Protein AF-0000000074131820 (afdb_homodimer)

Structure (mmCIF, N/CA/C/O backbone):
data_AF-0000000074131820-model_v1
#
loop_
_entity.id
_entity.type
_entity.pdbx_description
1 polymer 'Phosphoribosylaminoimidazole carboxylase NCAIR mutase subunit'
#
loop_
_atom_site.group_PDB
_atom_site.id
_atom_site.type_symbol
_atom_site.label_atom_id
_atom_site.label_alt_id
_atom_site.label_comp_id
_atom_site.label_asym_id
_atom_site.label_entity_id
_atom_site.label_seq_id
_atom_site.pdbx_PDB_ins_code
_atom_site.Cartn_x
_atom_site.Cartn_y
_atom_site.Cartn_z
_atom_site.occupancy
_atom_site.B_iso_or_equiv
_atom_site.auth_seq_id
_atom_site.auth_comp_id
_atom_site.auth_asym_id
_atom_site.auth_atom_id
_atom_site.pdbx_PDB_model_num
ATOM 1 N N . MET A 1 1 ? 28.219 -9.859 -15.359 1 34.34 1 MET A N 1
ATOM 2 C CA . MET A 1 1 ? 27.688 -8.531 -15.109 1 34.34 1 MET A CA 1
ATOM 3 C C . MET A 1 1 ? 27.047 -8.453 -13.727 1 34.34 1 MET A C 1
ATOM 5 O O . MET A 1 1 ? 26.141 -9.219 -13.414 1 34.34 1 MET A O 1
ATOM 9 N N . GLY A 1 2 ? 27.703 -8.016 -12.68 1 45.56 2 GLY A N 1
ATOM 10 C CA . GLY A 1 2 ? 27.844 -8.297 -11.258 1 45.56 2 GLY A CA 1
ATOM 11 C C . GLY A 1 2 ? 26.594 -7.961 -10.461 1 45.56 2 GLY A C 1
ATOM 12 O O . GLY A 1 2 ? 25.734 -7.207 -10.93 1 45.56 2 GLY A O 1
ATOM 13 N N . ASN A 1 3 ? 26.156 -8.992 -9.609 1 61.69 3 ASN A N 1
ATOM 14 C CA . ASN A 1 3 ? 25.266 -9.164 -8.469 1 61.69 3 ASN A CA 1
ATOM 15 C C . ASN A 1 3 ? 25.25 -7.922 -7.582 1 61.69 3 ASN A C 1
ATOM 17 O O . ASN A 1 3 ? 25.656 -7.977 -6.422 1 61.69 3 ASN A O 1
ATOM 21 N N . GLU A 1 4 ? 25.094 -6.762 -8.227 1 88.25 4 GLU A N 1
ATOM 22 C CA . GLU A 1 4 ? 25.188 -5.547 -7.426 1 88.25 4 GLU A CA 1
ATOM 23 C C . GLU A 1 4 ? 23.828 -5.145 -6.867 1 88.25 4 GLU A C 1
ATOM 25 O O . GLU A 1 4 ? 22.797 -5.5 -7.434 1 88.25 4 GLU A O 1
ATOM 30 N N . VAL A 1 5 ? 23.938 -4.531 -5.773 1 96.88 5 VAL A N 1
ATOM 31 C CA . VAL A 1 5 ? 22.766 -3.975 -5.109 1 96.88 5 VAL A CA 1
ATOM 32 C C . VAL A 1 5 ? 22.172 -2.842 -5.953 1 96.88 5 VAL A C 1
ATOM 34 O O . VAL A 1 5 ? 22.922 -2.018 -6.492 1 96.88 5 VAL A O 1
ATOM 37 N N . LEU A 1 6 ? 20.922 -2.842 -6.273 1 98.25 6 LEU A N 1
ATOM 38 C CA . LEU A 1 6 ? 20.266 -1.711 -6.906 1 98.25 6 LEU A CA 1
ATOM 39 C C . LEU A 1 6 ? 19.719 -0.743 -5.855 1 98.25 6 LEU A C 1
ATOM 41 O O . LEU A 1 6 ? 19.328 -1.158 -4.762 1 98.25 6 LEU A O 1
ATOM 45 N N . PHE A 1 7 ? 19.719 0.5 -6.191 1 97.88 7 PHE A N 1
ATOM 46 C CA . PHE A 1 7 ? 19.328 1.572 -5.289 1 97.88 7 PHE A CA 1
ATOM 47 C C . PHE A 1 7 ? 18.188 2.395 -5.891 1 97.88 7 PHE A C 1
ATOM 49 O O . PHE A 1 7 ? 17.938 2.318 -7.094 1 97.88 7 PHE A O 1
ATOM 56 N N . PRO A 1 8 ? 17.422 3.174 -5.043 1 97.12 8 PRO A N 1
ATOM 57 C CA . PRO A 1 8 ? 16.453 4.113 -5.598 1 97.12 8 PRO A CA 1
ATOM 58 C C . PRO A 1 8 ? 17.031 4.961 -6.73 1 97.12 8 PRO A C 1
ATOM 60 O O . PRO A 1 8 ? 18.156 5.461 -6.621 1 97.12 8 PRO A O 1
ATOM 63 N N . GLY A 1 9 ? 16.281 5.086 -7.82 1 96.62 9 GLY A N 1
ATOM 64 C CA . GLY A 1 9 ? 16.75 5.785 -9.008 1 96.62 9 GLY A CA 1
ATOM 65 C C . GLY A 1 9 ? 17.109 4.852 -10.148 1 96.62 9 GLY A C 1
ATOM 66 O O . GLY A 1 9 ? 17.047 5.238 -11.32 1 96.62 9 GLY A O 1
ATOM 67 N N . ASP A 1 10 ? 17.547 3.621 -9.789 1 98.12 10 ASP A N 1
ATOM 68 C CA . ASP A 1 10 ? 17.797 2.619 -10.828 1 98.12 10 ASP A CA 1
ATOM 69 C C . ASP A 1 10 ? 16.484 2.211 -11.508 1 98.12 10 ASP A C 1
ATOM 71 O O . ASP A 1 10 ? 15.398 2.523 -11.016 1 98.12 10 ASP A O 1
ATOM 75 N N . THR A 1 11 ? 16.578 1.521 -12.672 1 98.75 11 THR A N 1
ATOM 76 C CA . THR A 1 11 ? 15.406 1.229 -13.492 1 98.75 11 THR A CA 1
ATOM 77 C C . THR A 1 11 ? 15.055 -0.254 -13.43 1 98.75 11 THR A C 1
ATOM 79 O O . THR A 1 11 ? 15.883 -1.107 -13.766 1 98.75 11 THR A O 1
ATOM 82 N N . LEU A 1 12 ? 13.883 -0.58 -13.016 1 98.81 12 LEU A N 1
ATOM 83 C CA . LEU A 1 12 ? 13.359 -1.941 -12.992 1 98.81 12 LEU A CA 1
ATOM 84 C C . LEU A 1 12 ? 12.344 -2.15 -14.109 1 98.81 12 LEU A C 1
ATOM 86 O O . LEU A 1 12 ? 11.445 -1.326 -14.305 1 98.81 12 LEU A O 1
ATOM 90 N N . GLY A 1 13 ? 12.523 -3.211 -14.836 1 98.88 13 GLY A N 1
ATOM 91 C CA . GLY A 1 13 ? 11.555 -3.613 -15.836 1 98.88 13 GLY A CA 1
ATOM 92 C C . GLY A 1 13 ? 10.602 -4.695 -15.352 1 98.88 13 GLY A C 1
ATOM 93 O O . GLY A 1 13 ? 11.016 -5.617 -14.648 1 98.88 13 GLY A O 1
ATOM 94 N N . ILE A 1 14 ? 9.336 -4.586 -15.672 1 98.88 14 ILE A N 1
ATOM 95 C CA . ILE A 1 14 ? 8.328 -5.609 -15.445 1 98.88 14 ILE A CA 1
ATOM 96 C C . ILE A 1 14 ? 7.738 -6.066 -16.781 1 98.88 14 ILE A C 1
ATOM 98 O O . ILE A 1 14 ? 7.32 -5.242 -17.594 1 98.88 14 ILE A O 1
ATOM 102 N N . ILE A 1 15 ? 7.77 -7.336 -17.016 1 98.81 15 ILE A N 1
ATOM 103 C CA . ILE A 1 15 ? 7.168 -7.855 -18.234 1 98.81 15 ILE A CA 1
ATOM 104 C C . ILE A 1 15 ? 5.926 -8.672 -17.891 1 98.81 15 ILE A C 1
ATOM 106 O O . ILE A 1 15 ? 5.965 -9.531 -17 1 98.81 15 ILE A O 1
ATOM 110 N N . GLY A 1 16 ? 4.848 -8.375 -18.5 1 97.25 16 GLY A N 1
ATOM 111 C CA . GLY A 1 16 ? 3.562 -9.008 -18.266 1 97.25 16 GLY A CA 1
ATOM 112 C C . GLY A 1 16 ? 2.482 -8.039 -17.828 1 97.25 16 GLY A C 1
ATOM 113 O O . GLY A 1 16 ? 2.77 -6.879 -17.531 1 97.25 16 GLY A O 1
ATOM 114 N N . ASP A 1 17 ? 1.232 -8.469 -17.797 1 94.31 17 ASP A N 1
ATOM 115 C CA . ASP A 1 17 ? 0.134 -7.559 -17.484 1 94.31 17 ASP A CA 1
ATOM 116 C C . ASP A 1 17 ? -0.933 -8.258 -16.641 1 94.31 17 ASP A C 1
ATOM 118 O O . ASP A 1 17 ? -2.117 -7.93 -16.734 1 94.31 17 ASP A O 1
ATOM 122 N N . SER A 1 18 ? -0.577 -9.273 -15.906 1 94.56 18 SER A N 1
ATOM 123 C CA . SER A 1 18 ? -1.51 -9.898 -14.977 1 94.56 18 SER A CA 1
ATOM 124 C C . SER A 1 18 ? -1.764 -9 -13.766 1 94.56 18 SER A C 1
ATOM 126 O O . SER A 1 18 ? -1.179 -7.922 -13.648 1 94.56 18 SER A O 1
ATOM 128 N N . SER A 1 19 ? -2.656 -9.422 -12.875 1 96.75 19 SER A N 1
ATOM 129 C CA . SER A 1 19 ? -3.006 -8.656 -11.688 1 96.75 19 SER A CA 1
ATOM 130 C C . SER A 1 19 ? -1.796 -8.469 -10.773 1 96.75 19 SER A C 1
ATOM 132 O O . SER A 1 19 ? -1.729 -7.496 -10.023 1 96.75 19 SER A O 1
ATOM 134 N N . ASN A 1 20 ? -0.809 -9.359 -10.875 1 98.06 20 ASN A N 1
ATOM 135 C CA . ASN A 1 20 ? 0.4 -9.242 -10.07 1 98.06 20 ASN A CA 1
ATOM 136 C C . ASN A 1 20 ? 1.158 -7.949 -10.375 1 98.06 20 ASN A C 1
ATOM 138 O O . ASN A 1 20 ? 1.687 -7.305 -9.469 1 98.06 20 ASN A O 1
ATOM 142 N N . GLY A 1 21 ? 1.178 -7.613 -11.672 1 98.12 21 GLY A N 1
ATOM 143 C CA . GLY A 1 21 ? 1.872 -6.398 -12.07 1 98.12 21 GLY A CA 1
ATOM 144 C C . GLY A 1 21 ? 1.243 -5.141 -11.508 1 98.12 21 GLY A C 1
ATOM 145 O O . GLY A 1 21 ? 1.935 -4.148 -11.273 1 98.12 21 GLY A O 1
ATOM 146 N N . ILE A 1 22 ? -0.059 -5.188 -11.281 1 97.94 22 ILE A N 1
ATOM 147 C CA . ILE A 1 22 ? -0.825 -4.047 -10.789 1 97.94 22 ILE A CA 1
ATOM 148 C C . ILE A 1 22 ? -0.365 -3.689 -9.375 1 97.94 22 ILE A C 1
ATOM 150 O O . ILE A 1 22 ? -0.346 -2.514 -9 1 97.94 22 ILE A O 1
ATOM 154 N N . ARG A 1 23 ? 0.074 -4.672 -8.617 1 98 23 ARG A N 1
ATOM 155 C CA . ARG A 1 23 ? 0.565 -4.449 -7.262 1 98 23 ARG A CA 1
ATOM 156 C C . ARG A 1 23 ? 2.08 -4.281 -7.25 1 98 23 ARG A C 1
ATOM 158 O O . ARG A 1 23 ? 2.621 -3.527 -6.438 1 98 23 ARG A O 1
ATOM 165 N N . LEU A 1 24 ? 2.717 -4.926 -8.172 1 98.31 24 LEU A N 1
ATOM 166 C CA . LEU A 1 24 ? 4.176 -4.957 -8.211 1 98.31 24 LEU A CA 1
ATOM 167 C C . LEU A 1 24 ? 4.734 -3.609 -8.648 1 98.31 24 LEU A C 1
ATOM 169 O O . LEU A 1 24 ? 5.664 -3.09 -8.023 1 98.31 24 LEU A O 1
ATOM 173 N N . ALA A 1 25 ? 4.211 -2.979 -9.648 1 98.19 25 ALA A N 1
ATOM 174 C CA . ALA A 1 25 ? 4.727 -1.735 -10.219 1 98.19 25 ALA A CA 1
ATOM 175 C C . ALA A 1 25 ? 4.691 -0.609 -9.188 1 98.19 25 ALA A C 1
ATOM 177 O O . ALA A 1 25 ? 5.715 0.026 -8.914 1 98.19 25 ALA A O 1
ATOM 178 N N . PRO A 1 26 ? 3.551 -0.403 -8.531 1 97.5 26 PRO A N 1
ATOM 179 C CA . PRO A 1 26 ? 3.545 0.659 -7.523 1 97.5 26 PRO A CA 1
ATOM 180 C C . PRO A 1 26 ? 4.484 0.369 -6.355 1 97.5 26 PRO A C 1
ATOM 182 O O . PRO A 1 26 ? 5.039 1.296 -5.758 1 97.5 26 PRO A O 1
ATOM 185 N N . THR A 1 27 ? 4.633 -0.893 -5.977 1 98.5 27 THR A N 1
ATOM 186 C CA . THR A 1 27 ? 5.562 -1.232 -4.906 1 98.5 27 THR A CA 1
ATOM 187 C C . THR A 1 27 ? 6.992 -0.864 -5.289 1 98.5 27 THR A C 1
ATOM 189 O O . THR A 1 27 ? 7.73 -0.296 -4.484 1 98.5 27 THR A O 1
ATOM 192 N N . ALA A 1 28 ? 7.363 -1.117 -6.504 1 98.69 28 ALA A N 1
ATOM 193 C CA . ALA A 1 28 ? 8.688 -0.761 -6.996 1 98.69 28 ALA A CA 1
ATOM 194 C C . ALA A 1 28 ? 8.891 0.751 -6.992 1 98.69 28 ALA A C 1
ATOM 196 O O . ALA A 1 28 ? 9.945 1.243 -6.582 1 98.69 28 ALA A O 1
ATOM 197 N N . LYS A 1 29 ? 7.898 1.447 -7.422 1 98.25 29 LYS A N 1
ATOM 198 C CA . LYS A 1 29 ? 7.973 2.906 -7.438 1 98.25 29 LYS A CA 1
ATOM 199 C C . LYS A 1 29 ? 8.086 3.467 -6.023 1 98.25 29 LYS A C 1
ATOM 201 O O . LYS A 1 29 ? 8.836 4.418 -5.785 1 98.25 29 LYS A O 1
ATOM 206 N N . ARG A 1 30 ? 7.309 2.906 -5.121 1 98.19 30 ARG A N 1
ATOM 207 C CA . ARG A 1 30 ? 7.375 3.336 -3.73 1 98.19 30 ARG A CA 1
ATOM 208 C C . ARG A 1 30 ? 8.789 3.184 -3.178 1 98.19 30 ARG A C 1
ATOM 210 O O . ARG A 1 30 ? 9.258 4.031 -2.412 1 98.19 30 ARG A O 1
ATOM 217 N N . LEU A 1 31 ? 9.484 2.18 -3.617 1 98.56 31 LEU A N 1
ATOM 218 C CA . LEU A 1 31 ? 10.852 1.931 -3.182 1 98.56 31 LEU A CA 1
ATOM 219 C C . LEU A 1 31 ? 11.828 2.873 -3.881 1 98.56 31 LEU A C 1
ATOM 221 O O . LEU A 1 31 ? 13.031 2.842 -3.609 1 98.56 31 LEU A O 1
ATOM 225 N N . GLY A 1 32 ? 11.359 3.658 -4.816 1 98 32 GLY A N 1
ATOM 226 C CA . GLY A 1 32 ? 12.148 4.738 -5.383 1 98 32 GLY A CA 1
ATOM 227 C C . GLY A 1 32 ? 12.703 4.414 -6.758 1 98 32 GLY A C 1
ATOM 228 O O . GLY A 1 32 ? 13.484 5.184 -7.316 1 98 32 GLY A O 1
ATOM 229 N N . PHE A 1 33 ? 12.25 3.33 -7.336 1 98.62 33 PHE A N 1
ATOM 230 C CA . PHE A 1 33 ? 12.789 2.912 -8.625 1 98.62 33 PHE A CA 1
ATOM 231 C C . PHE A 1 33 ? 12.016 3.547 -9.773 1 98.62 33 PHE A C 1
ATOM 233 O O . PHE A 1 33 ? 10.852 3.908 -9.617 1 98.62 33 PHE A O 1
ATOM 240 N N . LYS A 1 34 ? 12.695 3.691 -10.867 1 98.31 34 LYS A N 1
ATOM 241 C CA . LYS A 1 34 ? 12.023 3.902 -12.148 1 98.31 34 LYS A CA 1
ATOM 242 C C . LYS A 1 34 ? 11.492 2.59 -12.711 1 98.31 34 LYS A C 1
ATOM 244 O O . LYS A 1 34 ? 12.188 1.574 -12.703 1 98.31 34 LYS A O 1
ATOM 249 N N . VAL A 1 35 ? 10.281 2.598 -13.227 1 98.69 35 VAL A N 1
ATOM 250 C CA . VAL A 1 35 ? 9.656 1.339 -13.625 1 98.69 35 VAL A CA 1
ATOM 251 C C . VAL A 1 35 ? 9.25 1.402 -15.094 1 98.69 35 VAL A C 1
ATOM 253 O O . VAL A 1 35 ? 8.508 2.295 -15.508 1 98.69 35 VAL A O 1
ATOM 256 N N . ILE A 1 36 ? 9.734 0.526 -15.883 1 98.88 36 ILE A N 1
ATOM 257 C CA . ILE A 1 36 ? 9.312 0.32 -17.266 1 98.88 36 ILE A CA 1
ATOM 258 C C . ILE A 1 36 ? 8.523 -0.98 -17.375 1 98.88 36 ILE A C 1
ATOM 260 O O . ILE A 1 36 ? 8.953 -2.023 -16.875 1 98.88 36 ILE A O 1
ATOM 264 N N . VAL A 1 37 ? 7.371 -0.932 -17.984 1 98.81 37 VAL A N 1
ATOM 265 C CA . VAL A 1 37 ? 6.539 -2.123 -18.141 1 98.81 37 VAL A CA 1
ATOM 266 C C . VAL A 1 37 ? 6.414 -2.49 -19.609 1 98.81 37 VAL A C 1
ATOM 268 O O . VAL A 1 37 ? 6.223 -1.618 -20.453 1 98.81 37 VAL A O 1
ATOM 271 N N . TYR A 1 38 ? 6.605 -3.734 -19.906 1 98.81 38 TYR A N 1
ATOM 272 C CA . TYR A 1 38 ? 6.344 -4.32 -21.219 1 98.81 38 TYR A CA 1
ATOM 273 C C . TYR A 1 38 ? 5.105 -5.207 -21.188 1 98.81 38 TYR A C 1
ATOM 275 O O . TYR A 1 38 ? 5.066 -6.203 -20.453 1 98.81 38 TYR A O 1
ATOM 283 N N . ALA A 1 39 ? 4.121 -4.844 -21.938 1 97.62 39 ALA A N 1
ATOM 284 C CA . ALA A 1 39 ? 2.881 -5.613 -21.984 1 97.62 39 ALA A CA 1
ATOM 285 C C . ALA A 1 39 ? 2.322 -5.664 -23.406 1 97.62 39 ALA A C 1
ATOM 287 O O . ALA A 1 39 ? 2.734 -4.887 -24.266 1 97.62 39 ALA A O 1
ATOM 288 N N . THR A 1 40 ? 1.413 -6.59 -23.656 1 96.19 40 THR A N 1
ATOM 289 C CA . THR A 1 40 ? 0.874 -6.789 -25 1 96.19 40 THR A CA 1
ATOM 290 C C . THR A 1 40 ? -0.38 -5.941 -25.219 1 96.19 40 THR A C 1
ATOM 292 O O . THR A 1 40 ? -0.764 -5.664 -26.344 1 96.19 40 THR A O 1
ATOM 295 N N . ASN A 1 41 ? -1.039 -5.562 -24.125 1 95.38 41 ASN A N 1
ATOM 296 C CA . ASN A 1 41 ? -2.277 -4.793 -24.203 1 95.38 41 ASN A CA 1
ATOM 297 C C . ASN A 1 41 ? -2.07 -3.354 -23.734 1 95.38 41 ASN A C 1
ATOM 299 O O . ASN A 1 41 ? -1.627 -3.113 -22.609 1 95.38 41 ASN A O 1
ATOM 303 N N . GLU A 1 42 ? -2.443 -2.467 -24.516 1 95 42 GLU A N 1
ATOM 304 C CA . GLU A 1 42 ? -2.246 -1.05 -24.234 1 95 42 GLU A CA 1
ATOM 305 C C . GLU A 1 42 ? -3.09 -0.606 -23.031 1 95 42 GLU A C 1
ATOM 307 O O . GLU A 1 42 ? -2.732 0.341 -22.328 1 95 42 GLU A O 1
ATOM 312 N N . GLY A 1 43 ? -4.145 -1.257 -22.812 1 94.81 43 GLY A N 1
ATOM 313 C CA . GLY A 1 43 ? -5.051 -0.89 -21.734 1 94.81 43 GLY A CA 1
ATOM 314 C C . GLY A 1 43 ? -4.691 -1.53 -20.406 1 94.81 43 GLY A C 1
ATOM 315 O O . GLY A 1 43 ? -5.426 -1.389 -19.422 1 94.81 43 GLY A O 1
ATOM 316 N N . SER A 1 44 ? -3.557 -2.195 -20.328 1 95.75 44 SER A N 1
ATOM 317 C CA . SER A 1 44 ? -3.141 -2.906 -19.125 1 95.75 44 SER A CA 1
ATOM 318 C C . SER A 1 44 ? -3.01 -1.957 -17.938 1 95.75 44 SER A C 1
ATOM 320 O O . SER A 1 44 ? -2.297 -0.953 -18.016 1 95.75 44 SER A O 1
ATOM 322 N N . PRO A 1 45 ? -3.682 -2.291 -16.828 1 96.31 45 PRO A N 1
ATOM 323 C CA . PRO A 1 45 ? -3.523 -1.46 -15.625 1 96.31 45 PRO A CA 1
ATOM 324 C C . PRO A 1 45 ? -2.082 -1.421 -15.117 1 96.31 45 PRO A C 1
ATOM 326 O O . PRO A 1 45 ? -1.674 -0.444 -14.484 1 96.31 45 PRO A O 1
ATOM 329 N N . THR A 1 46 ? -1.312 -2.482 -15.359 1 96.75 46 THR A N 1
ATOM 330 C CA . THR A 1 46 ? 0.103 -2.469 -15.008 1 96.75 46 THR A CA 1
ATOM 331 C C . THR A 1 46 ? 0.84 -1.371 -15.773 1 96.75 46 THR A C 1
ATOM 333 O O . THR A 1 46 ? 1.646 -0.639 -15.195 1 96.75 46 THR A O 1
ATOM 336 N N . LEU A 1 47 ? 0.528 -1.218 -17.047 1 96.06 47 LEU A N 1
ATOM 337 C CA . LEU A 1 47 ? 1.123 -0.182 -17.891 1 96.06 47 LEU A CA 1
ATOM 338 C C . LEU A 1 47 ? 0.738 1.207 -17.391 1 96.06 47 LEU A C 1
ATOM 340 O O . LEU A 1 47 ? 1.558 2.127 -17.406 1 96.06 47 LEU A O 1
ATOM 344 N N . ALA A 1 48 ? -0.46 1.269 -16.906 1 93.25 48 ALA A N 1
ATOM 345 C CA . ALA A 1 48 ? -0.982 2.566 -16.484 1 93.25 48 ALA A CA 1
ATOM 346 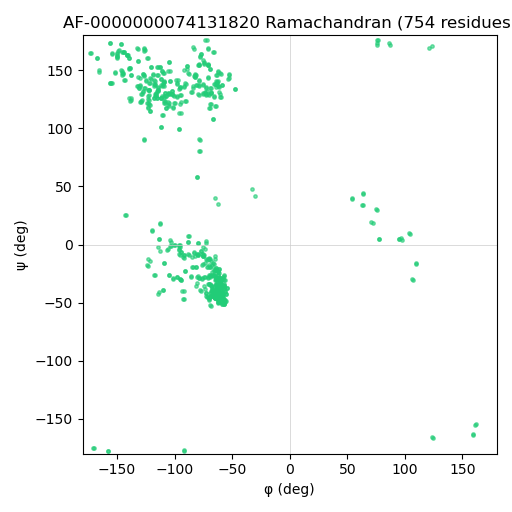C C . ALA A 1 48 ? -0.151 3.15 -15.344 1 93.25 48 ALA A C 1
ATOM 348 O O . ALA A 1 48 ? -0.032 4.371 -15.219 1 93.25 48 ALA A O 1
ATOM 349 N N . ASP A 1 49 ? 0.475 2.338 -14.594 1 91.81 49 ASP A N 1
ATOM 350 C CA . ASP A 1 49 ? 1.211 2.793 -13.414 1 91.81 49 ASP A CA 1
ATOM 351 C C . ASP A 1 49 ? 2.707 2.877 -13.703 1 91.81 49 ASP A C 1
ATOM 353 O O . ASP A 1 49 ? 3.492 3.254 -12.828 1 91.81 49 ASP A O 1
ATOM 357 N N . ALA A 1 50 ? 3.139 2.553 -14.859 1 96.62 50 ALA A N 1
ATOM 358 C CA . ALA A 1 50 ? 4.559 2.545 -15.203 1 96.62 50 ALA A CA 1
ATOM 359 C C . ALA A 1 50 ? 5.062 3.957 -15.484 1 96.62 50 ALA A C 1
ATOM 361 O O . ALA A 1 50 ? 4.277 4.848 -15.812 1 96.62 50 ALA A O 1
ATOM 362 N N . ASP A 1 51 ? 6.324 4.18 -15.297 1 96.94 51 ASP A N 1
ATOM 363 C CA . ASP A 1 51 ? 6.953 5.426 -15.734 1 96.94 51 ASP A CA 1
ATOM 364 C C . ASP A 1 51 ? 7.105 5.465 -17.25 1 96.94 51 ASP A C 1
ATOM 366 O O . ASP A 1 51 ? 6.914 6.508 -17.875 1 96.94 51 ASP A O 1
ATOM 370 N N . VAL A 1 52 ? 7.484 4.375 -17.812 1 97.94 52 VAL A N 1
ATOM 371 C CA . VAL A 1 52 ? 7.598 4.195 -19.25 1 97.94 52 VAL A CA 1
ATOM 372 C C . VAL A 1 52 ? 6.824 2.951 -19.688 1 97.94 52 VAL A C 1
ATOM 374 O O . VAL A 1 52 ? 6.953 1.892 -19.062 1 97.94 52 VAL A O 1
ATOM 377 N N . LYS A 1 53 ? 6.031 3.111 -20.703 1 97.94 53 LYS A N 1
ATOM 378 C CA . LYS A 1 53 ? 5.176 2.049 -21.219 1 97.94 53 LYS A CA 1
ATOM 379 C C . LYS A 1 53 ? 5.703 1.523 -22.562 1 97.94 53 LYS A C 1
ATOM 381 O O . LYS A 1 53 ? 5.992 2.303 -23.469 1 97.94 53 LYS A O 1
ATOM 386 N N . ILE A 1 54 ? 5.852 0.316 -22.641 1 98.5 54 ILE A N 1
ATOM 387 C CA . ILE A 1 54 ? 6.184 -0.322 -23.906 1 98.5 54 ILE A CA 1
ATOM 388 C C . ILE A 1 54 ? 5.129 -1.375 -24.25 1 98.5 54 ILE A C 1
ATOM 390 O O . ILE A 1 54 ? 4.938 -2.334 -23.5 1 98.5 54 ILE A O 1
ATOM 394 N N . VAL A 1 55 ? 4.418 -1.201 -25.344 1 98.12 55 VAL A N 1
ATOM 395 C CA . VAL A 1 55 ? 3.412 -2.148 -25.812 1 98.12 55 VAL A CA 1
ATOM 396 C C . VAL A 1 55 ? 3.961 -2.939 -27 1 98.12 55 VAL A C 1
ATOM 398 O O . VAL A 1 55 ? 4.395 -2.355 -28 1 98.12 55 VAL A O 1
ATOM 401 N N . GLY A 1 56 ? 3.994 -4.254 -26.875 1 97.5 56 GLY A N 1
ATOM 402 C CA . GLY A 1 56 ? 4.5 -5.078 -27.953 1 97.5 56 GLY A CA 1
ATOM 403 C C . GLY A 1 56 ? 4.188 -6.555 -27.781 1 97.5 56 GLY A C 1
ATOM 404 O O . GLY A 1 56 ? 3.924 -7.008 -26.656 1 97.5 56 GLY A O 1
ATOM 405 N N . ASP A 1 57 ? 4.273 -7.191 -28.891 1 97 57 ASP A N 1
ATOM 406 C CA . ASP A 1 57 ? 4.129 -8.641 -28.875 1 97 57 ASP A CA 1
ATOM 407 C C . ASP A 1 57 ? 5.379 -9.312 -28.312 1 97 57 ASP A C 1
ATOM 409 O O . ASP A 1 57 ? 6.488 -8.797 -28.453 1 97 57 ASP A O 1
ATOM 413 N N . PHE A 1 58 ? 5.176 -10.5 -27.797 1 97.12 58 PHE A N 1
ATOM 414 C CA . PHE A 1 58 ? 6.297 -11.211 -27.188 1 97.12 58 PHE A CA 1
ATOM 415 C C . PHE A 1 58 ? 7.215 -11.773 -28.266 1 97.12 58 PHE A C 1
ATOM 417 O O . PHE A 1 58 ? 8.328 -12.211 -27.984 1 97.12 58 PHE A O 1
ATOM 424 N N . SER A 1 59 ? 6.777 -11.711 -29.5 1 97.25 59 SER A N 1
ATOM 425 C CA . SER A 1 59 ? 7.609 -12.164 -30.609 1 97.25 59 SER A CA 1
ATOM 426 C C . SER A 1 59 ? 8.422 -11.016 -31.188 1 97.25 59 SER A C 1
ATOM 428 O O . SER A 1 59 ? 9.289 -11.234 -32.031 1 97.25 59 SER A O 1
ATOM 430 N N . ASP A 1 60 ? 8.133 -9.812 -30.766 1 97.94 60 ASP A N 1
ATOM 431 C CA . ASP A 1 60 ? 8.828 -8.641 -31.281 1 97.94 60 ASP A CA 1
ATOM 432 C C . ASP A 1 60 ? 10.211 -8.492 -30.656 1 97.94 60 ASP A C 1
ATOM 434 O O . ASP A 1 60 ? 10.383 -7.742 -29.688 1 97.94 60 ASP A O 1
ATOM 438 N N . LYS A 1 61 ? 11.156 -9.078 -31.281 1 98.12 61 LYS A N 1
ATOM 439 C CA . LYS A 1 61 ? 12.508 -9.156 -30.734 1 98.12 61 LYS A CA 1
ATOM 440 C C . LYS A 1 61 ? 13.125 -7.773 -30.594 1 98.12 61 LYS A C 1
ATOM 442 O O . LYS A 1 61 ? 13.836 -7.5 -29.625 1 98.12 61 LYS A O 1
ATOM 447 N N . ALA A 1 62 ? 12.844 -6.957 -31.484 1 98.31 62 ALA A N 1
ATOM 448 C CA . ALA A 1 62 ? 13.414 -5.613 -31.453 1 98.31 62 ALA A CA 1
ATOM 449 C C . ALA A 1 62 ? 12.906 -4.828 -30.25 1 98.31 62 ALA A C 1
ATOM 451 O O . ALA A 1 62 ? 13.68 -4.191 -29.547 1 98.31 62 ALA A O 1
ATOM 452 N N . LYS A 1 63 ? 11.672 -4.887 -30 1 98.38 63 LYS A N 1
ATOM 453 C CA . LYS A 1 63 ? 11.086 -4.184 -28.859 1 98.38 63 LYS A CA 1
ATOM 454 C C . LYS A 1 63 ? 11.539 -4.805 -27.547 1 98.38 63 LYS A C 1
ATOM 456 O O . LYS A 1 63 ? 11.789 -4.086 -26.578 1 98.38 63 LYS A O 1
ATOM 461 N N . LEU A 1 64 ? 11.578 -6.07 -27.578 1 98.81 64 LEU A N 1
ATOM 462 C CA . LEU A 1 64 ? 12.047 -6.762 -26.391 1 98.81 64 LEU A CA 1
ATOM 463 C C . LEU A 1 64 ? 13.484 -6.359 -26.047 1 98.81 64 LEU A C 1
ATOM 465 O O . LEU A 1 64 ? 13.812 -6.137 -24.891 1 98.81 64 LEU A O 1
ATOM 469 N N . GLN A 1 65 ? 14.312 -6.309 -27.047 1 98.75 65 GLN A N 1
ATOM 470 C CA . GLN A 1 65 ? 15.695 -5.891 -26.844 1 98.75 65 GLN A CA 1
ATOM 471 C C . GLN A 1 65 ? 15.766 -4.457 -26.328 1 98.75 65 GLN A C 1
ATOM 473 O O . GLN A 1 65 ? 16.5 -4.164 -25.375 1 98.75 65 GLN A O 1
ATOM 478 N N . ASP A 1 66 ? 15.031 -3.574 -26.906 1 98.75 66 ASP A N 1
ATOM 479 C CA . ASP A 1 66 ? 14.961 -2.184 -26.469 1 98.75 66 ASP A CA 1
ATOM 480 C C . ASP A 1 66 ? 14.539 -2.09 -25 1 98.75 66 ASP A C 1
ATOM 482 O O . ASP A 1 66 ? 15.164 -1.383 -24.219 1 98.75 66 ASP A O 1
ATOM 486 N N . PHE A 1 67 ? 13.516 -2.801 -24.672 1 98.81 67 PHE A N 1
ATOM 487 C CA . PHE A 1 67 ? 13.008 -2.869 -23.312 1 98.81 67 PHE A CA 1
ATOM 488 C C . PHE A 1 67 ? 14.094 -3.332 -22.344 1 98.81 67 PHE A C 1
ATOM 490 O O . PHE A 1 67 ? 14.375 -2.668 -21.344 1 98.81 67 PHE A O 1
ATOM 497 N N . ALA A 1 68 ? 14.727 -4.387 -22.641 1 98.81 68 ALA A N 1
ATOM 498 C CA . ALA A 1 68 ? 15.75 -4.984 -21.781 1 98.81 68 ALA A CA 1
ATOM 499 C C . ALA A 1 68 ? 16.922 -4.027 -21.578 1 98.81 68 ALA A C 1
ATOM 501 O O . ALA A 1 68 ? 17.375 -3.836 -20.438 1 98.81 68 ALA A O 1
ATOM 502 N N . GLU A 1 69 ? 17.344 -3.391 -22.594 1 98.75 69 GLU A N 1
ATOM 503 C CA . GLU A 1 69 ? 18.531 -2.547 -22.562 1 98.75 69 GLU A CA 1
ATOM 504 C C . GLU A 1 69 ? 18.281 -1.272 -21.766 1 98.75 69 GLU A C 1
ATOM 506 O O . GLU A 1 69 ? 19.219 -0.611 -21.328 1 98.75 69 GLU A O 1
ATOM 511 N N . ARG A 1 70 ? 17.078 -0.93 -21.578 1 98.75 70 ARG A N 1
ATOM 512 C CA . ARG A 1 70 ? 16.734 0.276 -20.844 1 98.75 70 ARG A CA 1
ATOM 513 C C . ARG A 1 70 ? 16.625 -0.011 -19.344 1 98.75 70 ARG A C 1
ATOM 515 O O . ARG A 1 70 ? 16.453 0.909 -18.531 1 98.75 70 ARG A O 1
ATOM 522 N N . CYS A 1 71 ? 16.688 -1.239 -18.969 1 98.81 71 CYS A N 1
ATOM 523 C CA . CYS A 1 71 ? 16.453 -1.638 -17.578 1 98.81 71 CYS A CA 1
ATOM 524 C C . CYS A 1 71 ? 17.734 -2.154 -16.938 1 98.81 71 CYS A C 1
ATOM 526 O O . CYS A 1 71 ? 18.516 -2.859 -17.594 1 98.81 71 CYS A O 1
ATOM 528 N N . ASP A 1 72 ? 17.906 -1.815 -15.656 1 98.69 72 ASP A N 1
ATOM 529 C CA . ASP A 1 72 ? 18.984 -2.418 -14.891 1 98.69 72 ASP A CA 1
ATOM 530 C C . ASP A 1 72 ? 18.672 -3.867 -14.531 1 98.69 72 ASP A C 1
ATOM 532 O O . ASP A 1 72 ? 19.578 -4.688 -14.375 1 98.69 72 ASP A O 1
ATOM 536 N N . LEU A 1 73 ? 17.438 -4.16 -14.422 1 98.5 73 LEU A N 1
ATOM 537 C CA . LEU A 1 73 ? 16.906 -5.477 -14.078 1 98.5 73 LEU A CA 1
ATOM 538 C C . LEU A 1 73 ? 15.477 -5.641 -14.586 1 98.5 73 LEU A C 1
ATOM 540 O O . LEU A 1 73 ? 14.672 -4.707 -14.5 1 98.5 73 LEU A O 1
ATOM 544 N N . VAL A 1 74 ? 15.195 -6.816 -15.102 1 98.81 74 VAL A N 1
ATOM 545 C CA . VAL A 1 74 ? 13.836 -7.125 -15.523 1 98.81 74 VAL A CA 1
ATOM 546 C C . VAL A 1 74 ? 13.289 -8.289 -14.695 1 98.81 74 VAL A C 1
ATOM 548 O O . VAL A 1 74 ? 14.023 -9.234 -14.391 1 98.81 74 VAL A O 1
ATOM 551 N N . MET A 1 75 ? 12.062 -8.227 -14.336 1 98.81 75 MET A N 1
ATOM 552 C CA . MET A 1 75 ? 11.367 -9.336 -13.688 1 98.81 75 MET A CA 1
ATOM 553 C C . MET A 1 75 ? 10.07 -9.672 -14.422 1 98.81 75 MET A C 1
ATOM 555 O O . MET A 1 75 ? 9.453 -8.789 -15.023 1 98.81 75 MET A O 1
ATOM 559 N N . TYR A 1 76 ? 9.68 -10.906 -14.445 1 98.75 76 TYR A N 1
ATOM 560 C CA . TYR A 1 76 ? 8.375 -11.281 -14.969 1 98.75 76 TYR A CA 1
ATOM 561 C C . TYR A 1 76 ? 7.359 -11.445 -13.836 1 98.75 76 TYR A C 1
ATOM 563 O O . TYR A 1 76 ? 7.707 -11.906 -12.75 1 98.75 76 TYR A O 1
ATOM 571 N N . GLU A 1 77 ? 6.141 -11.016 -14.078 1 97.5 77 GLU A N 1
ATOM 572 C CA . GLU A 1 77 ? 5.156 -10.891 -13.008 1 97.5 77 GLU A CA 1
ATOM 573 C C . GLU A 1 77 ? 4.305 -12.148 -12.883 1 97.5 77 GLU A C 1
ATOM 575 O O . GLU A 1 77 ? 3.57 -12.32 -11.906 1 97.5 77 GLU A O 1
ATOM 580 N N . SER A 1 78 ? 4.379 -13.109 -13.859 1 96.75 78 SER A N 1
ATOM 581 C CA . SER A 1 78 ? 3.58 -14.328 -13.812 1 96.75 78 SER A CA 1
ATOM 582 C C . SER A 1 78 ? 4.309 -15.492 -14.469 1 96.75 78 SER A C 1
ATOM 584 O O . SER A 1 78 ? 5.262 -15.289 -15.227 1 96.75 78 SER A O 1
ATOM 586 N N . GLU A 1 79 ? 3.803 -16.641 -14.234 1 96.06 79 GLU A N 1
ATOM 587 C CA . GLU A 1 79 ? 4.383 -17.859 -14.797 1 96.06 79 GLU A CA 1
ATOM 588 C C . GLU A 1 79 ? 3.971 -18.047 -16.25 1 96.06 79 GLU A C 1
ATOM 590 O O . GLU A 1 79 ? 4.449 -18.953 -16.938 1 96.06 79 GLU A O 1
ATOM 595 N N . HIS A 1 80 ? 3.213 -17.125 -16.766 1 94.12 80 HIS A N 1
ATOM 596 C CA . HIS A 1 80 ? 2.637 -17.328 -18.094 1 94.12 80 HIS A CA 1
ATOM 597 C C . HIS A 1 80 ? 3.51 -16.688 -19.172 1 94.12 80 HIS A C 1
ATOM 599 O O . HIS A 1 80 ? 3.248 -16.859 -20.359 1 94.12 80 HIS A O 1
ATOM 605 N N . ILE A 1 81 ? 4.512 -15.984 -18.781 1 96.25 81 ILE A N 1
ATOM 606 C CA . ILE A 1 81 ? 5.469 -15.477 -19.766 1 96.25 81 ILE A CA 1
ATOM 607 C C . ILE A 1 81 ? 6.332 -16.625 -20.281 1 96.25 81 ILE A C 1
ATOM 609 O O . ILE A 1 81 ? 6.828 -17.438 -19.5 1 96.25 81 ILE A O 1
ATOM 613 N N . SER A 1 82 ? 6.531 -16.672 -21.578 1 96 82 SER A N 1
ATOM 614 C CA . SER A 1 82 ? 7.293 -17.75 -22.188 1 96 82 SER A CA 1
ATOM 615 C C . SER A 1 82 ? 8.734 -17.766 -21.688 1 96 82 SER A C 1
ATOM 617 O O . SER A 1 82 ? 9.391 -16.719 -21.656 1 96 82 SER A O 1
ATOM 619 N N . SER A 1 83 ? 9.164 -18.969 -21.406 1 97.44 83 SER A N 1
ATOM 620 C CA . SER A 1 83 ? 10.562 -19.109 -20.984 1 97.44 83 SER A CA 1
ATOM 621 C C . SER A 1 83 ? 11.508 -18.625 -22.078 1 97.44 83 SER A C 1
ATOM 623 O O . SER A 1 83 ? 12.586 -18.094 -21.797 1 97.44 83 SER A O 1
ATOM 625 N N . GLU A 1 84 ? 11.109 -18.766 -23.328 1 97.69 84 GLU A N 1
ATOM 626 C CA . GLU A 1 84 ? 11.93 -18.328 -24.453 1 97.69 84 GLU A CA 1
ATOM 627 C C . GLU A 1 84 ? 12.086 -16.812 -24.469 1 97.69 84 GLU A C 1
ATOM 629 O O . GLU A 1 84 ? 13.164 -16.297 -24.766 1 97.69 84 GLU A O 1
ATOM 634 N N . VAL A 1 85 ? 11.008 -16.125 -24.172 1 98.44 85 VAL A N 1
ATOM 635 C CA . VAL A 1 85 ? 11.039 -14.664 -24.094 1 98.44 85 VAL A CA 1
ATOM 636 C C . VAL A 1 85 ? 12 -14.219 -23 1 98.44 85 VAL A C 1
ATOM 638 O O . VAL A 1 85 ? 12.82 -13.32 -23.203 1 98.44 85 VAL A O 1
ATOM 641 N N . ILE A 1 86 ? 11.93 -14.859 -21.875 1 98.69 86 ILE A N 1
ATOM 642 C CA . ILE A 1 86 ? 12.781 -14.523 -20.734 1 98.69 86 ILE A CA 1
ATOM 643 C C . ILE A 1 86 ? 14.242 -14.805 -21.094 1 98.69 86 ILE A C 1
ATOM 645 O O . ILE A 1 86 ? 15.125 -13.992 -20.812 1 98.69 86 ILE A O 1
ATOM 649 N N . ALA A 1 87 ? 14.484 -15.984 -21.688 1 98.56 87 ALA A N 1
ATOM 650 C CA . ALA A 1 87 ? 15.836 -16.328 -22.125 1 98.56 87 ALA A CA 1
ATOM 651 C C . ALA A 1 87 ? 16.406 -15.281 -23.078 1 98.56 87 ALA A C 1
ATOM 653 O O . ALA A 1 87 ? 17.578 -14.945 -23 1 98.56 87 ALA A O 1
ATOM 654 N N . TYR A 1 88 ? 15.57 -14.82 -23.938 1 98.75 88 TYR A N 1
ATOM 655 C CA . TYR A 1 88 ? 15.984 -13.781 -24.875 1 98.75 88 TYR A CA 1
ATOM 656 C C . TYR A 1 88 ? 16.359 -12.5 -24.125 1 98.75 88 TYR A C 1
ATOM 658 O O . TYR A 1 88 ? 17.406 -11.906 -24.406 1 98.75 88 TYR A O 1
ATOM 666 N N . LEU A 1 89 ? 15.531 -12.078 -23.172 1 98.81 89 LEU A N 1
ATOM 667 C CA . LEU A 1 89 ? 15.797 -10.859 -22.406 1 98.81 89 LEU A CA 1
ATOM 668 C C . LEU A 1 89 ? 17.109 -10.977 -21.641 1 98.81 89 LEU A C 1
ATOM 670 O O . LEU A 1 89 ? 17.828 -9.984 -21.5 1 98.81 89 LEU A O 1
ATOM 674 N N . GLN A 1 90 ? 17.438 -12.156 -21.203 1 98.5 90 GLN A N 1
ATOM 675 C CA . GLN A 1 90 ? 18.625 -12.398 -20.406 1 98.5 90 GLN A CA 1
ATOM 676 C C . GLN A 1 90 ? 19.891 -12.094 -21.188 1 98.5 90 GLN A C 1
ATOM 678 O O . GLN A 1 90 ? 20.969 -11.93 -20.609 1 98.5 90 GLN A O 1
ATOM 683 N N . LYS A 1 91 ? 19.812 -12.062 -22.469 1 98.38 91 LYS A N 1
ATOM 684 C CA . LYS A 1 91 ? 20.969 -11.734 -23.312 1 98.38 91 LYS A CA 1
ATOM 685 C C . LYS A 1 91 ? 21.344 -10.258 -23.156 1 98.38 91 LYS A C 1
ATOM 687 O O . LYS A 1 91 ? 22.469 -9.867 -23.484 1 98.38 91 LYS A O 1
ATOM 692 N N . PHE A 1 92 ? 20.422 -9.438 -22.672 1 98.56 92 PHE A N 1
ATOM 693 C CA . PHE A 1 92 ? 20.609 -7.992 -22.766 1 98.56 92 PHE A CA 1
ATOM 694 C C . PHE A 1 92 ? 20.547 -7.344 -21.391 1 98.56 92 PHE A C 1
ATOM 696 O O . PHE A 1 92 ? 20.953 -6.191 -21.219 1 98.56 92 PHE A O 1
ATOM 703 N N . THR A 1 93 ? 20 -8.008 -20.406 1 98.38 93 THR A N 1
ATOM 704 C CA . THR A 1 93 ? 19.875 -7.48 -19.047 1 98.38 93 THR A CA 1
ATOM 705 C C . THR A 1 93 ? 19.766 -8.609 -18.031 1 98.38 93 THR A C 1
ATOM 707 O O . THR A 1 93 ? 19.75 -9.789 -18.406 1 98.38 93 THR A O 1
ATOM 710 N N . LYS A 1 94 ? 19.781 -8.258 -16.766 1 98.06 94 LYS A N 1
ATOM 711 C CA . LYS A 1 94 ? 19.609 -9.234 -15.688 1 98.06 94 LYS A CA 1
ATOM 712 C C . LYS A 1 94 ? 18.141 -9.594 -15.508 1 98.06 94 LYS A C 1
ATOM 714 O O . LYS A 1 94 ? 17.281 -8.711 -15.445 1 98.06 94 LYS A O 1
ATOM 719 N N . VAL A 1 95 ? 17.859 -10.836 -15.492 1 98.69 95 VAL A N 1
ATOM 720 C CA . VAL A 1 95 ? 16.578 -11.391 -15.086 1 98.69 95 VAL A CA 1
ATOM 721 C C . VAL A 1 95 ? 16.797 -12.445 -14 1 98.69 95 VAL A C 1
ATOM 723 O O . VAL A 1 95 ? 16.875 -13.633 -14.289 1 98.69 95 VAL A O 1
ATOM 726 N N . PRO A 1 96 ? 16.781 -12.008 -12.797 1 98.19 96 PRO A N 1
ATOM 727 C CA . PRO A 1 96 ? 17.219 -12.883 -11.711 1 98.19 96 PRO A CA 1
ATOM 728 C C . PRO A 1 96 ? 16.359 -14.148 -11.594 1 98.19 96 PRO A C 1
ATOM 730 O O . PRO A 1 96 ? 16.859 -15.203 -11.203 1 98.19 96 PRO A O 1
ATOM 733 N N . GLN A 1 97 ? 15.133 -14.102 -11.883 1 98.5 97 GLN A N 1
ATOM 734 C CA . GLN A 1 97 ? 14.242 -15.258 -11.812 1 98.5 97 GLN A CA 1
ATOM 735 C C . GLN A 1 97 ? 14.703 -16.359 -12.758 1 98.5 97 GLN A C 1
ATOM 737 O O . GLN A 1 97 ? 14.492 -17.547 -12.492 1 98.5 97 GLN A O 1
ATOM 742 N N . GLY A 1 98 ? 15.281 -15.898 -13.875 1 98.06 98 GLY A N 1
ATOM 743 C CA . GLY A 1 98 ? 15.789 -16.844 -14.867 1 98.06 98 GLY A CA 1
ATOM 744 C C . GLY A 1 98 ? 14.695 -17.484 -15.703 1 98.06 98 GLY A C 1
ATOM 745 O O . GLY A 1 98 ? 13.508 -17.281 -15.438 1 98.06 98 GLY A O 1
ATOM 746 N N . SER A 1 99 ? 15.117 -18.281 -16.672 1 98.31 99 SER A N 1
ATOM 747 C CA . SER A 1 99 ? 14.172 -18.922 -17.594 1 98.31 99 SER A CA 1
ATOM 748 C C . SER A 1 99 ? 14.078 -20.422 -17.328 1 98.31 99 SER A C 1
ATOM 750 O O . SER A 1 99 ? 13.109 -21.062 -17.734 1 98.31 99 SER A O 1
ATOM 752 N N . GLU A 1 100 ? 14.969 -20.984 -16.625 1 97.81 100 GLU A N 1
ATOM 753 C CA . GLU A 1 100 ? 15.086 -22.438 -16.484 1 97.81 100 GLU A CA 1
ATOM 754 C C . GLU A 1 100 ? 13.922 -23.016 -15.695 1 97.81 100 GLU A C 1
ATOM 756 O O . GLU A 1 100 ? 13.305 -24 -16.109 1 97.81 100 GLU A O 1
ATOM 761 N N . THR A 1 101 ? 13.719 -22.422 -14.508 1 98.12 101 THR A N 1
ATOM 762 C CA . THR A 1 101 ? 12.609 -22.906 -13.695 1 98.12 101 THR A CA 1
ATOM 763 C C . THR A 1 101 ? 11.289 -22.75 -14.445 1 98.12 101 THR A C 1
ATOM 765 O O . THR A 1 101 ? 10.414 -23.609 -14.359 1 98.12 101 THR A O 1
ATOM 768 N N . LEU A 1 102 ? 11.195 -21.656 -15.125 1 97.38 102 LEU A N 1
ATOM 769 C CA . LEU A 1 102 ? 10 -21.406 -15.922 1 97.38 102 LEU A CA 1
ATOM 770 C C . LEU A 1 102 ? 9.82 -22.484 -16.984 1 97.38 102 LEU A C 1
ATOM 772 O O . LEU A 1 102 ? 8.711 -22.953 -17.219 1 97.38 102 LEU A O 1
ATOM 776 N N . GLU A 1 103 ? 10.859 -22.859 -17.609 1 96.94 103 GLU A N 1
ATOM 777 C CA . GLU A 1 103 ? 10.836 -23.922 -18.609 1 96.94 103 GLU A CA 1
ATOM 778 C C . GLU A 1 103 ? 10.344 -25.234 -18.016 1 96.94 103 GLU A C 1
ATOM 780 O O . GLU A 1 103 ? 9.508 -25.922 -18.625 1 96.94 103 GLU A O 1
ATOM 785 N N . ILE A 1 104 ? 10.781 -25.516 -16.906 1 97.12 104 ILE A N 1
ATOM 786 C CA . ILE A 1 104 ? 10.406 -26.75 -16.219 1 97.12 104 ILE A CA 1
ATOM 787 C C . ILE A 1 104 ? 8.906 -26.75 -15.93 1 97.12 104 ILE A C 1
ATOM 789 O O . ILE A 1 104 ? 8.203 -27.703 -16.266 1 97.12 104 ILE A O 1
ATOM 793 N N . VAL A 1 105 ? 8.414 -25.656 -15.406 1 96.44 105 VAL A N 1
ATOM 794 C CA . VAL A 1 105 ? 7.059 -25.641 -14.859 1 96.44 105 VAL A CA 1
ATOM 795 C C . VAL A 1 105 ? 6.047 -25.469 -15.984 1 96.44 105 VAL A C 1
ATOM 797 O O . VAL A 1 105 ? 4.863 -25.781 -15.82 1 96.44 105 VAL A O 1
ATOM 800 N N . GLN A 1 106 ? 6.52 -24.984 -17.125 1 96.25 106 GLN A N 1
ATOM 801 C CA . GLN A 1 106 ? 5.602 -24.734 -18.234 1 96.25 106 GLN A CA 1
ATOM 802 C C . GLN A 1 106 ? 5.352 -26.016 -19.031 1 96.25 106 GLN A C 1
ATOM 804 O O . GLN A 1 106 ? 4.461 -26.062 -19.875 1 96.25 106 GLN A O 1
ATOM 809 N N . ASP A 1 107 ? 6.074 -27.078 -18.719 1 95.31 107 ASP A N 1
ATOM 810 C CA . ASP A 1 107 ? 5.945 -28.406 -19.297 1 95.31 107 ASP A CA 1
ATOM 811 C C . ASP A 1 107 ? 5.648 -29.453 -18.219 1 95.31 107 ASP A C 1
ATOM 813 O O . ASP A 1 107 ? 6.516 -29.766 -17.406 1 95.31 107 ASP A O 1
ATOM 817 N N . ARG A 1 108 ? 4.438 -30.047 -18.312 1 95.56 108 ARG A N 1
ATOM 818 C CA . ARG A 1 108 ? 4.004 -30.953 -17.25 1 95.56 108 ARG A CA 1
ATOM 819 C C . ARG A 1 108 ? 4.918 -32.156 -17.156 1 95.56 108 ARG A C 1
ATOM 821 O O . ARG A 1 108 ? 5.141 -32.688 -16.062 1 95.56 108 ARG A O 1
ATOM 828 N N . LEU A 1 109 ? 5.418 -32.594 -18.297 1 95.31 109 LEU A N 1
ATOM 829 C CA . LEU A 1 109 ? 6.309 -33.75 -18.266 1 95.31 109 LEU A CA 1
ATOM 830 C C . LEU A 1 109 ? 7.629 -33.406 -17.594 1 95.31 109 LEU A C 1
ATOM 832 O O . LEU A 1 109 ? 8.148 -34.188 -16.797 1 95.31 109 LEU A O 1
ATOM 836 N N . LEU A 1 110 ? 8.156 -32.281 -17.938 1 96.38 110 LEU A N 1
ATOM 837 C CA . LEU A 1 110 ? 9.391 -31.828 -17.297 1 96.38 110 LEU A CA 1
ATOM 838 C C . LEU A 1 110 ? 9.188 -31.609 -15.805 1 96.38 110 LEU A C 1
ATOM 840 O O . LEU A 1 110 ? 10.055 -31.953 -15 1 96.38 110 LEU A O 1
ATOM 844 N N . GLU A 1 111 ? 8.109 -31.062 -15.422 1 97.19 111 GLU A N 1
ATOM 845 C CA . GLU A 1 111 ? 7.805 -30.812 -14.016 1 97.19 111 GLU A CA 1
ATOM 846 C C . GLU A 1 111 ? 7.691 -32.125 -13.234 1 97.19 111 GLU A C 1
ATOM 848 O O . GLU A 1 111 ? 8.25 -32.25 -12.141 1 97.19 111 GLU A O 1
ATOM 853 N N . HIS A 1 112 ? 6.988 -33.094 -13.82 1 96.44 112 HIS A N 1
ATOM 854 C CA . HIS A 1 112 ? 6.84 -34.375 -13.172 1 96.44 112 HIS A CA 1
ATOM 855 C C . HIS A 1 112 ? 8.188 -35.094 -13.055 1 96.44 112 HIS A C 1
ATOM 857 O O . HIS A 1 112 ? 8.484 -35.688 -12.016 1 96.44 112 HIS A O 1
ATOM 863 N N . ALA A 1 113 ? 8.914 -35.031 -14.156 1 96.38 113 ALA A N 1
ATOM 864 C CA . ALA A 1 113 ? 10.242 -35.625 -14.125 1 96.38 113 ALA A CA 1
ATOM 865 C C . ALA A 1 113 ? 11.102 -35 -13.031 1 96.38 113 ALA A C 1
ATOM 867 O O . ALA A 1 113 ? 11.844 -35.719 -12.336 1 96.38 113 ALA A O 1
ATOM 868 N N . PHE A 1 114 ? 11.062 -33.781 -12.875 1 97.5 114 PHE A N 1
ATOM 869 C CA . PHE A 1 114 ? 11.789 -33.031 -11.836 1 97.5 114 PHE A CA 1
ATOM 870 C C . PHE A 1 114 ? 11.414 -33.562 -10.453 1 97.5 114 PHE A C 1
ATOM 872 O O . PHE A 1 114 ? 12.281 -33.844 -9.633 1 97.5 114 PHE A O 1
ATOM 879 N N . PHE A 1 115 ? 10.078 -33.656 -10.172 1 97.75 115 PHE A N 1
ATOM 880 C CA . PHE A 1 115 ? 9.594 -34.156 -8.891 1 97.75 115 PHE A CA 1
ATOM 881 C C . PHE A 1 115 ? 10.055 -35.594 -8.648 1 97.75 115 PHE A C 1
ATOM 883 O O . PHE A 1 115 ? 10.445 -35.938 -7.535 1 97.75 115 PHE A O 1
ATOM 890 N N . GLU A 1 116 ? 9.977 -36.375 -9.672 1 96.69 116 GLU A N 1
ATOM 891 C CA . GLU A 1 116 ? 10.367 -37.781 -9.555 1 96.69 116 GLU A CA 1
ATOM 892 C C . GLU A 1 116 ? 11.844 -37.906 -9.211 1 96.69 116 GLU A C 1
ATOM 894 O O . GLU A 1 116 ? 12.227 -38.75 -8.375 1 96.69 116 GLU A O 1
ATOM 899 N N . GLN A 1 117 ? 12.57 -37.156 -9.891 1 96.62 117 GLN A N 1
ATOM 900 C CA . GLN A 1 117 ? 14 -37.188 -9.625 1 96.62 117 GLN A CA 1
ATOM 901 C C . GLN A 1 117 ? 14.297 -36.844 -8.164 1 96.62 117 GLN A C 1
ATOM 903 O O . GLN A 1 117 ? 15.273 -37.375 -7.598 1 96.62 117 GLN A O 1
ATOM 908 N N . MET A 1 118 ? 13.484 -36.094 -7.559 1 96.31 118 MET A N 1
ATOM 909 C CA . MET A 1 118 ? 13.68 -35.688 -6.176 1 96.31 118 MET A CA 1
ATOM 910 C C . MET A 1 118 ? 12.914 -36.594 -5.215 1 96.31 118 MET A C 1
ATOM 912 O O . MET A 1 118 ? 12.906 -36.344 -4.004 1 96.31 118 MET A O 1
ATOM 916 N N . ASN A 1 119 ? 12.227 -37.531 -5.723 1 96.25 119 ASN A N 1
ATOM 917 C CA . ASN A 1 119 ? 11.43 -38.5 -4.945 1 96.25 119 ASN A CA 1
ATOM 918 C C . ASN A 1 119 ? 10.312 -37.781 -4.184 1 96.25 119 ASN A C 1
ATOM 920 O O . ASN A 1 119 ? 10.078 -38.062 -3.01 1 96.25 119 ASN A O 1
ATOM 924 N N . ILE A 1 120 ? 9.805 -36.781 -4.766 1 96.38 120 ILE A N 1
ATOM 925 C CA . ILE A 1 120 ? 8.672 -36.062 -4.219 1 96.38 120 ILE A CA 1
ATOM 926 C C . ILE A 1 120 ? 7.371 -36.75 -4.609 1 96.38 120 ILE A C 1
ATOM 928 O O . ILE A 1 120 ? 7.203 -37.188 -5.754 1 96.38 120 ILE A O 1
ATOM 932 N N . ASN A 1 121 ? 6.469 -36.875 -3.643 1 96.38 121 ASN A N 1
ATOM 933 C CA . ASN A 1 121 ? 5.168 -37.5 -3.891 1 96.38 121 ASN A CA 1
ATOM 934 C C . ASN A 1 121 ? 4.297 -36.625 -4.789 1 96.38 121 ASN A C 1
ATOM 936 O O . ASN A 1 121 ? 4 -35.469 -4.449 1 96.38 121 ASN A O 1
ATOM 940 N N . ILE A 1 122 ? 3.861 -37.125 -5.961 1 97.25 122 ILE A N 1
ATOM 941 C CA . ILE A 1 122 ? 2.953 -36.469 -6.887 1 97.25 122 ILE A CA 1
ATOM 942 C C . ILE A 1 122 ? 1.847 -37.438 -7.309 1 97.25 122 ILE A C 1
ATOM 944 O O . ILE A 1 122 ? 1.909 -38.625 -7.008 1 97.25 122 ILE A O 1
ATOM 948 N N . ALA A 1 123 ? 0.824 -36.906 -7.953 1 95.81 123 ALA A N 1
ATOM 949 C CA . ALA A 1 123 ? -0.224 -37.781 -8.484 1 95.81 123 ALA A CA 1
ATOM 950 C C . ALA A 1 123 ? 0.335 -38.75 -9.531 1 95.81 123 ALA A C 1
ATOM 952 O O . ALA A 1 123 ? 1.129 -38.344 -10.391 1 95.81 123 ALA A O 1
ATOM 953 N N . PRO A 1 124 ? -0.056 -39.938 -9.422 1 95.88 124 PRO A N 1
ATOM 954 C CA . PRO A 1 124 ? 0.302 -40.844 -10.523 1 95.88 124 PRO A CA 1
ATOM 955 C C . PRO A 1 124 ? -0.117 -40.312 -11.891 1 95.88 124 PRO A C 1
ATOM 957 O O . PRO A 1 124 ? -1.184 -39.688 -12.016 1 95.88 124 PRO A O 1
ATOM 960 N N . TYR A 1 125 ? 0.74 -40.562 -12.852 1 96.88 125 TYR A N 1
ATOM 961 C CA . TYR A 1 125 ? 0.439 -40 -14.164 1 96.88 125 TYR A CA 1
ATOM 962 C C . TYR A 1 125 ? 0.986 -40.875 -15.273 1 96.88 125 TYR A C 1
ATOM 964 O O . TYR A 1 125 ? 1.761 -41.812 -15.016 1 96.88 125 TYR A O 1
ATOM 972 N N . ALA A 1 126 ? 0.479 -40.625 -16.516 1 96.38 126 ALA A N 1
ATOM 973 C CA . ALA A 1 126 ? 0.958 -41.281 -17.734 1 96.38 126 ALA A CA 1
ATOM 974 C C . ALA A 1 126 ? 0.921 -40.344 -18.922 1 96.38 126 ALA A C 1
ATOM 976 O O . ALA A 1 126 ? 0.031 -39.5 -19.031 1 96.38 126 ALA A O 1
ATOM 977 N N . THR A 1 127 ? 1.884 -40.562 -19.812 1 95.75 127 THR A N 1
ATOM 978 C CA . THR A 1 127 ? 1.893 -39.781 -21.047 1 95.75 127 THR A CA 1
ATOM 979 C C . THR A 1 127 ? 0.911 -40.375 -22.062 1 95.75 127 THR A C 1
ATOM 981 O O . THR A 1 127 ? 0.83 -41.594 -22.219 1 95.75 127 THR A O 1
ATOM 984 N N . ILE A 1 128 ? 0.209 -39.5 -22.688 1 95.25 128 ILE A N 1
ATOM 985 C CA . ILE A 1 128 ? -0.827 -39.938 -23.625 1 95.25 128 ILE A CA 1
ATOM 986 C C . ILE A 1 128 ? -0.56 -39.344 -25 1 95.25 128 ILE A C 1
ATOM 988 O O . ILE A 1 128 ? -0.458 -38.125 -25.156 1 95.25 128 ILE A O 1
ATOM 992 N N . VAL A 1 129 ? -0.485 -40.188 -26 1 92.81 129 VAL A N 1
ATOM 993 C CA . VAL A 1 129 ? -0.292 -39.688 -27.359 1 92.81 129 VAL A CA 1
ATOM 994 C C . VAL A 1 129 ? -1.432 -40.188 -28.25 1 92.81 129 VAL A C 1
ATOM 996 O O . VAL A 1 129 ? -1.583 -39.719 -29.391 1 92.81 129 VAL A O 1
ATOM 999 N N . SER A 1 130 ? -2.221 -41.156 -27.75 1 92.12 130 SER A N 1
ATOM 1000 C CA . SER A 1 130 ? -3.367 -41.656 -28.484 1 92.12 130 SER A CA 1
ATOM 1001 C C . SER A 1 130 ? -4.504 -42.031 -27.547 1 92.12 130 SER A C 1
ATOM 1003 O O . SER A 1 130 ? -4.305 -42.125 -26.328 1 92.12 130 SER A O 1
ATOM 1005 N N . LEU A 1 131 ? -5.613 -42.188 -28.188 1 92.56 131 LEU A N 1
ATOM 1006 C CA . LEU A 1 131 ? -6.77 -42.594 -27.391 1 92.56 131 LEU A CA 1
ATOM 1007 C C . LEU A 1 131 ? -6.535 -43.969 -26.734 1 92.56 131 LEU A C 1
ATOM 1009 O O . LEU A 1 131 ? -7.008 -44.219 -25.625 1 92.56 131 LEU A O 1
ATOM 1013 N N . GLU A 1 132 ? -5.867 -44.812 -27.406 1 92.88 132 GLU A N 1
ATOM 1014 C CA . GLU A 1 132 ? -5.551 -46.125 -26.875 1 92.88 132 GLU A CA 1
ATOM 1015 C C . GLU A 1 132 ? -4.719 -46.031 -25.594 1 92.88 132 GLU A C 1
ATOM 1017 O O . GLU A 1 132 ? -4.887 -46.844 -24.688 1 92.88 132 GLU A O 1
ATOM 1022 N N . ASP A 1 133 ? -3.869 -45.062 -25.609 1 94.88 133 ASP A N 1
ATOM 1023 C CA . ASP A 1 133 ? -3.045 -44.844 -24.422 1 94.88 133 ASP A CA 1
ATOM 1024 C C . ASP A 1 133 ? -3.91 -44.562 -23.188 1 94.88 133 ASP A C 1
ATOM 1026 O O . ASP A 1 133 ? -3.557 -44.938 -22.078 1 94.88 133 ASP A O 1
ATOM 1030 N N . VAL A 1 134 ? -5.004 -43.875 -23.375 1 95.19 134 VAL A N 1
ATOM 1031 C CA . VAL A 1 134 ? -5.887 -43.531 -22.266 1 95.19 134 VAL A CA 1
ATOM 1032 C C . VAL A 1 134 ? -6.48 -44.812 -21.656 1 95.19 134 VAL A C 1
ATOM 1034 O O . VAL A 1 134 ? -6.461 -45 -20.438 1 95.19 134 VAL A O 1
ATOM 1037 N N . TYR A 1 135 ? -6.895 -45.656 -22.562 1 93.38 135 TYR A N 1
ATOM 1038 C CA . TYR A 1 135 ? -7.484 -46.906 -22.109 1 93.38 135 TYR A CA 1
ATOM 1039 C C . TYR A 1 135 ? -6.48 -47.719 -21.297 1 93.38 135 TYR A C 1
ATOM 1041 O O . TYR A 1 135 ? -6.828 -48.312 -20.281 1 93.38 135 TYR A O 1
ATOM 1049 N N . GLN A 1 136 ? -5.355 -47.75 -21.781 1 94.38 136 GLN A N 1
ATOM 1050 C CA . GLN A 1 136 ? -4.312 -48.531 -21.109 1 94.38 136 GLN A CA 1
ATOM 1051 C C . GLN A 1 136 ? -3.914 -47.875 -19.781 1 94.38 136 GLN A C 1
ATOM 1053 O O . GLN A 1 136 ? -3.77 -48.562 -18.781 1 94.38 136 GLN A O 1
ATOM 1058 N N . ALA A 1 137 ? -3.746 -46.594 -19.812 1 95.44 137 ALA A N 1
ATOM 1059 C CA . ALA A 1 137 ? -3.23 -45.875 -18.672 1 95.44 137 ALA A CA 1
ATOM 1060 C C . ALA A 1 137 ? -4.254 -45.844 -17.531 1 95.44 137 ALA A C 1
ATOM 1062 O O . ALA A 1 137 ? -3.887 -45.844 -16.359 1 95.44 137 ALA A O 1
ATOM 1063 N N . VAL A 1 138 ? -5.516 -45.781 -17.812 1 94.56 138 VAL A N 1
ATOM 1064 C CA . VAL A 1 138 ? -6.562 -45.656 -16.812 1 94.56 138 VAL A CA 1
ATOM 1065 C C . VAL A 1 138 ? -6.57 -46.906 -15.914 1 94.56 138 VAL A C 1
ATOM 1067 O O . VAL A 1 138 ? -6.941 -46.812 -14.742 1 94.56 138 VAL A O 1
ATOM 1070 N N . SER A 1 139 ? -6.148 -48 -16.469 1 91.56 139 SER A N 1
ATOM 1071 C CA . SER A 1 139 ? -6.102 -49.219 -15.688 1 91.56 139 SER A CA 1
ATOM 1072 C C . SER A 1 139 ? -5.172 -49.062 -14.484 1 91.56 139 SER A C 1
ATOM 1074 O O . SER A 1 139 ? -5.453 -49.594 -13.406 1 91.56 139 SER A O 1
ATOM 1076 N N . SER A 1 140 ? -4.199 -48.406 -14.664 1 93 140 SER A N 1
ATOM 1077 C CA . SER A 1 140 ? -3.213 -48.188 -13.602 1 93 140 SER A CA 1
ATOM 1078 C C . SER A 1 140 ? -3.496 -46.938 -12.812 1 93 140 SER A C 1
ATOM 1080 O O . SER A 1 140 ? -3.336 -46.906 -11.586 1 93 140 SER A O 1
ATOM 1082 N N . ILE A 1 141 ? -3.891 -45.875 -13.367 1 94.81 141 ILE A N 1
ATOM 1083 C CA . ILE A 1 141 ? -4.098 -44.562 -12.766 1 94.81 141 ILE A CA 1
ATOM 1084 C C . ILE A 1 141 ? -5.414 -44.531 -11.992 1 94.81 141 ILE A C 1
ATOM 1086 O O . ILE A 1 141 ? -5.512 -43.938 -10.93 1 94.81 141 ILE A O 1
ATOM 1090 N N . GLY A 1 142 ? -6.402 -45.188 -12.586 1 93.94 142 GLY A N 1
ATOM 1091 C CA . GLY A 1 142 ? -7.711 -45.281 -11.953 1 93.94 142 GLY A CA 1
ATOM 1092 C C . GLY A 1 142 ? -8.602 -44.094 -12.281 1 93.94 142 GLY A C 1
ATOM 1093 O O . GLY A 1 142 ? -8.172 -43.156 -12.961 1 93.94 142 GLY A O 1
ATOM 1094 N N . TYR A 1 143 ? -9.938 -44.219 -11.805 1 94.62 143 TYR A N 1
ATOM 1095 C CA . TYR A 1 143 ? -10.93 -43.156 -11.914 1 94.62 143 TYR A CA 1
ATOM 1096 C C . TYR A 1 143 ? -11.172 -42.5 -10.562 1 94.62 143 TYR A C 1
ATOM 1098 O O . TYR A 1 143 ? -11.109 -43.156 -9.523 1 94.62 143 TYR A O 1
ATOM 1106 N N . PRO A 1 144 ? -11.477 -41.344 -10.461 1 95.69 144 PRO A N 1
ATOM 1107 C CA . PRO A 1 144 ? -11.43 -40.406 -11.57 1 95.69 144 PRO A CA 1
ATOM 1108 C C . PRO A 1 144 ? -10 -39.969 -11.922 1 95.69 144 PRO A C 1
ATOM 1110 O O . PRO A 1 144 ? -9.086 -40.125 -11.117 1 95.69 144 PRO A O 1
ATOM 1113 N N . CYS A 1 145 ? -9.812 -39.5 -13.125 1 96.5 145 CYS A N 1
ATOM 1114 C CA . CYS A 1 145 ? -8.539 -38.969 -13.586 1 96.5 145 CYS A CA 1
ATOM 1115 C C . CYS A 1 145 ? -8.766 -37.781 -14.531 1 96.5 145 CYS A C 1
ATOM 1117 O O . CYS A 1 145 ? -9.898 -37.5 -14.906 1 96.5 145 CYS A O 1
ATOM 1119 N N . VAL A 1 146 ? -7.727 -37.094 -14.75 1 93.75 146 VAL A N 1
ATOM 1120 C CA . VAL A 1 146 ? -7.855 -35.875 -15.547 1 93.75 146 VAL A CA 1
ATOM 1121 C C . VAL A 1 146 ? -6.824 -35.875 -16.672 1 93.75 146 VAL A C 1
ATOM 1123 O O . VAL A 1 146 ? -5.652 -36.188 -16.453 1 93.75 146 VAL A O 1
ATOM 1126 N N . LEU A 1 147 ? -7.301 -35.625 -17.891 1 94.56 147 LEU A N 1
ATOM 1127 C CA . LEU A 1 147 ? -6.461 -35.469 -19.062 1 94.56 147 LEU A CA 1
ATOM 1128 C C . LEU A 1 147 ? -6.137 -34 -19.312 1 94.56 147 LEU A C 1
ATOM 1130 O O . LEU A 1 147 ? -7.043 -33.188 -19.438 1 94.56 147 LEU A O 1
ATOM 1134 N N . LYS A 1 148 ? -4.797 -33.719 -19.344 1 93.38 148 LYS A N 1
ATOM 1135 C CA . LYS A 1 148 ? -4.344 -32.344 -19.516 1 93.38 148 LYS A CA 1
ATOM 1136 C C . LYS A 1 148 ? -3.262 -32.25 -20.594 1 93.38 148 LYS A C 1
ATOM 1138 O O . LYS A 1 148 ? -2.449 -33.156 -20.734 1 93.38 148 LYS A O 1
ATOM 1143 N N . PRO A 1 149 ? -3.301 -31.141 -21.359 1 92.81 149 PRO A N 1
ATOM 1144 C CA . PRO A 1 149 ? -2.166 -30.969 -22.266 1 92.81 149 PRO A CA 1
ATOM 1145 C C . PRO A 1 149 ? -0.832 -30.859 -21.531 1 92.81 149 PRO A C 1
ATOM 1147 O O . PRO A 1 149 ? -0.766 -30.266 -20.453 1 92.81 149 PRO A O 1
ATOM 1150 N N . ILE A 1 150 ? 0.183 -31.344 -22.141 1 93.12 150 ILE A N 1
ATOM 1151 C CA . ILE A 1 150 ? 1.507 -31.312 -21.531 1 93.12 150 ILE A CA 1
ATOM 1152 C C . ILE A 1 150 ? 1.96 -29.859 -21.375 1 93.12 150 ILE A C 1
ATOM 1154 O O . ILE A 1 150 ? 2.484 -29.469 -20.328 1 93.12 150 ILE A O 1
ATOM 1158 N N . GLN A 1 151 ? 1.771 -29.094 -22.469 1 89.88 151 GLN A N 1
ATOM 1159 C CA . GLN A 1 151 ? 2.082 -27.672 -22.375 1 89.88 151 GLN A CA 1
ATOM 1160 C C . GLN A 1 151 ? 1.009 -26.922 -21.594 1 89.88 151 GLN A C 1
ATOM 1162 O O . GLN A 1 151 ? -0.179 -27.016 -21.906 1 89.88 151 GLN A O 1
ATOM 1167 N N . LYS A 1 152 ? 1.504 -26.172 -20.641 1 86.88 152 LYS A N 1
ATOM 1168 C CA . LYS A 1 152 ? 0.552 -25.391 -19.844 1 86.88 152 LYS A CA 1
ATOM 1169 C C . LYS A 1 152 ? 0.106 -24.141 -20.609 1 86.88 152 LYS A C 1
ATOM 1171 O O . LYS A 1 152 ? 0.781 -23.688 -21.531 1 86.88 152 LYS A O 1
ATOM 1176 N N . GLY A 1 153 ? -1.033 -23.609 -20.344 1 73.81 153 GLY A N 1
ATOM 1177 C CA . GLY A 1 153 ? -1.473 -22.359 -20.922 1 73.81 153 GLY A CA 1
ATOM 1178 C C . GLY A 1 153 ? -2.598 -22.531 -21.922 1 73.81 153 GLY A C 1
ATOM 1179 O O . GLY A 1 153 ? -3.205 -21.547 -22.359 1 73.81 153 GLY A O 1
ATOM 1180 N N . PHE A 1 154 ? -2.834 -23.781 -22.406 1 66.44 154 PHE A N 1
ATOM 1181 C CA . PHE A 1 154 ? -3.873 -24 -23.406 1 66.44 154 PHE A CA 1
ATOM 1182 C C . PHE A 1 154 ? -5.258 -23.891 -22.781 1 66.44 154 PHE A C 1
ATOM 1184 O O . PHE A 1 154 ? -6.266 -23.828 -23.484 1 66.44 154 PHE A O 1
ATOM 1191 N N . GLY A 1 155 ? -5.32 -23.594 -21.578 1 63.84 155 GLY A N 1
ATOM 1192 C CA . GLY A 1 155 ? -6.57 -23.297 -20.906 1 63.84 155 GLY A CA 1
ATOM 1193 C C . GLY A 1 155 ? -7.406 -24.531 -20.609 1 63.84 155 GLY A C 1
ATOM 1194 O O . GLY A 1 155 ? -7.035 -25.641 -20.984 1 63.84 155 GLY A O 1
ATOM 1195 N N . PRO A 1 156 ? -8.43 -24.422 -19.891 1 61.44 156 PRO A N 1
ATOM 1196 C CA . PRO A 1 156 ? -9.273 -25.516 -19.422 1 61.44 156 PRO A CA 1
ATOM 1197 C C . PRO A 1 156 ? -10 -26.234 -20.562 1 61.44 156 PRO A C 1
ATOM 1199 O O . PRO A 1 156 ? -10.414 -27.391 -20.406 1 61.44 156 PRO A O 1
ATOM 1202 N N . LYS A 1 157 ? -10.016 -25.594 -21.609 1 69.31 157 LYS A N 1
ATOM 1203 C CA . LYS A 1 157 ? -10.766 -26.172 -22.719 1 69.31 157 LYS A CA 1
ATOM 1204 C C . LYS A 1 157 ? -10.07 -27.422 -23.266 1 69.31 157 LYS A C 1
ATOM 1206 O O . LYS A 1 157 ? -10.688 -28.234 -23.953 1 69.31 157 LYS A O 1
ATOM 1211 N N . ARG A 1 158 ? -8.961 -27.562 -22.859 1 78.75 158 ARG A N 1
ATOM 1212 C CA . ARG A 1 158 ? -8.227 -28.719 -23.359 1 78.75 158 ARG A CA 1
ATOM 1213 C C . ARG A 1 158 ? -7.973 -29.734 -22.25 1 78.75 158 ARG A C 1
ATOM 1215 O O . ARG A 1 158 ? -7.031 -30.516 -22.328 1 78.75 158 ARG A O 1
ATOM 1222 N N . GLN A 1 159 ? -8.734 -29.594 -21.219 1 86.56 159 GLN A N 1
ATOM 1223 C CA . GLN A 1 159 ? -8.648 -30.578 -20.141 1 86.56 159 GLN A CA 1
ATOM 1224 C C . GLN A 1 159 ? -9.953 -31.359 -20 1 86.56 159 GLN A C 1
ATOM 1226 O O . GLN A 1 159 ? -11.023 -30.859 -20.328 1 86.56 159 GLN A O 1
ATOM 1231 N N . GLN A 1 160 ? -9.883 -32.594 -19.641 1 90.19 160 GLN A N 1
ATOM 1232 C CA . GLN A 1 160 ? -11.07 -33.438 -19.516 1 90.19 160 GLN A CA 1
ATOM 1233 C C . GLN A 1 160 ? -10.969 -34.344 -18.281 1 90.19 160 GLN A C 1
ATOM 1235 O O . GLN A 1 160 ? -9.977 -35.031 -18.109 1 90.19 160 GLN A O 1
ATOM 1240 N N . ILE A 1 161 ? -11.969 -34.219 -17.531 1 91.81 161 ILE A N 1
ATOM 1241 C CA . ILE A 1 161 ? -12.062 -35.156 -16.406 1 91.81 161 ILE A CA 1
ATOM 1242 C C . ILE A 1 161 ? -12.711 -36.469 -16.859 1 91.81 161 ILE A C 1
ATOM 1244 O O . ILE A 1 161 ? -13.75 -36.438 -17.531 1 91.81 161 ILE A O 1
ATOM 1248 N N . ILE A 1 162 ? -12.117 -37.5 -16.531 1 94.69 162 ILE A N 1
ATOM 1249 C CA . ILE A 1 162 ? -12.609 -38.844 -16.844 1 94.69 162 ILE A CA 1
ATOM 1250 C C . ILE A 1 162 ? -13.078 -39.531 -15.57 1 94.69 162 ILE A C 1
ATOM 1252 O O . ILE A 1 162 ? -12.258 -39.906 -14.719 1 94.69 162 ILE A O 1
ATOM 1256 N N . ARG A 1 163 ? -14.273 -39.719 -15.469 1 95.5 163 ARG A N 1
ATOM 1257 C CA . ARG A 1 163 ? -14.828 -40.281 -14.242 1 95.5 163 ARG A CA 1
ATOM 1258 C C . ARG A 1 163 ? -15.133 -41.75 -14.414 1 95.5 163 ARG A C 1
ATOM 1260 O O . ARG A 1 163 ? -15.18 -42.5 -13.438 1 95.5 163 ARG A O 1
ATOM 1267 N N . LYS A 1 164 ? -15.461 -42.156 -15.672 1 94.56 164 LYS A N 1
ATOM 1268 C CA . LYS A 1 164 ? -15.773 -43.531 -16.031 1 94.56 164 LYS A CA 1
ATOM 1269 C C . LYS A 1 164 ? -15.312 -43.844 -17.453 1 94.56 164 LYS A C 1
ATOM 1271 O O . LYS A 1 164 ? -14.906 -42.938 -18.203 1 94.56 164 LYS A O 1
ATOM 1276 N N . GLN A 1 165 ? -15.43 -45.062 -17.766 1 93.12 165 GLN A N 1
ATOM 1277 C CA . GLN A 1 165 ? -14.906 -45.562 -19.047 1 93.12 165 GLN A CA 1
ATOM 1278 C C . GLN A 1 165 ? -15.586 -44.875 -20.219 1 93.12 165 GLN A C 1
ATOM 1280 O O . GLN A 1 165 ? -14.945 -44.594 -21.234 1 93.12 165 GLN A O 1
ATOM 1285 N N . THR A 1 166 ? -16.812 -44.562 -20.062 1 93.38 166 THR A N 1
ATOM 1286 C CA . THR A 1 166 ? -17.562 -43.969 -21.172 1 93.38 166 THR A CA 1
ATOM 1287 C C . THR A 1 166 ? -17.094 -42.562 -21.469 1 93.38 166 THR A C 1
ATOM 1289 O O . THR A 1 166 ? -17.359 -42.031 -22.531 1 93.38 166 THR A O 1
ATOM 1292 N N . ASP A 1 167 ? -16.391 -41.969 -20.5 1 94.06 167 ASP A N 1
ATOM 1293 C CA . ASP A 1 167 ? -15.898 -40.594 -20.672 1 94.06 167 ASP A CA 1
ATOM 1294 C C . ASP A 1 167 ? -14.688 -40.562 -21.609 1 94.06 167 ASP A C 1
ATOM 1296 O O . ASP A 1 167 ? -14.32 -39.531 -22.125 1 94.06 167 ASP A O 1
ATOM 1300 N N . ILE A 1 168 ? -14.07 -41.688 -21.844 1 93.62 168 ILE A N 1
ATOM 1301 C CA . ILE A 1 168 ? -12.82 -41.75 -22.578 1 93.62 168 ILE A CA 1
ATOM 1302 C C . ILE A 1 168 ? -13.062 -41.375 -24.047 1 93.62 168 ILE A C 1
ATOM 1304 O O . ILE A 1 168 ? -12.227 -40.688 -24.656 1 93.62 168 ILE A O 1
ATOM 1308 N N . ALA A 1 169 ? -14.164 -41.75 -24.547 1 90.44 169 ALA A N 1
ATOM 1309 C CA . ALA A 1 169 ? -14.492 -41.469 -25.938 1 90.44 169 ALA A CA 1
ATOM 1310 C C . ALA A 1 169 ? -14.516 -39.969 -26.188 1 90.44 169 ALA A C 1
ATOM 1312 O O . ALA A 1 169 ? -14.188 -39.5 -27.281 1 90.44 169 ALA A O 1
ATOM 1313 N N . LYS A 1 170 ? -14.883 -39.25 -25.203 1 88.88 170 LYS A N 1
ATOM 1314 C CA . LYS A 1 170 ? -14.977 -37.812 -25.312 1 88.88 170 LYS A CA 1
ATOM 1315 C C . LYS A 1 170 ? -13.594 -37.188 -25.484 1 88.88 170 LYS A C 1
ATOM 1317 O O . LYS A 1 170 ? -13.469 -36.031 -25.875 1 88.88 170 LYS A O 1
ATOM 1322 N N . CYS A 1 171 ? -12.594 -37.875 -25.188 1 90.69 171 CYS A N 1
ATOM 1323 C CA . CYS A 1 171 ? -11.227 -37.375 -25.234 1 90.69 171 CYS A CA 1
ATOM 1324 C C . CYS A 1 171 ? -10.664 -37.438 -26.656 1 90.69 171 CYS A C 1
ATOM 1326 O O . CYS A 1 171 ? -9.625 -36.844 -26.938 1 90.69 171 CYS A O 1
ATOM 1328 N N . ALA A 1 172 ? -11.328 -38.062 -27.531 1 86.69 172 ALA A N 1
ATOM 1329 C CA . ALA A 1 172 ? -10.82 -38.281 -28.875 1 86.69 172 ALA A CA 1
ATOM 1330 C C . ALA A 1 172 ? -10.547 -36.969 -29.578 1 86.69 172 ALA A C 1
ATOM 1332 O O . ALA A 1 172 ? -9.516 -36.812 -30.25 1 86.69 172 ALA A O 1
ATOM 1333 N N . ASP A 1 173 ? -11.398 -36.031 -29.422 1 84.31 173 ASP A N 1
ATOM 1334 C CA . ASP A 1 173 ? -11.297 -34.781 -30.125 1 84.31 173 ASP A CA 1
ATOM 1335 C C . ASP A 1 173 ? -10.102 -33.969 -29.625 1 84.31 173 ASP A C 1
ATOM 1337 O O . ASP A 1 173 ? -9.461 -33.25 -30.406 1 84.31 173 ASP A O 1
ATOM 1341 N N . ILE A 1 174 ? -9.711 -34.156 -28.391 1 86.25 174 ILE A N 1
ATOM 1342 C CA . ILE A 1 174 ? -8.703 -33.25 -27.812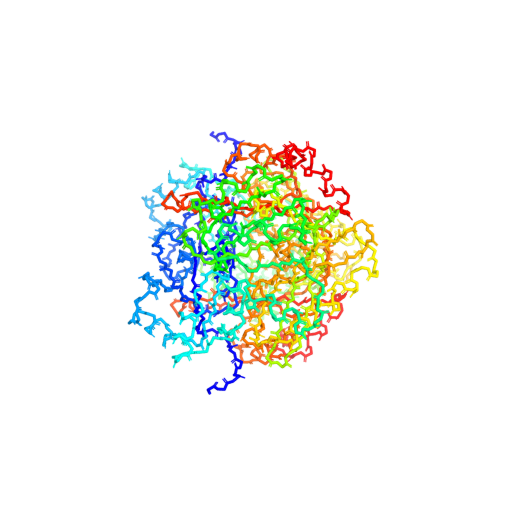 1 86.25 174 ILE A CA 1
ATOM 1343 C C . ILE A 1 174 ? -7.32 -33.875 -27.953 1 86.25 174 ILE A C 1
ATOM 1345 O O . ILE A 1 174 ? -6.32 -33.156 -28.094 1 86.25 174 ILE A O 1
ATOM 1349 N N . ILE A 1 175 ? -7.23 -35.125 -27.953 1 86.25 175 ILE A N 1
ATOM 1350 C CA . ILE A 1 175 ? -5.953 -35.844 -27.984 1 86.25 175 ILE A CA 1
ATOM 1351 C C . ILE A 1 175 ? -5.25 -35.594 -29.312 1 86.25 175 ILE A C 1
ATOM 1353 O O . ILE A 1 175 ? -4.02 -35.562 -29.391 1 86.25 175 ILE A O 1
ATOM 1357 N N . ASP A 1 176 ? -6.055 -35.281 -30.375 1 82.94 176 ASP A N 1
ATOM 1358 C CA . ASP A 1 176 ? -5.484 -35.031 -31.703 1 82.94 176 ASP A CA 1
ATOM 1359 C C . ASP A 1 176 ? -4.785 -33.688 -31.766 1 82.94 176 ASP A C 1
ATOM 1361 O O . ASP A 1 176 ? -4.043 -33.406 -32.719 1 82.94 176 ASP A O 1
ATOM 1365 N N . MET A 1 177 ? -4.871 -33 -30.719 1 83 177 MET A N 1
ATOM 1366 C CA . MET A 1 177 ? -4.355 -31.641 -30.734 1 83 177 MET A CA 1
ATOM 1367 C C . MET A 1 177 ? -2.932 -31.594 -30.203 1 83 177 MET A C 1
ATOM 1369 O O . MET A 1 177 ? -2.268 -30.562 -30.281 1 83 177 MET A O 1
ATOM 1373 N N . GLY A 1 178 ? -2.447 -32.719 -29.641 1 84.19 178 GLY A N 1
ATOM 1374 C CA . GLY A 1 178 ? -1.091 -32.75 -29.109 1 84.19 178 GLY A CA 1
ATOM 1375 C C . GLY A 1 178 ? -0.855 -33.844 -28.109 1 84.19 178 GLY A C 1
ATOM 1376 O O . GLY A 1 178 ? -1.554 -34.875 -28.125 1 84.19 178 GLY A O 1
ATOM 1377 N N . THR A 1 179 ? 0.235 -33.688 -27.375 1 90.44 179 THR A N 1
ATOM 1378 C CA . THR A 1 179 ? 0.573 -34.688 -26.344 1 90.44 179 THR A CA 1
ATOM 1379 C C . THR A 1 179 ? -0.049 -34.281 -25 1 90.44 179 THR A C 1
ATOM 1381 O O . THR A 1 179 ? -0.081 -33.125 -24.641 1 90.44 179 THR A O 1
ATOM 1384 N N . TYR A 1 180 ? -0.557 -35.25 -24.344 1 94.75 180 TYR A N 1
ATOM 1385 C CA . TYR A 1 180 ? -1.29 -35.031 -23.094 1 94.75 180 TYR A CA 1
ATOM 1386 C C . TYR A 1 180 ? -0.709 -35.875 -21.969 1 94.75 180 TYR A C 1
ATOM 1388 O O . TYR A 1 180 ? 0.137 -36.75 -22.219 1 94.75 180 TYR A O 1
ATOM 1396 N N . ILE A 1 181 ? -1.141 -35.531 -20.844 1 95.44 181 ILE A N 1
ATOM 1397 C CA . ILE A 1 181 ? -0.863 -36.344 -19.656 1 95.44 181 ILE A CA 1
ATOM 1398 C C . ILE A 1 181 ? -2.172 -36.719 -18.969 1 95.44 181 ILE A C 1
ATOM 1400 O O . ILE A 1 181 ? -3.115 -35.906 -18.938 1 95.44 181 ILE A O 1
ATOM 1404 N N . LEU A 1 182 ? -2.205 -37.875 -18.516 1 96.12 182 LEU A N 1
ATOM 1405 C CA . LEU A 1 182 ? -3.303 -38.375 -17.688 1 96.12 182 LEU A CA 1
ATOM 1406 C C . LEU A 1 182 ? -2.871 -38.469 -16.219 1 96.12 182 LEU A C 1
ATOM 1408 O O . LEU A 1 182 ? -1.907 -39.156 -15.906 1 96.12 182 LEU A O 1
ATOM 1412 N N . GLU A 1 183 ? -3.541 -37.75 -15.359 1 96.06 183 GLU A N 1
ATOM 1413 C CA . GLU A 1 183 ? -3.191 -37.719 -13.945 1 96.06 183 GLU A CA 1
ATOM 1414 C C . GLU A 1 183 ? -4.336 -38.281 -13.086 1 96.06 183 GLU A C 1
ATOM 1416 O O . GLU A 1 183 ? -5.504 -37.969 -13.352 1 96.06 183 GLU A O 1
ATOM 1421 N N . SER A 1 184 ? -3.961 -39.094 -12.102 1 96.12 184 SER A N 1
ATOM 1422 C CA . SER A 1 184 ? -4.957 -39.531 -11.133 1 96.12 184 SER A CA 1
ATOM 1423 C C . SER A 1 184 ? -5.5 -38.344 -10.328 1 96.12 184 SER A C 1
ATOM 1425 O O . SER A 1 184 ? -4.758 -37.438 -9.992 1 96.12 184 SER A O 1
ATOM 1427 N N . TRP A 1 185 ? -6.723 -38.438 -10.117 1 93.75 185 TRP A N 1
ATOM 1428 C CA . TRP A 1 185 ? -7.297 -37.5 -9.164 1 93.75 185 TRP A CA 1
ATOM 1429 C C . TRP A 1 185 ? -6.895 -37.844 -7.738 1 93.75 185 TRP A C 1
ATOM 1431 O O . TRP A 1 185 ? -7.023 -39 -7.316 1 93.75 185 TRP A O 1
ATOM 1441 N N . ILE A 1 186 ? -6.398 -36.906 -6.992 1 93.5 186 ILE A N 1
ATOM 1442 C CA . ILE A 1 186 ? -6.031 -37.125 -5.602 1 93.5 186 ILE A CA 1
ATOM 1443 C C . ILE A 1 186 ? -7.18 -36.688 -4.688 1 93.5 186 ILE A C 1
ATOM 1445 O O . ILE A 1 186 ? -7.527 -35.5 -4.629 1 93.5 186 ILE A O 1
ATOM 1449 N N . PRO A 1 187 ? -7.773 -37.656 -4.035 1 93.19 187 PRO A N 1
ATOM 1450 C CA . PRO A 1 187 ? -8.719 -37.219 -2.998 1 93.19 187 PRO A CA 1
ATOM 1451 C C . PRO A 1 187 ? -8.039 -36.469 -1.86 1 93.19 187 PRO A C 1
ATOM 1453 O O . PRO A 1 187 ? -7.125 -37 -1.22 1 93.19 187 PRO A O 1
ATOM 1456 N N . TYR A 1 188 ? -8.406 -35.219 -1.641 1 95.69 188 TYR A N 1
ATOM 1457 C CA . TYR A 1 188 ? -7.777 -34.375 -0.608 1 95.69 188 TYR A CA 1
ATOM 1458 C C . TYR A 1 188 ? -8.828 -33.688 0.248 1 95.69 188 TYR A C 1
ATOM 1460 O O . TYR A 1 188 ? -9.992 -33.562 -0.156 1 95.69 188 TYR A O 1
ATOM 1468 N N . ASN A 1 189 ? -8.461 -33.281 1.464 1 95.38 189 ASN A N 1
ATOM 1469 C CA . ASN A 1 189 ? -9.367 -32.531 2.316 1 95.38 189 ASN A CA 1
ATOM 1470 C C . ASN A 1 189 ? -8.984 -31.047 2.357 1 95.38 189 ASN A C 1
ATOM 1472 O O . ASN A 1 189 ? -9.828 -30.188 2.623 1 95.38 189 ASN A O 1
ATOM 1476 N N . LYS A 1 190 ? -7.66 -30.766 2.125 1 97.38 190 LYS A N 1
ATOM 1477 C CA . LYS A 1 190 ? -7.215 -29.375 2.08 1 97.38 190 LYS A CA 1
ATOM 1478 C C . LYS A 1 190 ? -6.227 -29.156 0.942 1 97.38 190 LYS A C 1
ATOM 1480 O O . LYS A 1 190 ? -5.465 -30.047 0.586 1 97.38 190 LYS A O 1
ATOM 1485 N N . GLU A 1 191 ? -6.281 -28.016 0.372 1 98 191 GLU A N 1
ATOM 1486 C CA . GLU A 1 191 ? -5.203 -27.5 -0.468 1 98 191 GLU A CA 1
ATOM 1487 C C . GLU A 1 191 ? -4.348 -26.5 0.287 1 98 191 GLU A C 1
ATOM 1489 O O . GLU A 1 191 ? -4.875 -25.578 0.916 1 98 191 GLU A O 1
ATOM 1494 N N . LEU A 1 192 ? -3.078 -26.719 0.265 1 98.62 192 LEU A N 1
ATOM 1495 C CA . LEU A 1 192 ? -2.133 -25.875 0.984 1 98.62 192 LEU A CA 1
ATOM 1496 C C . LEU A 1 192 ? -1.122 -25.25 0.026 1 98.62 192 LEU A C 1
ATOM 1498 O O . LEU A 1 192 ? -0.879 -25.781 -1.059 1 98.62 192 LEU A O 1
ATOM 1502 N N . SER A 1 193 ? -0.648 -24.172 0.397 1 97.75 193 SER A N 1
ATOM 1503 C CA . SER A 1 193 ? 0.456 -23.562 -0.339 1 97.75 193 SER A CA 1
ATOM 1504 C C . SER A 1 193 ? 1.4 -22.812 0.597 1 97.75 193 SER A C 1
ATOM 1506 O O . SER A 1 193 ? 0.997 -22.391 1.679 1 97.75 193 SER A O 1
ATOM 1508 N N . VAL A 1 194 ? 2.598 -22.797 0.205 1 98.81 194 VAL A N 1
ATOM 1509 C CA . VAL A 1 194 ? 3.592 -21.969 0.886 1 98.81 194 VAL A CA 1
ATOM 1510 C C . VAL A 1 194 ? 4.34 -21.109 -0.134 1 98.81 194 VAL A C 1
ATOM 1512 O O . VAL A 1 194 ? 4.84 -21.625 -1.138 1 98.81 194 VAL A O 1
ATOM 1515 N N . ILE A 1 195 ? 4.301 -19.844 0.105 1 98.81 195 ILE A N 1
ATOM 1516 C CA . ILE A 1 195 ? 5.082 -18.891 -0.672 1 98.81 195 ILE A CA 1
ATOM 1517 C C . ILE A 1 195 ? 6.395 -18.594 0.048 1 98.81 195 ILE A C 1
ATOM 1519 O O . ILE A 1 195 ? 6.414 -18.422 1.269 1 98.81 195 ILE A O 1
ATOM 1523 N N . MET A 1 196 ? 7.461 -18.578 -0.679 1 98.56 196 MET A N 1
ATOM 1524 C CA . MET A 1 196 ? 8.773 -18.25 -0.135 1 98.56 196 MET A CA 1
ATOM 1525 C C . MET A 1 196 ? 9.562 -17.375 -1.108 1 98.56 196 MET A C 1
ATOM 1527 O O . MET A 1 196 ? 9.195 -17.25 -2.277 1 98.56 196 MET A O 1
ATOM 1531 N N . THR A 1 197 ? 10.539 -16.719 -0.619 1 98.5 197 THR A N 1
ATOM 1532 C CA . THR A 1 197 ? 11.516 -16.047 -1.467 1 98.5 197 THR A CA 1
ATOM 1533 C C . THR A 1 197 ? 12.883 -16.719 -1.36 1 98.5 197 THR A C 1
ATOM 1535 O O . THR A 1 197 ? 13.289 -17.141 -0.276 1 98.5 197 THR A O 1
ATOM 1538 N N . ARG A 1 198 ? 13.492 -16.875 -2.457 1 98.19 198 ARG A N 1
ATOM 1539 C CA . ARG A 1 198 ? 14.844 -17.406 -2.555 1 98.19 198 ARG A CA 1
ATOM 1540 C C . ARG A 1 198 ? 15.828 -16.344 -3.029 1 98.19 198 ARG A C 1
ATOM 1542 O O . ARG A 1 198 ? 15.609 -15.711 -4.066 1 98.19 198 ARG A O 1
ATOM 1549 N N . ASP A 1 199 ? 16.875 -16.156 -2.256 1 97.38 199 ASP A N 1
ATOM 1550 C CA . ASP A 1 199 ? 17.828 -15.125 -2.656 1 97.38 199 ASP A CA 1
ATOM 1551 C C . ASP A 1 199 ? 18.938 -15.711 -3.525 1 97.38 199 ASP A C 1
ATOM 1553 O O . ASP A 1 199 ? 18.875 -16.875 -3.914 1 97.38 199 ASP A O 1
ATOM 1557 N N . TYR A 1 200 ? 19.891 -14.906 -3.916 1 96.62 200 TYR A N 1
ATOM 1558 C CA . TYR A 1 200 ? 20.953 -15.258 -4.863 1 96.62 200 TYR A CA 1
ATOM 1559 C C . TYR A 1 200 ? 21.859 -16.344 -4.293 1 96.62 200 TYR A C 1
ATOM 1561 O O . TYR A 1 200 ? 22.516 -17.078 -5.043 1 96.62 200 TYR A O 1
ATOM 1569 N N . ASP A 1 201 ? 21.859 -16.453 -2.975 1 95.25 201 ASP A N 1
ATOM 1570 C CA . ASP A 1 201 ? 22.719 -17.438 -2.316 1 95.25 201 ASP A CA 1
ATOM 1571 C C . ASP A 1 201 ? 21.938 -18.719 -2.004 1 95.25 201 ASP A C 1
ATOM 1573 O O . ASP A 1 201 ? 22.484 -19.656 -1.427 1 95.25 201 ASP A O 1
ATOM 1577 N N . GLY A 1 202 ? 20.672 -18.703 -2.283 1 96.06 202 GLY A N 1
ATOM 1578 C CA . GLY A 1 202 ? 19.844 -19.891 -2.092 1 96.06 202 GLY A CA 1
ATOM 1579 C C . GLY A 1 202 ? 19.125 -19.906 -0.75 1 96.06 202 GLY A C 1
ATOM 1580 O O . GLY A 1 202 ? 18.453 -20.891 -0.412 1 96.06 202 GLY A O 1
ATOM 1581 N N . ASN A 1 203 ? 19.266 -18.828 -0.012 1 96.31 203 ASN A N 1
ATOM 1582 C CA . ASN A 1 203 ? 18.547 -18.734 1.251 1 96.31 203 ASN A CA 1
ATOM 1583 C C . ASN A 1 203 ? 17.047 -18.547 1.024 1 96.31 203 ASN A C 1
ATOM 1585 O O . ASN A 1 203 ? 16.641 -17.844 0.094 1 96.31 203 ASN A O 1
ATOM 1589 N N . LEU A 1 204 ? 16.312 -19.188 1.91 1 97.69 204 LEU A N 1
ATOM 1590 C CA . LEU A 1 204 ? 14.852 -19.141 1.766 1 97.69 204 LEU A CA 1
ATOM 1591 C C . LEU A 1 204 ? 14.211 -18.391 2.93 1 97.69 204 LEU A C 1
ATOM 1593 O O . LEU A 1 204 ? 14.641 -18.547 4.078 1 97.69 204 LEU A O 1
ATOM 1597 N N . ALA A 1 205 ? 13.297 -17.547 2.664 1 98.25 205 ALA A N 1
ATOM 1598 C CA . ALA A 1 205 ? 12.398 -16.938 3.643 1 98.25 205 ALA A CA 1
ATOM 1599 C C . ALA A 1 205 ? 10.945 -17.359 3.381 1 98.25 205 ALA A C 1
ATOM 1601 O O . ALA A 1 205 ? 10.422 -17.141 2.287 1 98.25 205 ALA A O 1
ATOM 1602 N N . TYR A 1 206 ? 10.281 -17.906 4.414 1 98.69 206 TYR A N 1
ATOM 1603 C CA . TYR A 1 206 ? 8.961 -18.5 4.234 1 98.69 206 TYR A CA 1
ATOM 1604 C C . TYR A 1 206 ? 7.867 -17.562 4.742 1 98.69 206 TYR A C 1
ATOM 1606 O O . TYR A 1 206 ? 7.949 -17.047 5.859 1 98.69 206 TYR A O 1
ATOM 1614 N N . PHE A 1 207 ? 6.871 -17.375 3.963 1 98.88 207 PHE A N 1
ATOM 1615 C CA . PHE A 1 207 ? 5.605 -16.875 4.488 1 98.88 207 PHE A CA 1
ATOM 1616 C C . PHE A 1 207 ? 4.84 -17.984 5.203 1 98.88 207 PHE A C 1
ATOM 1618 O O . PHE A 1 207 ? 5.141 -19.172 5.027 1 98.88 207 PHE A O 1
ATOM 1625 N N . PRO A 1 208 ? 3.867 -17.625 5.996 1 98.56 208 PRO A N 1
ATOM 1626 C CA . PRO A 1 208 ? 3.031 -18.656 6.633 1 98.56 208 PRO A CA 1
ATOM 1627 C C . PRO A 1 208 ? 2.262 -19.5 5.617 1 98.56 208 PRO A C 1
ATOM 1629 O O . PRO A 1 208 ? 1.887 -19 4.555 1 98.56 208 PRO A O 1
ATOM 1632 N N . VAL A 1 209 ? 2.037 -20.75 5.992 1 98.81 209 VAL A N 1
ATOM 1633 C CA . VAL A 1 209 ? 1.318 -21.672 5.109 1 98.81 209 VAL A CA 1
ATOM 1634 C C . VAL A 1 209 ? -0.122 -21.188 4.934 1 98.81 209 VAL A C 1
ATOM 1636 O O . VAL A 1 209 ? -0.771 -20.781 5.898 1 98.81 209 VAL A O 1
ATOM 1639 N N . ILE A 1 210 ? -0.621 -21.266 3.725 1 98.75 210 ILE A N 1
ATOM 1640 C CA . ILE A 1 210 ? -1.953 -20.797 3.344 1 98.75 210 ILE A CA 1
ATOM 1641 C C . ILE A 1 210 ? -2.842 -22 3.035 1 98.75 210 ILE A C 1
ATOM 1643 O O . ILE A 1 210 ? -2.393 -22.984 2.422 1 98.75 210 ILE A O 1
ATOM 1647 N N . GLU A 1 211 ? -4.023 -21.969 3.48 1 98.44 211 GLU A N 1
ATOM 1648 C CA . GLU A 1 211 ? -5.066 -22.844 2.955 1 98.44 211 GLU A CA 1
ATOM 1649 C C . GLU A 1 211 ? -5.82 -22.188 1.805 1 98.44 211 GLU A C 1
ATOM 1651 O O . GLU A 1 211 ? -6.332 -21.078 1.952 1 98.44 211 GLU A O 1
ATOM 1656 N N . THR A 1 212 ? -5.84 -22.859 0.677 1 98 212 THR A N 1
ATOM 1657 C CA . THR A 1 212 ? -6.457 -22.25 -0.5 1 98 212 THR A CA 1
ATOM 1658 C C . THR A 1 212 ? -7.688 -23.047 -0.93 1 98 212 THR A C 1
ATOM 1660 O O . THR A 1 212 ? -7.793 -24.234 -0.644 1 98 212 THR A O 1
ATOM 1663 N N . ARG A 1 213 ? -8.531 -22.359 -1.514 1 96 213 ARG A N 1
ATOM 1664 C CA . ARG A 1 213 ? -9.695 -22.953 -2.152 1 96 213 ARG A CA 1
ATOM 1665 C C . ARG A 1 213 ? -9.859 -22.453 -3.58 1 96 213 ARG A C 1
ATOM 1667 O O . ARG A 1 213 ? -9.688 -21.25 -3.844 1 96 213 ARG A O 1
ATOM 1674 N N . TYR A 1 214 ? -10.164 -23.359 -4.441 1 93.44 214 TYR A N 1
ATOM 1675 C CA . TYR A 1 214 ? -10.328 -23.031 -5.855 1 93.44 214 TYR A CA 1
ATOM 1676 C C . TYR A 1 214 ? -11.727 -23.391 -6.336 1 93.44 214 TYR A C 1
ATOM 1678 O O . TYR A 1 214 ? -12.344 -24.344 -5.832 1 93.44 214 TYR A O 1
ATOM 1686 N N . LYS A 1 215 ? -12.219 -22.562 -7.18 1 87.88 215 LYS A N 1
ATOM 1687 C CA . LYS A 1 215 ? -13.453 -22.828 -7.918 1 87.88 215 LYS A CA 1
ATOM 1688 C C . LYS A 1 215 ? -13.211 -22.781 -9.422 1 87.88 215 LYS A C 1
ATOM 1690 O O . LYS A 1 215 ? -12.766 -21.766 -9.953 1 87.88 215 LYS A O 1
ATOM 1695 N N . GLU A 1 216 ? -13.5 -23.922 -10.109 1 81.81 216 GLU A N 1
ATOM 1696 C CA . GLU A 1 216 ? -13.273 -24.031 -11.547 1 81.81 216 GLU A CA 1
ATOM 1697 C C . GLU A 1 216 ? -11.836 -23.672 -11.898 1 81.81 216 GLU A C 1
ATOM 1699 O O . GLU A 1 216 ? -11.594 -22.859 -12.797 1 81.81 216 GLU A O 1
ATOM 1704 N N . ASN A 1 217 ? -10.945 -24.094 -11.078 1 82.62 217 ASN A N 1
ATOM 1705 C CA . ASN A 1 217 ? -9.508 -23.984 -11.289 1 82.62 217 ASN A CA 1
ATOM 1706 C C . ASN A 1 217 ? -9.039 -22.531 -11.133 1 82.62 217 ASN A C 1
ATOM 1708 O O . ASN A 1 217 ? -7.969 -22.172 -11.633 1 82.62 217 ASN A O 1
ATOM 1712 N N . ARG A 1 218 ? -9.852 -21.719 -10.492 1 90 218 ARG A N 1
ATOM 1713 C CA . ARG A 1 218 ? -9.477 -20.344 -10.156 1 90 218 ARG A CA 1
ATOM 1714 C C . ARG A 1 218 ? -9.438 -20.141 -8.648 1 90 218 ARG A C 1
ATOM 1716 O O . ARG A 1 218 ? -10.305 -20.641 -7.926 1 90 218 ARG A O 1
ATOM 1723 N N . LEU A 1 219 ? -8.508 -19.484 -8.266 1 95.88 219 LEU A N 1
ATOM 1724 C CA . LEU A 1 219 ? -8.383 -19.219 -6.832 1 95.88 219 LEU A CA 1
ATOM 1725 C C . LEU A 1 219 ? -9.594 -18.438 -6.32 1 95.88 219 LEU A C 1
ATOM 1727 O O . LEU A 1 219 ? -9.969 -17.422 -6.898 1 95.88 219 LEU A O 1
ATOM 1731 N N . ASN A 1 220 ? -10.125 -18.906 -5.273 1 95.94 220 ASN A N 1
ATOM 1732 C CA . ASN A 1 220 ? -11.305 -18.297 -4.684 1 95.94 220 ASN A CA 1
ATOM 1733 C C . ASN A 1 220 ? -11 -17.703 -3.305 1 95.94 220 ASN A C 1
ATOM 1735 O O . ASN A 1 220 ? -11.445 -16.609 -2.982 1 95.94 220 ASN A O 1
ATOM 1739 N N . GLU A 1 221 ? -10.242 -18.484 -2.574 1 97.31 221 GLU A N 1
ATOM 1740 C CA . GLU A 1 221 ? -10 -18.109 -1.185 1 97.31 221 GLU A CA 1
ATOM 1741 C C . GLU A 1 221 ? -8.586 -18.5 -0.748 1 97.31 221 GLU A C 1
ATOM 1743 O O . GLU A 1 221 ? -8.07 -19.531 -1.179 1 97.31 221 GLU A O 1
ATOM 1748 N N . ALA A 1 222 ? -8.031 -17.719 0.086 1 98.38 222 ALA A N 1
ATOM 1749 C CA . ALA A 1 222 ? -6.758 -18 0.755 1 98.38 222 ALA A CA 1
ATOM 1750 C C . ALA A 1 222 ? -6.812 -17.594 2.223 1 98.38 222 ALA A C 1
ATOM 1752 O O . ALA A 1 222 ? -7.098 -16.422 2.537 1 98.38 222 ALA A O 1
ATOM 1753 N N . ILE A 1 223 ? -6.551 -18.469 3.127 1 98.38 223 ILE A N 1
ATOM 1754 C CA . ILE A 1 223 ? -6.629 -18.188 4.559 1 98.38 223 ILE A CA 1
ATOM 1755 C C . ILE A 1 223 ? -5.277 -18.469 5.211 1 98.38 223 ILE A C 1
ATOM 1757 O O . ILE A 1 223 ? -4.66 -19.516 4.957 1 98.38 223 ILE A O 1
ATOM 1761 N N . VAL A 1 224 ? -4.84 -17.578 5.984 1 98.5 224 VAL A N 1
ATOM 1762 C CA . VAL A 1 224 ? -3.586 -17.734 6.715 1 98.5 224 VAL A CA 1
ATOM 1763 C C . VAL A 1 224 ? -3.793 -17.375 8.18 1 98.5 224 VAL A C 1
ATOM 1765 O O . VAL A 1 224 ? -4.473 -16.391 8.492 1 98.5 224 VAL A O 1
ATOM 1768 N N . PRO A 1 225 ? -3.273 -18.141 9.133 1 97.5 225 PRO A N 1
ATOM 1769 C CA . PRO A 1 225 ? -2.58 -19.422 8.898 1 97.5 225 PRO A CA 1
ATOM 1770 C C . PRO A 1 225 ? -3.525 -20.531 8.461 1 97.5 225 PRO A C 1
ATOM 1772 O O . PRO A 1 225 ? -4.73 -20.469 8.727 1 97.5 225 PRO A O 1
ATOM 1775 N N . ALA A 1 226 ? -2.949 -21.453 7.785 1 97.62 226 ALA A N 1
ATOM 1776 C CA . ALA A 1 226 ? -3.732 -22.641 7.473 1 97.62 226 ALA A CA 1
ATOM 1777 C C . ALA A 1 226 ? -4.129 -23.391 8.742 1 97.62 226 ALA A C 1
ATOM 1779 O O . ALA A 1 226 ? -3.352 -23.453 9.703 1 97.62 226 ALA A O 1
ATOM 1780 N N . ASN A 1 227 ? -5.336 -23.875 8.773 1 94.94 227 ASN A N 1
ATOM 1781 C CA . ASN A 1 227 ? -5.797 -24.688 9.898 1 94.94 227 ASN A CA 1
ATOM 1782 C C . ASN A 1 227 ? -5.277 -26.109 9.805 1 94.94 227 ASN A C 1
ATOM 1784 O O . ASN A 1 227 ? -6.008 -27.031 9.414 1 94.94 227 ASN A O 1
ATOM 1788 N N . ILE A 1 228 ? -4.047 -26.328 10.211 1 96.56 228 ILE A N 1
ATOM 1789 C CA . ILE A 1 228 ? -3.379 -27.625 10.133 1 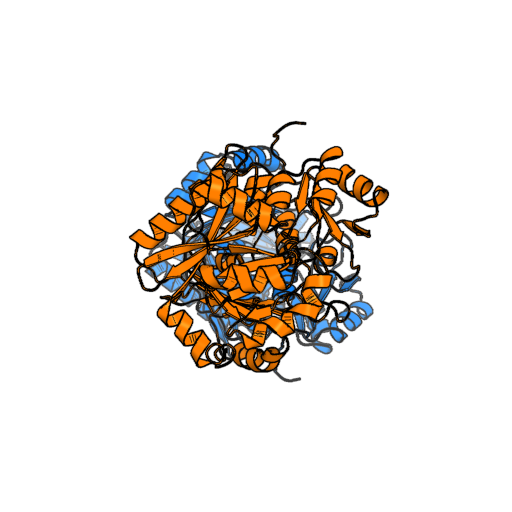96.56 228 ILE A CA 1
ATOM 1790 C C . ILE A 1 228 ? -2.529 -27.844 11.383 1 96.56 228 ILE A C 1
ATOM 1792 O O . ILE A 1 228 ? -2.24 -26.891 12.117 1 96.56 228 ILE A O 1
ATOM 1796 N N . GLN A 1 229 ? -2.145 -29.047 11.641 1 95.94 229 GLN A N 1
ATOM 1797 C CA . GLN A 1 229 ? -1.264 -29.359 12.758 1 95.94 229 GLN A CA 1
ATOM 1798 C C . GLN A 1 229 ? 0.146 -28.828 12.516 1 95.94 229 GLN A C 1
ATOM 1800 O O . GLN A 1 229 ? 0.6 -28.75 11.375 1 95.94 229 GLN A O 1
ATOM 1805 N N . PRO A 1 230 ? 0.821 -28.516 13.555 1 96.5 230 PRO A N 1
ATOM 1806 C CA . PRO A 1 230 ? 2.17 -27.953 13.43 1 96.5 230 PRO A CA 1
ATOM 1807 C C . PRO A 1 230 ? 3.113 -28.875 12.648 1 96.5 230 PRO A C 1
ATOM 1809 O O . PRO A 1 230 ? 3.959 -28.391 11.891 1 96.5 230 PRO A O 1
ATOM 1812 N N . ASP A 1 231 ? 2.951 -30.125 12.82 1 97.06 231 ASP A N 1
ATOM 1813 C CA . ASP A 1 231 ? 3.828 -31.062 12.133 1 97.06 231 ASP A CA 1
ATOM 1814 C C . ASP A 1 231 ? 3.604 -31.031 10.625 1 97.06 231 ASP A C 1
ATOM 1816 O O . ASP A 1 231 ? 4.547 -31.188 9.844 1 97.06 231 ASP A O 1
ATOM 1820 N N . VAL A 1 232 ? 2.328 -30.891 10.242 1 97.56 232 VAL A N 1
ATOM 1821 C CA . VAL A 1 232 ? 2.01 -30.766 8.828 1 97.56 232 VAL A CA 1
ATOM 1822 C C . VAL A 1 232 ? 2.637 -29.5 8.266 1 97.56 232 VAL A C 1
ATOM 1824 O O . VAL A 1 232 ? 3.199 -29.5 7.164 1 97.56 232 VAL A O 1
ATOM 1827 N N . GLU A 1 233 ? 2.521 -28.438 9 1 97.56 233 GLU A N 1
ATOM 1828 C CA . GLU A 1 233 ? 3.125 -27.172 8.578 1 97.56 233 GLU A CA 1
ATOM 1829 C C . GLU A 1 233 ? 4.629 -27.328 8.375 1 97.56 233 GLU A C 1
ATOM 1831 O O . GLU A 1 233 ? 5.172 -26.859 7.375 1 97.56 233 GLU A O 1
ATOM 1836 N N . GLU A 1 234 ? 5.258 -27.938 9.305 1 97.75 234 GLU A N 1
ATOM 1837 C CA . GLU A 1 234 ? 6.695 -28.156 9.203 1 97.75 234 GLU A CA 1
ATOM 1838 C C . GLU A 1 234 ? 7.043 -29 7.984 1 97.75 234 GLU A C 1
ATOM 1840 O O . GLU A 1 234 ? 8.023 -28.734 7.289 1 97.75 234 GLU A O 1
ATOM 1845 N N . GLU A 1 235 ? 6.246 -30.031 7.781 1 98 235 GLU A N 1
ATOM 1846 C CA . GLU A 1 235 ? 6.484 -30.906 6.645 1 98 235 GLU A CA 1
ATOM 1847 C C . GLU A 1 235 ? 6.293 -30.172 5.32 1 98 235 GLU A C 1
ATOM 1849 O O . GLU A 1 235 ? 7.055 -30.375 4.375 1 98 235 GLU A O 1
ATOM 1854 N N . VAL A 1 236 ? 5.285 -29.344 5.238 1 98.56 236 VAL A N 1
ATOM 1855 C CA . VAL A 1 236 ? 5.031 -28.547 4.051 1 98.56 236 VAL A CA 1
ATOM 1856 C C . VAL A 1 236 ? 6.25 -27.672 3.75 1 98.56 236 VAL A C 1
ATOM 1858 O O . VAL A 1 236 ? 6.73 -27.641 2.613 1 98.56 236 VAL A O 1
ATOM 1861 N N . LYS A 1 237 ? 6.758 -27.031 4.738 1 98.38 237 LYS A N 1
ATOM 1862 C CA . LYS A 1 237 ? 7.906 -26.141 4.57 1 98.38 237 LYS A CA 1
ATOM 1863 C C . LYS A 1 237 ? 9.156 -26.938 4.195 1 98.38 237 LYS A C 1
ATOM 1865 O O . LYS A 1 237 ? 9.93 -26.516 3.326 1 98.38 237 LYS A O 1
ATOM 1870 N N . ARG A 1 238 ? 9.32 -28.047 4.875 1 98.06 238 ARG A N 1
ATOM 1871 C CA . ARG A 1 238 ? 10.469 -28.906 4.574 1 98.06 238 ARG A CA 1
ATOM 1872 C C . ARG A 1 238 ? 10.453 -29.359 3.117 1 98.06 2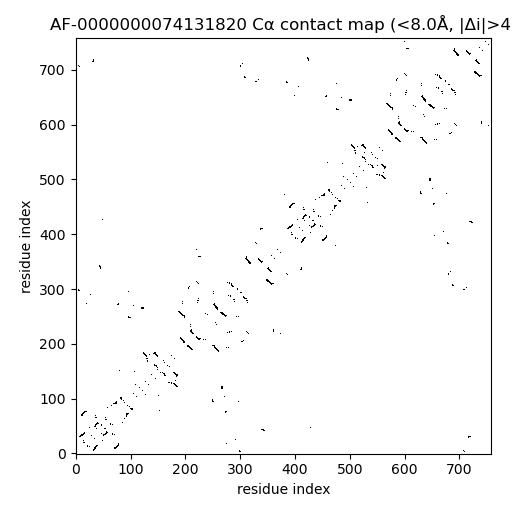38 ARG A C 1
ATOM 1874 O O . ARG A 1 238 ? 11.445 -29.203 2.404 1 98.06 238 ARG A O 1
ATOM 1881 N N . LEU A 1 239 ? 9.344 -29.891 2.664 1 98.31 239 LEU A N 1
ATOM 1882 C CA . LEU A 1 239 ? 9.203 -30.375 1.298 1 98.31 239 LEU A CA 1
ATOM 1883 C C . LEU A 1 239 ? 9.383 -29.25 0.291 1 98.31 239 LEU A C 1
ATOM 1885 O O . LEU A 1 239 ? 10.062 -29.422 -0.723 1 98.31 239 LEU A O 1
ATOM 1889 N N . ALA A 1 240 ? 8.75 -28.141 0.574 1 98.62 240 ALA A N 1
ATOM 1890 C CA . ALA A 1 240 ? 8.891 -26.984 -0.309 1 98.62 240 ALA A CA 1
ATOM 1891 C C . ALA A 1 240 ? 10.352 -26.562 -0.434 1 98.62 240 ALA A C 1
ATOM 1893 O O . ALA A 1 240 ? 10.828 -26.266 -1.534 1 98.62 240 ALA A O 1
ATOM 1894 N N . GLY A 1 241 ? 11.016 -26.5 0.703 1 98.31 241 GLY A N 1
ATOM 1895 C CA . GLY A 1 241 ? 12.43 -26.172 0.69 1 98.31 241 GLY A CA 1
ATOM 1896 C C . GLY A 1 241 ? 13.258 -27.125 -0.143 1 98.31 241 GLY A C 1
ATOM 1897 O O . GLY A 1 241 ? 14.141 -26.703 -0.897 1 98.31 241 GLY A O 1
ATOM 1898 N N . GLU A 1 242 ? 12.992 -28.406 0 1 97.81 242 GLU A N 1
ATOM 1899 C CA . GLU A 1 242 ? 13.688 -29.422 -0.783 1 97.81 242 GLU A CA 1
ATOM 1900 C C . GLU A 1 242 ? 13.453 -29.219 -2.277 1 97.81 242 GLU A C 1
ATOM 1902 O O . GLU A 1 242 ? 14.398 -29.234 -3.066 1 97.81 242 GLU A O 1
ATOM 1907 N N . ILE A 1 243 ? 12.266 -28.984 -2.586 1 98.06 243 ILE A N 1
ATOM 1908 C CA . ILE A 1 243 ? 11.883 -28.797 -3.98 1 98.06 243 ILE A CA 1
ATOM 1909 C C . ILE A 1 243 ? 12.602 -27.578 -4.559 1 98.06 243 ILE A C 1
ATOM 1911 O O . ILE A 1 243 ? 13.234 -27.672 -5.613 1 98.06 243 ILE A O 1
ATOM 1915 N N . VAL A 1 244 ? 12.562 -26.516 -3.893 1 97.81 244 VAL A N 1
ATOM 1916 C CA . VAL A 1 244 ? 13.07 -25.25 -4.395 1 97.81 244 VAL A CA 1
ATOM 1917 C C . VAL A 1 244 ? 14.594 -25.281 -4.457 1 97.81 244 VAL A C 1
ATOM 1919 O O . VAL A 1 244 ? 15.211 -24.641 -5.305 1 97.81 244 VAL A O 1
ATOM 1922 N N . SER A 1 245 ? 15.195 -26.062 -3.602 1 95.31 245 SER A N 1
ATOM 1923 C CA . SER A 1 245 ? 16.656 -26.203 -3.6 1 95.31 245 SER A CA 1
ATOM 1924 C C . SER A 1 245 ? 17.156 -26.797 -4.91 1 95.31 245 SER A C 1
ATOM 1926 O O . SER A 1 245 ? 18.312 -26.609 -5.281 1 95.31 245 SER A O 1
ATOM 1928 N N . GLY A 1 246 ? 16.297 -27.5 -5.598 1 95.5 246 GLY A N 1
ATOM 1929 C CA . GLY A 1 246 ? 16.672 -28.109 -6.863 1 95.5 246 GLY A CA 1
ATOM 1930 C C . GLY A 1 246 ? 16.453 -27.188 -8.055 1 95.5 246 GLY A C 1
ATOM 1931 O O . GLY A 1 246 ? 16.719 -27.578 -9.195 1 95.5 246 GLY A O 1
ATOM 1932 N N . LEU A 1 247 ? 16.031 -26.016 -7.82 1 96.94 247 LEU A N 1
ATOM 1933 C CA . LEU A 1 247 ? 15.703 -25.062 -8.883 1 96.94 247 LEU A CA 1
ATOM 1934 C C . LEU A 1 247 ? 16.703 -23.906 -8.906 1 96.94 247 LEU A C 1
ATOM 1936 O O . LEU A 1 247 ? 17.312 -23.609 -7.887 1 96.94 247 LEU A O 1
ATOM 1940 N N . LYS A 1 248 ? 16.906 -23.406 -10.062 1 95.5 248 LYS A N 1
ATOM 1941 C CA . LYS A 1 248 ? 17.625 -22.141 -10.219 1 95.5 248 LYS A CA 1
ATOM 1942 C C . LYS A 1 248 ? 16.641 -20.969 -10.344 1 95.5 248 LYS A C 1
ATOM 1944 O O . LYS A 1 248 ? 16.141 -20.688 -11.438 1 95.5 248 LYS A O 1
ATOM 1949 N N . TYR A 1 249 ? 16.453 -20.312 -9.273 1 98 249 TYR A N 1
ATOM 1950 C CA . TYR A 1 249 ? 15.438 -19.266 -9.211 1 98 249 TYR A CA 1
ATOM 1951 C C . TYR A 1 249 ? 15.781 -18.234 -8.141 1 98 249 TYR A C 1
ATOM 1953 O O . TYR A 1 249 ? 16.281 -18.594 -7.07 1 98 249 TYR A O 1
ATOM 1961 N N . VAL A 1 250 ? 15.586 -16.969 -8.422 1 98.38 250 VAL A N 1
ATOM 1962 C CA . VAL A 1 250 ? 15.695 -15.898 -7.434 1 98.38 250 VAL A CA 1
ATOM 1963 C C . VAL A 1 250 ? 14.383 -15.109 -7.379 1 98.38 250 VAL A C 1
ATOM 1965 O O . VAL A 1 250 ? 13.867 -14.672 -8.406 1 98.38 250 VAL A O 1
ATOM 1968 N N . GLY A 1 251 ? 13.82 -14.938 -6.207 1 98.56 251 GLY A N 1
ATOM 1969 C CA . GLY A 1 251 ? 12.562 -14.219 -6.043 1 98.56 251 GLY A CA 1
ATOM 1970 C C . GLY A 1 251 ? 11.5 -15.031 -5.324 1 98.56 251 GLY A C 1
ATOM 1971 O O . GLY A 1 251 ? 11.812 -16.031 -4.672 1 98.56 251 GLY A O 1
ATOM 1972 N N . ALA A 1 252 ? 10.328 -14.609 -5.367 1 98.75 252 ALA A N 1
ATOM 1973 C CA . ALA A 1 252 ? 9.203 -15.289 -4.73 1 98.75 252 ALA A CA 1
ATOM 1974 C C . ALA A 1 252 ? 8.68 -16.422 -5.602 1 98.75 252 ALA A C 1
ATOM 1976 O O . ALA A 1 252 ? 8.602 -16.297 -6.828 1 98.75 252 ALA A O 1
ATOM 1977 N N . LEU A 1 253 ? 8.258 -17.469 -5.023 1 98.69 253 LEU A N 1
ATOM 1978 C CA . LEU A 1 253 ? 7.609 -18.578 -5.703 1 98.69 253 LEU A CA 1
ATOM 1979 C C . LEU A 1 253 ? 6.691 -19.344 -4.75 1 98.69 253 LEU A C 1
ATOM 1981 O O . LEU A 1 253 ? 6.781 -19.172 -3.531 1 98.69 253 LEU A O 1
ATOM 1985 N N . GLU A 1 254 ? 5.852 -20.125 -5.281 1 98.75 254 GLU A N 1
ATOM 1986 C CA . GLU A 1 254 ? 4.875 -20.906 -4.516 1 98.75 254 GLU A CA 1
ATOM 1987 C C . GLU A 1 254 ? 5.031 -22.391 -4.77 1 98.75 254 GLU A C 1
ATOM 1989 O O . GLU A 1 254 ? 5.25 -22.812 -5.906 1 98.75 254 GLU A O 1
ATOM 1994 N N . VAL A 1 255 ? 4.914 -23.156 -3.752 1 98.75 255 VAL A N 1
ATOM 1995 C CA . VAL A 1 255 ? 4.688 -24.594 -3.855 1 98.75 255 VAL A CA 1
ATOM 1996 C C . VAL A 1 255 ? 3.33 -24.953 -3.248 1 98.75 255 VAL A C 1
ATOM 1998 O O . VAL A 1 255 ? 3.029 -24.562 -2.117 1 98.75 255 VAL A O 1
ATOM 2001 N N . ALA A 1 256 ? 2.553 -25.672 -3.998 1 98.62 256 ALA A N 1
ATOM 2002 C CA . ALA A 1 256 ? 1.206 -26.031 -3.561 1 98.62 256 ALA A CA 1
ATOM 2003 C C . ALA A 1 256 ? 1.094 -27.531 -3.312 1 98.62 256 ALA A C 1
ATOM 2005 O O . ALA A 1 256 ? 1.766 -28.328 -3.973 1 98.62 256 ALA A O 1
ATOM 2006 N N . PHE A 1 257 ? 0.183 -27.859 -2.418 1 98.69 257 PHE A N 1
ATOM 2007 C CA . PHE A 1 257 ? 0.047 -29.25 -1.983 1 98.69 257 PHE A CA 1
ATOM 2008 C C . PHE A 1 257 ? -1.422 -29.641 -1.853 1 98.69 257 PHE A C 1
ATOM 2010 O O . PHE A 1 257 ? -2.27 -28.781 -1.569 1 98.69 257 PHE A O 1
ATOM 2017 N N . TYR A 1 258 ? -1.641 -30.938 -2.053 1 98.06 258 TYR A N 1
ATOM 2018 C CA . TYR A 1 258 ? -2.848 -31.578 -1.548 1 98.06 258 TYR A CA 1
ATOM 2019 C C . TYR A 1 258 ? -2.572 -32.281 -0.227 1 98.06 258 TYR A C 1
ATOM 2021 O O . TYR A 1 258 ? -1.572 -33 -0.092 1 98.06 258 TYR A O 1
ATOM 2029 N N . LEU A 1 259 ? -3.359 -31.984 0.732 1 98.44 259 LEU A N 1
ATOM 2030 C CA . LEU A 1 259 ? -3.344 -32.719 1.982 1 98.44 259 LEU A CA 1
ATOM 2031 C C . LEU A 1 259 ? -4.508 -33.719 2.041 1 98.44 259 LEU A C 1
ATOM 2033 O O . LEU A 1 259 ? -5.672 -33.312 1.998 1 98.44 259 LEU A O 1
ATOM 2037 N N . THR A 1 260 ? -4.203 -35 2.119 1 97 260 THR A N 1
ATOM 2038 C CA . THR A 1 260 ? -5.238 -36.031 2.162 1 97 260 THR A CA 1
ATOM 2039 C C . THR A 1 260 ? -5.758 -36.219 3.584 1 97 260 THR A C 1
ATOM 2041 O O . THR A 1 260 ? -5.164 -35.719 4.539 1 97 260 THR A O 1
ATOM 2044 N N . GLU A 1 261 ? -6.828 -36.938 3.68 1 95.44 261 GLU A N 1
ATOM 2045 C CA . GLU A 1 261 ? -7.414 -37.25 4.984 1 95.44 261 GLU A CA 1
ATOM 2046 C C . GLU A 1 261 ? -6.453 -38.031 5.855 1 95.44 261 GLU A C 1
ATOM 2048 O O . GLU A 1 261 ? -6.441 -37.906 7.078 1 95.44 261 GLU A O 1
ATOM 2053 N N . SER A 1 262 ? -5.652 -38.812 5.23 1 94.12 262 SER A N 1
ATOM 2054 C CA . SER A 1 262 ? -4.711 -39.656 5.953 1 94.12 262 SER A CA 1
ATOM 2055 C C . SER A 1 262 ? -3.484 -38.875 6.402 1 94.12 262 SER A C 1
ATOM 2057 O O . SER A 1 262 ? -2.631 -39.406 7.121 1 94.12 262 SER A O 1
ATOM 2059 N N . GLY A 1 263 ? -3.408 -37.656 5.914 1 94.5 263 GLY A N 1
ATOM 2060 C CA . GLY A 1 263 ? -2.289 -36.812 6.324 1 94.5 263 GLY A CA 1
ATOM 2061 C C . GLY A 1 263 ? -1.146 -36.812 5.324 1 94.5 263 GLY A C 1
ATOM 2062 O O . GLY A 1 263 ? -0.094 -36.219 5.574 1 94.5 263 GLY A O 1
ATOM 2063 N N . SER A 1 264 ? -1.334 -37.469 4.223 1 95.94 264 SER A N 1
ATOM 2064 C CA . SER A 1 264 ? -0.304 -37.5 3.189 1 95.94 264 SER A CA 1
ATOM 2065 C C . SER A 1 264 ? -0.301 -36.219 2.373 1 95.94 264 SER A C 1
ATOM 2067 O O . SER A 1 264 ? -1.36 -35.656 2.076 1 95.94 264 SER A O 1
ATOM 2069 N N . LEU A 1 265 ? 0.909 -35.781 2.045 1 98.12 265 LEU A N 1
ATOM 2070 C CA . LEU A 1 265 ? 1.085 -34.594 1.223 1 98.12 265 LEU A CA 1
ATOM 2071 C C . LEU A 1 265 ? 1.486 -34.969 -0.2 1 98.12 265 LEU A C 1
ATOM 2073 O O . LEU A 1 265 ? 2.389 -35.781 -0.4 1 98.12 265 LEU A O 1
ATOM 2077 N N . TYR A 1 266 ? 0.769 -34.406 -1.183 1 98.06 266 TYR A N 1
ATOM 2078 C CA . TYR A 1 266 ? 1.111 -34.5 -2.598 1 98.06 266 TYR A CA 1
ATOM 2079 C C . TYR A 1 266 ? 1.405 -33.125 -3.172 1 98.06 266 TYR A C 1
ATOM 2081 O O . TYR A 1 266 ? 0.636 -32.188 -2.965 1 98.06 266 TYR A O 1
ATOM 2089 N N . VAL A 1 267 ? 2.496 -33 -3.818 1 98.19 267 VAL A N 1
ATOM 2090 C CA . VAL A 1 267 ? 2.789 -31.719 -4.465 1 98.19 267 VAL A CA 1
ATOM 2091 C C . VAL A 1 267 ? 1.859 -31.516 -5.66 1 98.19 267 VAL A C 1
ATOM 2093 O O . VAL A 1 267 ? 1.693 -32.438 -6.48 1 98.19 267 VAL A O 1
ATOM 2096 N N . LYS A 1 268 ? 1.243 -30.406 -5.691 1 95.88 268 LYS A N 1
ATOM 2097 C CA . LYS A 1 268 ? 0.297 -30.031 -6.742 1 95.88 268 LYS A CA 1
ATOM 2098 C C . LYS A 1 268 ? 0.993 -29.281 -7.875 1 95.88 268 LYS A C 1
ATOM 2100 O O . LYS A 1 268 ? 0.768 -29.578 -9.047 1 95.88 268 LYS A O 1
ATOM 2105 N N . ARG A 1 269 ? 1.809 -28.312 -7.52 1 94.75 269 ARG A N 1
ATOM 2106 C CA . ARG A 1 269 ? 2.473 -27.5 -8.539 1 94.75 269 ARG A CA 1
ATOM 2107 C C . ARG A 1 269 ? 3.49 -26.547 -7.902 1 94.75 269 ARG A C 1
ATOM 2109 O O . ARG A 1 269 ? 3.514 -26.391 -6.68 1 94.75 269 ARG A O 1
ATOM 2116 N N . ILE A 1 270 ? 4.305 -26.047 -8.75 1 97.62 270 ILE A N 1
ATOM 2117 C CA . ILE A 1 270 ? 5.191 -24.922 -8.445 1 97.62 270 ILE A CA 1
ATOM 2118 C C . ILE A 1 270 ? 4.801 -23.719 -9.289 1 97.62 270 ILE A C 1
ATOM 2120 O O . ILE A 1 270 ? 4.512 -23.844 -10.484 1 97.62 270 ILE A O 1
ATOM 2124 N N . VAL A 1 271 ? 4.691 -22.609 -8.719 1 97.88 271 VAL A N 1
ATOM 2125 C CA . VAL A 1 271 ? 4.559 -21.359 -9.445 1 97.88 271 VAL A CA 1
ATOM 2126 C C . VAL A 1 271 ? 5.812 -20.516 -9.25 1 97.88 271 VAL A C 1
ATOM 2128 O O . VAL A 1 271 ? 5.984 -19.875 -8.203 1 97.88 271 VAL A O 1
ATOM 2131 N N . PRO A 1 272 ? 6.711 -20.5 -10.242 1 98.19 272 PRO A N 1
ATOM 2132 C CA . PRO A 1 272 ? 7.941 -19.719 -10.125 1 98.19 272 PRO A CA 1
ATOM 2133 C C . PRO A 1 272 ? 7.723 -18.234 -10.445 1 98.19 272 PRO A C 1
ATOM 2135 O O . PRO A 1 272 ? 8.352 -17.703 -11.359 1 98.19 272 PRO A O 1
ATOM 2138 N N . ALA A 1 273 ? 6.891 -17.609 -9.766 1 98.19 273 ALA A N 1
ATOM 2139 C CA . ALA A 1 273 ? 6.48 -16.203 -9.844 1 98.19 273 ALA A CA 1
ATOM 2140 C C . ALA A 1 273 ? 5.598 -15.828 -8.656 1 98.19 273 ALA A C 1
ATOM 2142 O O . ALA A 1 273 ? 5.434 -16.609 -7.723 1 98.19 273 ALA A O 1
ATOM 2143 N N . LEU A 1 274 ? 5.098 -14.648 -8.672 1 98.25 274 LEU A N 1
ATOM 2144 C CA . LEU A 1 274 ? 4.105 -14.211 -7.695 1 98.25 274 LEU A CA 1
ATOM 2145 C C . LEU A 1 274 ? 2.783 -14.938 -7.898 1 98.25 274 LEU A C 1
ATOM 2147 O O . LEU A 1 274 ? 2.305 -15.062 -9.031 1 98.25 274 LEU A O 1
ATOM 2151 N N . HIS A 1 275 ? 2.262 -15.461 -6.852 1 98.31 275 HIS A N 1
ATOM 2152 C CA . HIS A 1 275 ? 0.957 -16.109 -6.926 1 98.31 275 HIS A CA 1
ATOM 2153 C C . HIS A 1 275 ? -0.107 -15.289 -6.203 1 98.31 275 HIS A C 1
ATOM 2155 O O . HIS A 1 275 ? 0.16 -14.711 -5.145 1 98.31 275 HIS A O 1
ATOM 2161 N N . ASN A 1 276 ? -1.32 -15.32 -6.668 1 97.94 276 ASN A N 1
ATOM 2162 C CA . ASN A 1 276 ? -2.4 -14.469 -6.176 1 97.94 276 ASN A CA 1
ATOM 2163 C C . ASN A 1 276 ? -2.754 -14.797 -4.727 1 97.94 276 ASN A C 1
ATOM 2165 O O . ASN A 1 276 ? -3.266 -13.938 -4 1 97.94 276 ASN A O 1
ATOM 2169 N N . SER A 1 277 ? -2.506 -16.031 -4.309 1 98.44 277 SER A N 1
ATOM 2170 C CA . SER A 1 277 ? -2.807 -16.375 -2.924 1 98.44 277 SER A CA 1
ATOM 2171 C C . SER A 1 277 ? -1.988 -15.539 -1.952 1 98.44 277 SER A C 1
ATOM 2173 O O . SER A 1 277 ? -2.381 -15.352 -0.797 1 98.44 277 SER A O 1
ATOM 2175 N N . GLY A 1 278 ? -0.866 -14.969 -2.414 1 98.69 278 GLY A N 1
ATOM 2176 C CA . GLY A 1 278 ? 0.007 -14.164 -1.578 1 98.69 278 GLY A CA 1
ATOM 2177 C C . GLY A 1 278 ? -0.547 -12.781 -1.3 1 98.69 278 GLY A C 1
ATOM 2178 O O . GLY A 1 278 ? -0.002 -12.039 -0.476 1 98.69 278 GLY A O 1
ATOM 2179 N N . TYR A 1 279 ? -1.663 -12.414 -1.974 1 98.75 279 TYR A N 1
ATOM 2180 C CA . TYR A 1 279 ? -2.291 -11.125 -1.696 1 98.75 279 TYR A CA 1
ATOM 2181 C C . TYR A 1 279 ? -2.668 -11.008 -0.224 1 98.75 279 TYR A C 1
ATOM 2183 O O . TYR A 1 279 ? -2.658 -9.914 0.341 1 98.75 279 TYR A O 1
ATOM 2191 N N . VAL A 1 280 ? -2.898 -12.133 0.399 1 98.81 280 VAL A N 1
ATOM 2192 C CA . VAL A 1 280 ? -3.357 -12.172 1.783 1 98.81 280 VAL A CA 1
ATOM 2193 C C . VAL A 1 280 ? -2.283 -11.586 2.701 1 98.81 280 VAL A C 1
ATOM 2195 O O . VAL A 1 280 ? -2.592 -11.062 3.771 1 98.81 280 VAL A O 1
ATOM 2198 N N . PHE A 1 281 ? -1.055 -11.57 2.281 1 98.75 281 PHE A N 1
ATOM 2199 C CA . PHE A 1 281 ? 0.078 -11.164 3.107 1 98.75 281 PHE A CA 1
ATOM 2200 C C . PHE A 1 281 ? 0.189 -9.648 3.178 1 98.75 281 PHE A C 1
ATOM 2202 O O . PHE A 1 281 ? 0.981 -9.117 3.955 1 98.75 281 PHE A O 1
ATOM 2209 N N . ASP A 1 282 ? -0.613 -8.898 2.387 1 97.88 282 ASP A N 1
ATOM 2210 C CA . ASP A 1 282 ? -0.641 -7.445 2.471 1 97.88 282 ASP A CA 1
ATOM 2211 C C . ASP A 1 282 ? -1.062 -6.98 3.863 1 97.88 282 ASP A C 1
ATOM 2213 O O . ASP A 1 282 ? -0.677 -5.898 4.305 1 97.88 282 ASP A O 1
ATOM 2217 N N . LYS A 1 283 ? -1.872 -7.809 4.52 1 97.81 283 LYS A N 1
ATOM 2218 C CA . LYS A 1 283 ? -2.342 -7.453 5.855 1 97.81 283 LYS A CA 1
ATOM 2219 C C . LYS A 1 283 ? -1.86 -8.461 6.895 1 97.81 283 LYS A C 1
ATOM 2221 O O . LYS A 1 283 ? -1.65 -8.109 8.055 1 97.81 283 LYS A O 1
ATOM 2226 N N . ALA A 1 284 ? -1.598 -9.688 6.488 1 98 284 ALA A N 1
ATOM 2227 C CA . ALA A 1 284 ? -1.373 -10.789 7.426 1 98 284 ALA A CA 1
ATOM 2228 C C . ALA A 1 284 ? 0.043 -10.742 7.992 1 98 284 ALA A C 1
ATOM 2230 O O . ALA A 1 284 ? 0.293 -11.234 9.094 1 98 284 ALA A O 1
ATOM 2231 N N . THR A 1 285 ? 0.968 -10.195 7.215 1 98.12 285 THR A N 1
ATOM 2232 C CA . THR A 1 285 ? 2.363 -10.273 7.637 1 98.12 285 THR A CA 1
ATOM 2233 C C . THR A 1 285 ? 3.002 -8.891 7.648 1 98.12 285 THR A C 1
ATOM 2235 O O . THR A 1 285 ? 2.43 -7.93 7.129 1 98.12 285 THR A O 1
ATOM 2238 N N . ASN A 1 286 ? 4.23 -8.781 8.25 1 97.44 286 ASN A N 1
ATOM 2239 C CA . ASN A 1 286 ? 4.945 -7.516 8.406 1 97.44 286 ASN A CA 1
ATOM 2240 C C . ASN A 1 286 ? 5.551 -7.051 7.086 1 97.44 286 ASN A C 1
ATOM 2242 O O . ASN A 1 286 ? 6.027 -5.918 6.98 1 97.44 286 ASN A O 1
ATOM 2246 N N . VAL A 1 287 ? 5.523 -7.871 6.109 1 98.25 287 VAL A N 1
ATOM 2247 C CA . VAL A 1 287 ? 5.973 -7.52 4.766 1 98.25 287 VAL A CA 1
ATOM 2248 C C . VAL A 1 287 ? 5.086 -8.203 3.727 1 98.25 287 VAL A C 1
ATOM 2250 O O . VAL A 1 287 ? 4.652 -9.344 3.924 1 98.25 287 VAL A O 1
ATOM 2253 N N . SER A 1 288 ? 4.781 -7.539 2.668 1 98.5 288 SER A N 1
ATOM 2254 C CA . SER A 1 288 ? 4 -8.133 1.587 1 98.5 288 SER A CA 1
ATOM 2255 C C . SER A 1 288 ? 4.863 -9.039 0.714 1 98.5 288 SER A C 1
ATOM 2257 O O . SER A 1 288 ? 6.09 -8.914 0.71 1 98.5 288 SER A O 1
ATOM 2259 N N . MET A 1 289 ? 4.207 -9.867 -0.012 1 98.81 289 MET A N 1
ATOM 2260 C CA . MET A 1 289 ? 4.895 -10.727 -0.975 1 98.81 289 MET A CA 1
ATOM 2261 C C . MET A 1 289 ? 5.625 -9.891 -2.021 1 98.81 289 MET A C 1
ATOM 2263 O O . MET A 1 289 ? 6.738 -10.227 -2.424 1 98.81 289 MET A O 1
ATOM 2267 N N . PHE A 1 290 ? 5.102 -8.773 -2.43 1 98.81 290 PHE A N 1
ATOM 2268 C CA . PHE A 1 290 ? 5.656 -7.926 -3.479 1 98.81 290 PHE A CA 1
ATOM 2269 C C . PHE A 1 290 ? 6.938 -7.25 -3.006 1 98.81 290 PHE A C 1
ATOM 2271 O O . PHE A 1 290 ? 7.945 -7.246 -3.719 1 98.81 290 PHE A O 1
ATOM 2278 N N . GLU A 1 291 ? 6.816 -6.715 -1.817 1 98.69 291 GLU A N 1
ATOM 2279 C CA . GLU A 1 291 ? 8 -6.039 -1.295 1 98.69 291 GLU A CA 1
ATOM 2280 C C . GLU A 1 291 ? 9.125 -7.031 -1.027 1 98.69 291 GLU A C 1
ATOM 2282 O O . GLU A 1 291 ? 10.289 -6.762 -1.344 1 98.69 291 GLU A O 1
ATOM 2287 N N . GLN A 1 292 ? 8.812 -8.156 -0.425 1 98.81 292 GLN A N 1
ATOM 2288 C CA . GLN A 1 292 ? 9.828 -9.172 -0.174 1 98.81 292 GLN A CA 1
ATOM 2289 C C . GLN A 1 292 ? 10.461 -9.641 -1.478 1 98.81 292 GLN A C 1
ATOM 2291 O O . GLN A 1 292 ? 11.68 -9.844 -1.545 1 98.81 292 GLN A O 1
ATOM 2296 N N . HIS A 1 293 ? 9.656 -9.875 -2.492 1 98.88 293 HIS A N 1
ATOM 2297 C CA . HIS A 1 293 ? 10.125 -10.25 -3.818 1 98.88 293 HIS A CA 1
ATOM 2298 C C . HIS A 1 293 ? 11.109 -9.211 -4.363 1 98.88 293 HIS A C 1
ATOM 2300 O O . HIS A 1 293 ? 12.211 -9.562 -4.793 1 98.88 293 HIS A O 1
ATOM 2306 N N . LEU A 1 294 ? 10.758 -7.953 -4.301 1 98.88 294 LEU A N 1
ATOM 2307 C CA . LEU A 1 294 ? 11.594 -6.875 -4.824 1 98.88 294 LEU A CA 1
ATOM 2308 C C . LEU A 1 294 ? 12.891 -6.762 -4.039 1 98.88 294 LEU A C 1
ATOM 2310 O O . LEU A 1 294 ? 13.961 -6.594 -4.625 1 98.88 294 LEU A O 1
ATOM 2314 N N . ARG A 1 295 ? 12.781 -6.844 -2.682 1 98.69 295 ARG A N 1
ATOM 2315 C CA . ARG A 1 295 ? 13.977 -6.812 -1.855 1 98.69 295 ARG A CA 1
ATOM 2316 C C . ARG A 1 295 ? 14.961 -7.902 -2.281 1 98.69 295 ARG A C 1
ATOM 2318 O O . ARG A 1 295 ? 16.172 -7.652 -2.377 1 98.69 295 ARG A O 1
ATOM 2325 N N . THR A 1 296 ? 14.414 -9.047 -2.539 1 98.5 296 THR A N 1
ATOM 2326 C CA . THR A 1 296 ? 15.242 -10.172 -2.955 1 98.5 296 THR A CA 1
ATOM 2327 C C . THR A 1 296 ? 15.961 -9.859 -4.27 1 98.5 296 THR A C 1
ATOM 2329 O O . THR A 1 296 ? 17.172 -10.047 -4.383 1 98.5 296 THR A O 1
ATOM 2332 N N . LEU A 1 297 ? 15.25 -9.359 -5.227 1 98.56 297 LEU A N 1
ATOM 2333 C CA . LEU A 1 297 ? 15.773 -9.125 -6.566 1 98.56 297 LEU A CA 1
ATOM 2334 C C . LEU A 1 297 ? 16.828 -8.023 -6.551 1 98.56 297 LEU A C 1
ATOM 2336 O O . LEU A 1 297 ? 17.812 -8.094 -7.281 1 98.56 297 LEU A O 1
ATOM 2340 N N . VAL A 1 298 ? 16.656 -7.027 -5.715 1 98.38 298 VAL A N 1
ATOM 2341 C CA . VAL A 1 298 ? 17.547 -5.875 -5.746 1 98.38 298 VAL A CA 1
ATOM 2342 C C . VAL A 1 298 ? 18.641 -6.047 -4.703 1 98.38 298 VAL A C 1
ATOM 2344 O O . VAL A 1 298 ? 19.422 -5.121 -4.449 1 98.38 298 VAL A O 1
ATOM 2347 N N . LYS A 1 299 ? 18.609 -7.168 -3.928 1 97.81 299 LYS A N 1
ATOM 2348 C CA . LYS A 1 299 ? 19.641 -7.582 -2.98 1 97.81 299 LYS A CA 1
ATOM 2349 C C . LYS A 1 299 ? 19.594 -6.734 -1.713 1 97.81 299 LYS A C 1
ATOM 2351 O O . LYS A 1 299 ? 20.641 -6.371 -1.165 1 97.81 299 LYS A O 1
ATOM 2356 N N . MET A 1 300 ? 18.484 -6.262 -1.337 1 97.62 300 MET A N 1
ATOM 2357 C CA . MET A 1 300 ? 18.234 -5.754 0.011 1 97.62 300 MET A CA 1
ATOM 2358 C C . MET A 1 300 ? 18.188 -6.898 1.021 1 97.62 300 MET A C 1
ATOM 2360 O O . MET A 1 300 ? 17.922 -8.047 0.657 1 97.62 300 MET A O 1
ATOM 2364 N N . PRO A 1 301 ? 18.5 -6.547 2.26 1 96.94 301 PRO A N 1
ATOM 2365 C CA . PRO A 1 301 ? 18.266 -7.594 3.258 1 96.94 301 PRO A CA 1
ATOM 2366 C C . PRO A 1 301 ? 16.812 -8.055 3.303 1 96.94 301 PRO A C 1
ATOM 2368 O O . PRO A 1 301 ? 15.898 -7.234 3.234 1 96.94 301 PRO A O 1
ATOM 2371 N N . LEU A 1 302 ? 16.625 -9.336 3.393 1 97.81 302 LEU A N 1
ATOM 2372 C CA . LEU A 1 302 ? 15.266 -9.883 3.453 1 97.81 302 LEU A CA 1
ATOM 2373 C C . LEU A 1 302 ? 14.648 -9.656 4.828 1 97.81 302 LEU A C 1
ATOM 2375 O O . LEU A 1 302 ? 15.328 -9.789 5.848 1 97.81 302 LEU A O 1
ATOM 2379 N N . VAL A 1 303 ? 13.438 -9.289 4.848 1 98 303 VAL A N 1
ATOM 2380 C CA . VAL A 1 303 ? 12.688 -9.117 6.09 1 98 303 VAL A CA 1
ATOM 2381 C C . VAL A 1 303 ? 12.453 -10.484 6.738 1 98 303 VAL A C 1
ATOM 2383 O O . VAL A 1 303 ? 12.133 -11.453 6.051 1 98 303 VAL A O 1
ATOM 2386 N N . ASP A 1 304 ? 12.672 -10.578 8.055 1 97.88 304 ASP A N 1
ATOM 2387 C CA . ASP A 1 304 ? 12.164 -11.727 8.797 1 97.88 304 ASP A CA 1
ATOM 2388 C C . ASP A 1 304 ? 10.641 -11.719 8.836 1 97.88 304 ASP A C 1
ATOM 2390 O O . ASP A 1 304 ? 10.031 -10.93 9.57 1 97.88 304 ASP A O 1
ATOM 2394 N N . ILE A 1 305 ? 10.062 -12.602 8.117 1 98.25 305 ILE A N 1
ATOM 2395 C CA . ILE A 1 305 ? 8.617 -12.578 7.926 1 98.25 305 ILE A CA 1
ATOM 2396 C C . ILE A 1 305 ? 7.914 -13.047 9.203 1 98.25 305 ILE A C 1
ATOM 2398 O O . ILE A 1 305 ? 8.258 -14.086 9.758 1 98.25 305 ILE A O 1
ATOM 2402 N N . LYS A 1 306 ? 6.977 -12.289 9.602 1 97.12 306 LYS A N 1
ATOM 2403 C CA . LYS A 1 306 ? 6.184 -12.602 10.789 1 97.12 306 LYS A CA 1
ATOM 2404 C C . LYS A 1 306 ? 4.691 -12.492 10.5 1 97.12 306 LYS A C 1
ATOM 2406 O O . LYS A 1 306 ? 4.254 -11.586 9.789 1 97.12 306 LYS A O 1
ATOM 2411 N N . LEU A 1 307 ? 3.975 -13.469 10.961 1 97.06 307 LEU A N 1
ATOM 2412 C CA . LEU A 1 307 ? 2.521 -13.336 10.961 1 97.06 307 LEU A CA 1
ATOM 2413 C C . LEU A 1 307 ? 2.068 -12.297 11.984 1 97.06 307 LEU A C 1
ATOM 2415 O O . LEU A 1 307 ? 2.264 -12.469 1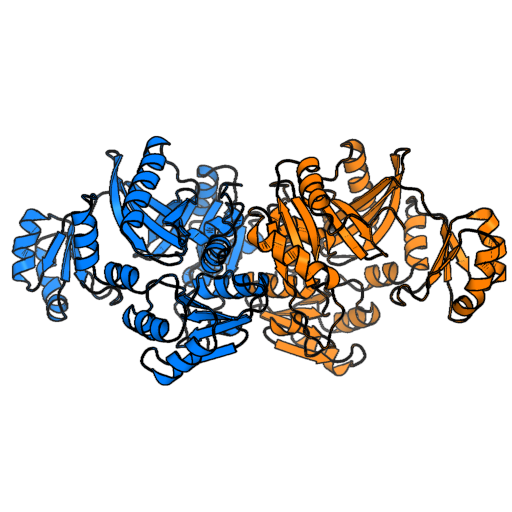3.188 1 97.06 307 LEU A O 1
ATOM 2419 N N . VAL A 1 308 ? 1.437 -11.219 11.547 1 94.94 308 VAL A N 1
ATOM 2420 C CA . VAL A 1 308 ? 1.065 -10.148 12.461 1 94.94 308 VAL A CA 1
ATOM 2421 C C . VAL A 1 308 ? -0.397 -10.305 12.867 1 94.94 308 VAL A C 1
ATOM 2423 O O . VAL A 1 308 ? -0.784 -9.898 13.969 1 94.94 308 VAL A O 1
ATOM 2426 N N . GLN A 1 309 ? -1.21 -10.891 12.031 1 95.56 309 GLN A N 1
ATOM 2427 C CA . GLN A 1 309 ? -2.609 -11.172 12.336 1 95.56 309 GLN A CA 1
ATOM 2428 C C . GLN A 1 309 ? -3.205 -12.156 11.336 1 95.56 309 GLN A C 1
ATOM 2430 O O . GLN A 1 309 ? -2.854 -12.148 10.156 1 95.56 309 GLN A O 1
ATOM 2435 N N . PRO A 1 310 ? -4.172 -12.992 11.766 1 97.94 310 PRO A N 1
ATOM 2436 C CA . PRO A 1 310 ? -4.859 -13.867 10.82 1 97.94 310 PRO A CA 1
ATOM 2437 C C . PRO A 1 310 ? -5.648 -13.102 9.766 1 97.94 310 PRO A C 1
ATOM 2439 O O . PRO A 1 310 ? -6.199 -12.039 10.055 1 97.94 310 PRO A O 1
ATOM 2442 N N . ALA A 1 311 ? -5.68 -13.68 8.578 1 98.62 311 ALA A N 1
ATOM 2443 C CA . ALA A 1 311 ? -6.371 -13 7.488 1 98.62 311 ALA A CA 1
ATOM 2444 C C . ALA A 1 311 ? -6.906 -14.008 6.473 1 98.62 311 ALA A C 1
ATOM 2446 O O . ALA A 1 311 ? -6.363 -15.102 6.328 1 98.62 311 ALA A O 1
ATOM 2447 N N . GLY A 1 312 ? -7.969 -13.672 5.891 1 98.56 312 GLY A N 1
ATOM 2448 C CA . GLY A 1 312 ? -8.508 -14.344 4.719 1 98.56 312 GLY A CA 1
ATOM 2449 C C . GLY A 1 312 ? -8.617 -13.438 3.51 1 98.56 312 GLY A C 1
ATOM 2450 O O . GLY A 1 312 ? -8.867 -12.234 3.648 1 98.56 312 GLY A O 1
ATOM 2451 N N . MET A 1 313 ? -8.438 -14.008 2.396 1 98.62 313 MET A N 1
ATOM 2452 C CA . MET A 1 313 ? -8.57 -13.273 1.145 1 98.62 313 MET A CA 1
ATOM 2453 C C . MET A 1 313 ? -9.547 -13.977 0.203 1 98.62 313 MET A C 1
ATOM 2455 O O . MET A 1 313 ? -9.5 -15.195 0.053 1 98.62 313 MET A O 1
ATOM 2459 N N . VAL A 1 314 ? -10.422 -13.25 -0.392 1 98.19 314 VAL A N 1
ATOM 2460 C CA . VAL A 1 314 ? -11.336 -13.789 -1.396 1 98.19 314 VAL A CA 1
ATOM 2461 C C . VAL A 1 314 ? -11.242 -12.953 -2.674 1 98.19 314 VAL A C 1
ATOM 2463 O O . VAL A 1 314 ? -11.047 -11.742 -2.617 1 98.19 314 VAL A O 1
ATOM 2466 N N . MET A 1 315 ? -11.398 -13.602 -3.787 1 97.88 315 MET A N 1
ATOM 2467 C CA . MET A 1 315 ? -11.375 -12.93 -5.082 1 97.88 315 MET A CA 1
ATOM 2468 C C . MET A 1 315 ? -12.742 -12.336 -5.414 1 97.88 315 MET A C 1
ATOM 2470 O O . MET A 1 315 ? -13.773 -12.891 -5.027 1 97.88 315 MET A O 1
ATOM 2474 N N . ILE A 1 316 ? -12.711 -11.219 -6.07 1 97.38 316 ILE A N 1
ATOM 2475 C CA . ILE A 1 316 ? -13.938 -10.586 -6.547 1 97.38 316 ILE A CA 1
ATOM 2476 C C . ILE A 1 316 ? -14.133 -10.898 -8.031 1 97.38 316 ILE A C 1
ATOM 2478 O O . ILE A 1 316 ? -13.305 -10.531 -8.859 1 97.38 316 ILE A O 1
ATOM 2482 N N . GLU A 1 317 ? -15.227 -11.484 -8.312 1 94.69 317 GLU A N 1
ATOM 2483 C CA . GLU A 1 317 ? -15.617 -11.719 -9.703 1 94.69 317 GLU A CA 1
ATOM 2484 C C . GLU A 1 317 ? -16.719 -10.766 -10.141 1 94.69 317 GLU A C 1
ATOM 2486 O O . GLU A 1 317 ? -17.438 -10.203 -9.305 1 94.69 317 GLU A O 1
ATOM 2491 N N . GLU A 1 318 ? -16.812 -10.562 -11.398 1 92.31 318 GLU A N 1
ATOM 2492 C CA . GLU A 1 318 ? -17.812 -9.641 -11.938 1 92.31 318 GLU A CA 1
ATOM 2493 C C . GLU A 1 318 ? -19.219 -10 -11.461 1 92.31 318 GLU A C 1
ATOM 2495 O O . GLU A 1 318 ? -20.016 -9.109 -11.141 1 92.31 318 GLU A O 1
ATOM 2500 N N . GLU A 1 319 ? -19.484 -11.289 -11.367 1 91.19 319 GLU A N 1
ATOM 2501 C CA . GLU A 1 319 ? -20.828 -11.75 -11.031 1 91.19 319 GLU A CA 1
ATOM 2502 C C . GLU A 1 319 ? -21.156 -11.445 -9.57 1 91.19 319 GLU A C 1
ATOM 2504 O O . GLU A 1 319 ? -22.328 -11.484 -9.18 1 91.19 319 GLU A O 1
ATOM 2509 N N . ASN A 1 320 ? -20.156 -11.062 -8.75 1 92.44 320 ASN A N 1
ATOM 2510 C CA . ASN A 1 320 ? -20.359 -10.852 -7.316 1 92.44 320 ASN A CA 1
ATOM 2511 C C . ASN A 1 320 ? -20.422 -9.367 -6.973 1 92.44 320 ASN A C 1
ATOM 2513 O O . ASN A 1 320 ? -20.531 -9 -5.801 1 92.44 320 ASN A O 1
ATOM 2517 N N . ILE A 1 321 ? -20.375 -8.555 -7.898 1 93.12 321 ILE A N 1
ATOM 2518 C CA . ILE A 1 321 ? -20.141 -7.133 -7.656 1 93.12 321 ILE A CA 1
ATOM 2519 C C . ILE A 1 321 ? -21.281 -6.559 -6.832 1 93.12 321 ILE A C 1
ATOM 2521 O O . ILE A 1 321 ? -21.062 -5.773 -5.91 1 93.12 321 ILE A O 1
ATOM 2525 N N . ASP A 1 322 ? -22.516 -6.906 -7.094 1 93.81 322 ASP A N 1
ATOM 2526 C CA . ASP A 1 322 ? -23.656 -6.387 -6.348 1 93.81 322 ASP A CA 1
ATOM 2527 C C . ASP A 1 322 ? -23.609 -6.836 -4.887 1 93.81 322 ASP A C 1
ATOM 2529 O O . ASP A 1 322 ? -23.891 -6.043 -3.982 1 93.81 322 ASP A O 1
ATOM 2533 N N . ASP A 1 323 ? -23.312 -8.094 -4.75 1 95.56 323 ASP A N 1
ATOM 2534 C CA . ASP A 1 323 ? -23.188 -8.609 -3.393 1 95.56 323 ASP A CA 1
ATOM 2535 C C . ASP A 1 323 ? -22.047 -7.926 -2.646 1 95.56 323 ASP A C 1
ATOM 2537 O O . ASP A 1 323 ? -22.156 -7.664 -1.447 1 95.56 323 ASP A O 1
ATOM 2541 N N . ILE A 1 324 ? -21.016 -7.668 -3.355 1 96.12 324 ILE A N 1
ATOM 2542 C CA . ILE A 1 324 ? -19.859 -7.004 -2.77 1 96.12 324 ILE A CA 1
ATOM 2543 C C . ILE A 1 324 ? -20.25 -5.582 -2.35 1 96.12 324 ILE A C 1
ATOM 2545 O O . ILE A 1 324 ? -19.812 -5.105 -1.298 1 96.12 324 ILE A O 1
ATOM 2549 N N . ARG A 1 325 ? -21.031 -4.922 -3.127 1 96.19 325 ARG A N 1
ATOM 2550 C CA . ARG A 1 325 ? -21.516 -3.582 -2.805 1 96.19 325 ARG A CA 1
ATOM 2551 C C . ARG A 1 325 ? -22.25 -3.568 -1.47 1 96.19 325 ARG A C 1
ATOM 2553 O O . ARG A 1 325 ? -22.141 -2.609 -0.703 1 96.19 325 ARG A O 1
ATOM 2560 N N . THR A 1 326 ? -22.969 -4.609 -1.213 1 96.94 326 THR A N 1
ATOM 2561 C CA . THR A 1 326 ? -23.656 -4.738 0.064 1 96.94 326 THR A CA 1
ATOM 2562 C C . THR A 1 326 ? -22.656 -4.812 1.216 1 96.94 326 THR A C 1
ATOM 2564 O O . THR A 1 326 ? -22.828 -4.133 2.23 1 96.94 326 THR A O 1
ATOM 2567 N N . GLN A 1 327 ? -21.594 -5.594 1.062 1 97.69 327 GLN A N 1
ATOM 2568 C CA . GLN A 1 327 ? -20.594 -5.738 2.111 1 97.69 327 GLN A CA 1
ATOM 2569 C C . GLN A 1 327 ? -19.797 -4.445 2.293 1 97.69 327 GLN A C 1
ATOM 2571 O O . GLN A 1 327 ? -19.359 -4.137 3.4 1 97.69 327 GLN A O 1
ATOM 2576 N N . TRP A 1 328 ? -19.719 -3.664 1.199 1 98 328 TRP A N 1
ATOM 2577 C CA . TRP A 1 328 ? -19.031 -2.379 1.163 1 98 328 TRP A CA 1
ATOM 2578 C C . TRP A 1 328 ? -19.578 -1.435 2.227 1 98 328 TRP A C 1
ATOM 2580 O O . TRP A 1 328 ? -18.828 -0.683 2.85 1 98 328 TRP A O 1
ATOM 2590 N N . VAL A 1 329 ? -20.812 -1.529 2.58 1 97 329 VAL A N 1
ATOM 2591 C CA . VAL A 1 329 ? -21.438 -0.585 3.498 1 97 329 VAL A CA 1
ATOM 2592 C C . VAL A 1 329 ? -21.641 -1.246 4.859 1 97 329 VAL A C 1
ATOM 2594 O O . VAL A 1 329 ? -22.078 -0.594 5.816 1 97 329 VAL A O 1
ATOM 2597 N N . LEU A 1 330 ? -21.312 -2.561 4.953 1 97.19 330 LEU A N 1
ATOM 2598 C CA . LEU A 1 330 ? -21.641 -3.268 6.184 1 97.19 330 LEU A CA 1
ATOM 2599 C C . LEU A 1 330 ? -20.375 -3.607 6.965 1 97.19 330 LEU A C 1
ATOM 2601 O O . LEU A 1 330 ? -20.359 -3.545 8.195 1 97.19 330 LEU A O 1
ATOM 2605 N N . LYS A 1 331 ? -19.328 -3.994 6.254 1 98.06 331 LYS A N 1
ATOM 2606 C CA . LYS A 1 331 ? -18.156 -4.59 6.91 1 98.06 331 LYS A CA 1
ATOM 2607 C C . LYS A 1 331 ? -17.094 -3.539 7.203 1 98.06 331 LYS A C 1
ATOM 2609 O O . LYS A 1 331 ? -16.609 -2.865 6.289 1 98.06 331 LYS A O 1
ATOM 2614 N N . ASN A 1 332 ? -16.609 -3.447 8.398 1 97.94 332 ASN A N 1
ATOM 2615 C CA . ASN A 1 332 ? -15.602 -2.463 8.758 1 97.94 332 ASN A CA 1
ATOM 2616 C C . ASN A 1 332 ? -14.219 -3.098 8.875 1 97.94 332 ASN A C 1
ATOM 2618 O O . ASN A 1 332 ? -13.234 -2.408 9.148 1 97.94 332 ASN A O 1
ATOM 2622 N N . ASN A 1 333 ? -14.125 -4.402 8.664 1 98.06 333 ASN A N 1
ATOM 2623 C CA . ASN A 1 333 ? -12.836 -5.086 8.758 1 98.06 333 ASN A CA 1
ATOM 2624 C C . ASN A 1 333 ? -12.453 -5.746 7.441 1 98.06 333 ASN A C 1
ATOM 2626 O O . ASN A 1 333 ? -11.633 -6.672 7.418 1 98.06 333 ASN A O 1
ATOM 2630 N N . TRP A 1 334 ? -13.188 -5.398 6.344 1 98.62 334 TRP A N 1
ATOM 2631 C CA . TRP A 1 334 ? -12.852 -5.844 4.996 1 98.62 334 TRP A CA 1
ATOM 2632 C C . TRP A 1 334 ? -12.023 -4.789 4.266 1 98.62 334 TRP A C 1
ATOM 2634 O O . TRP A 1 334 ? -12.336 -3.598 4.324 1 98.62 334 TRP A O 1
ATOM 2644 N N . TYR A 1 335 ? -11.008 -5.219 3.635 1 98.75 335 TYR A N 1
ATOM 2645 C CA . TYR A 1 335 ? -10.109 -4.348 2.891 1 98.75 335 TYR A CA 1
ATOM 2646 C C . TYR A 1 335 ? -10.125 -4.684 1.404 1 98.75 335 TYR A C 1
ATOM 2648 O O . TYR A 1 335 ? -9.836 -5.82 1.017 1 98.75 335 TYR A O 1
ATOM 2656 N N . TYR A 1 336 ? -10.336 -3.703 0.589 1 98.62 336 TYR A N 1
ATOM 2657 C CA . TYR A 1 336 ? -10.641 -3.934 -0.818 1 98.62 336 TYR A CA 1
ATOM 2658 C C . TYR A 1 336 ? -9.477 -3.512 -1.703 1 98.62 336 TYR A C 1
ATOM 2660 O O . TYR A 1 336 ? -8.836 -2.486 -1.453 1 98.62 336 TYR A O 1
ATOM 2668 N N . THR A 1 337 ? -9.188 -4.25 -2.695 1 98.69 337 THR A N 1
ATOM 2669 C CA . THR A 1 337 ? -8.328 -3.9 -3.822 1 98.69 337 THR A CA 1
ATOM 2670 C C . THR A 1 337 ? -9.023 -4.211 -5.145 1 98.69 337 THR A C 1
ATOM 2672 O O . THR A 1 337 ? -9.422 -5.352 -5.391 1 98.69 337 THR A O 1
ATOM 2675 N N . PHE A 1 338 ? -9.172 -3.238 -5.965 1 98.25 338 PHE A N 1
ATOM 2676 C CA . PHE A 1 338 ? -9.734 -3.422 -7.293 1 98.25 338 PHE A CA 1
ATOM 2677 C C . PHE A 1 338 ? -8.664 -3.264 -8.367 1 98.25 338 PHE A C 1
ATOM 2679 O O . PHE A 1 338 ? -7.801 -2.385 -8.266 1 98.25 338 PHE A O 1
ATOM 2686 N N . PHE A 1 339 ? -8.734 -4.109 -9.383 1 97.94 339 PHE A N 1
ATOM 2687 C CA . PHE A 1 339 ? -7.715 -4.102 -10.422 1 97.94 339 PHE A CA 1
ATOM 2688 C C . PHE A 1 339 ? -8.039 -3.07 -11.5 1 97.94 339 PHE A C 1
ATOM 2690 O O . PHE A 1 339 ? -7.148 -2.621 -12.227 1 97.94 339 PHE A O 1
ATOM 2697 N N . ARG A 1 340 ? -9.352 -2.777 -11.68 1 96.44 340 ARG A N 1
ATOM 2698 C CA . ARG A 1 340 ? -9.828 -1.739 -12.586 1 96.44 340 ARG A CA 1
ATOM 2699 C C . ARG A 1 340 ? -9.461 -2.064 -14.031 1 96.44 340 ARG A C 1
ATOM 2701 O O . ARG A 1 340 ? -8.969 -1.202 -14.766 1 96.44 340 ARG A O 1
ATOM 2708 N N . TYR A 1 341 ? -9.641 -3.287 -14.453 1 96.31 341 TYR A N 1
ATOM 2709 C CA . TYR A 1 341 ? -9.422 -3.67 -15.844 1 96.31 341 TYR A CA 1
ATOM 2710 C C . TYR A 1 341 ? -10.398 -2.949 -16.766 1 96.31 341 TYR A C 1
ATOM 2712 O O . TYR A 1 341 ? -11.578 -2.807 -16.438 1 96.31 341 TYR A O 1
ATOM 2720 N N . PRO A 1 342 ? -9.867 -2.504 -17.875 1 94.75 342 PRO A N 1
ATOM 2721 C CA . PRO A 1 342 ? -10.781 -1.941 -18.875 1 94.75 342 PRO A CA 1
ATOM 2722 C C . PRO A 1 342 ? -11.633 -3.006 -19.547 1 94.75 342 PRO A C 1
ATOM 2724 O O . PRO A 1 342 ? -11.375 -4.203 -19.406 1 94.75 342 PRO A O 1
ATOM 2727 N N . GLU A 1 343 ? -12.617 -2.553 -20.266 1 92.31 343 GLU A N 1
ATOM 2728 C CA . GLU A 1 343 ? -13.516 -3.467 -20.969 1 92.31 343 GLU A CA 1
ATOM 2729 C C . GLU A 1 343 ? -12.766 -4.336 -21.969 1 92.31 343 GLU A C 1
ATOM 2731 O O . GLU A 1 343 ? -13.094 -5.508 -22.156 1 92.31 343 GLU A O 1
ATOM 2736 N N . SER A 1 344 ? -11.719 -3.861 -22.5 1 91.19 344 SER A N 1
ATOM 2737 C CA . SER A 1 344 ? -10.969 -4.547 -23.547 1 91.19 344 SER A CA 1
ATOM 2738 C C . SER A 1 344 ? -10.219 -5.75 -22.984 1 91.19 344 SER A C 1
ATOM 2740 O O . SER A 1 344 ? -9.781 -6.621 -23.734 1 91.19 344 SER A O 1
ATOM 2742 N N . MET A 1 345 ? -10.125 -5.844 -21.719 1 92.81 345 MET A N 1
ATOM 2743 C CA . MET A 1 345 ? -9.352 -6.934 -21.125 1 92.81 345 MET A CA 1
ATOM 2744 C C . MET A 1 345 ? -10.258 -7.891 -20.359 1 92.81 345 MET A C 1
ATOM 2746 O O . MET A 1 345 ? -9.781 -8.836 -19.734 1 92.81 345 MET A O 1
ATOM 2750 N N . ARG A 1 346 ? -11.516 -7.645 -20.438 1 88.38 346 ARG A N 1
ATOM 2751 C CA . ARG A 1 346 ? -12.461 -8.508 -19.734 1 88.38 346 ARG A CA 1
ATOM 2752 C C . ARG A 1 346 ? -12.758 -9.766 -20.547 1 88.38 346 ARG A C 1
ATOM 2754 O O . ARG A 1 346 ? -12.609 -9.766 -21.781 1 88.38 346 ARG A O 1
ATOM 2761 N N . PRO A 1 347 ? -12.977 -10.852 -19.844 1 90.81 347 PRO A N 1
ATOM 2762 C CA . PRO A 1 347 ? -13.25 -11 -18.406 1 90.81 347 PRO A CA 1
ATOM 2763 C C . PRO A 1 347 ? -11.977 -11.219 -17.594 1 90.81 347 PRO A C 1
ATOM 2765 O O . PRO A 1 347 ? -11.07 -11.93 -18.031 1 90.81 347 PRO A O 1
ATOM 2768 N N . GLN A 1 348 ? -11.828 -10.594 -16.516 1 92.25 348 GLN A N 1
ATOM 2769 C CA . GLN A 1 348 ? -10.82 -10.734 -15.469 1 92.25 348 GLN A CA 1
ATOM 2770 C C . GLN A 1 348 ? -11.438 -10.602 -14.086 1 92.25 348 GLN A C 1
ATOM 2772 O O . GLN A 1 348 ? -12.523 -10.031 -13.938 1 92.25 348 GLN A O 1
ATOM 2777 N N . PRO A 1 349 ? -10.812 -11.266 -13.109 1 94.56 349 PRO A N 1
ATOM 2778 C CA . PRO A 1 349 ? -11.258 -10.914 -11.758 1 94.56 349 PRO A CA 1
ATOM 2779 C C . PRO A 1 349 ? -11.203 -9.406 -11.5 1 94.56 349 PRO A C 1
ATOM 2781 O O . PRO A 1 349 ? -10.305 -8.719 -12 1 94.56 349 PRO A O 1
ATOM 2784 N N . GLU A 1 350 ? -12.141 -8.93 -10.703 1 96.69 350 GLU A N 1
ATOM 2785 C CA . GLU A 1 350 ? -12.258 -7.5 -10.445 1 96.69 350 GLU A CA 1
ATOM 2786 C C . GLU A 1 350 ? -11.242 -7.043 -9.398 1 96.69 350 GLU A C 1
ATOM 2788 O O . GLU A 1 350 ? -10.898 -5.863 -9.344 1 96.69 350 GLU A O 1
ATOM 2793 N N . GLY A 1 351 ? -10.891 -7.906 -8.586 1 98 351 GLY A N 1
ATOM 2794 C CA . GLY A 1 351 ? -10.008 -7.594 -7.473 1 98 351 GLY A CA 1
ATOM 2795 C C . GLY A 1 351 ? -10.062 -8.625 -6.359 1 98 351 GLY A C 1
ATOM 2796 O O . GLY A 1 351 ? -10.312 -9.805 -6.609 1 98 351 GLY A O 1
ATOM 2797 N N . TYR A 1 352 ? -9.734 -8.234 -5.156 1 98.56 352 TYR A N 1
ATOM 2798 C CA . TYR A 1 352 ? -9.789 -9.125 -4.008 1 98.56 352 TYR A CA 1
ATOM 2799 C C . TYR A 1 352 ? -10.094 -8.359 -2.729 1 98.56 352 TYR A C 1
ATOM 2801 O O . TYR A 1 352 ? -9.977 -7.133 -2.693 1 98.56 352 TYR A O 1
ATOM 2809 N N . ILE A 1 353 ? -10.547 -9.086 -1.735 1 98.69 353 ILE A N 1
ATOM 2810 C CA . ILE A 1 353 ? -10.859 -8.562 -0.408 1 98.69 353 ILE A CA 1
ATOM 2811 C C . ILE A 1 353 ? -10.047 -9.312 0.644 1 98.69 353 ILE A C 1
ATOM 2813 O O . ILE A 1 353 ? -9.945 -10.547 0.599 1 98.69 353 ILE A O 1
ATOM 2817 N N . ILE A 1 354 ? -9.453 -8.609 1.513 1 98.81 354 ILE A N 1
ATOM 2818 C CA . ILE A 1 354 ? -8.844 -9.234 2.682 1 98.81 354 ILE A CA 1
ATOM 2819 C C . ILE A 1 354 ? -9.742 -9.047 3.898 1 98.81 354 ILE A C 1
ATOM 2821 O O . ILE A 1 354 ? -10.188 -7.93 4.184 1 98.81 354 ILE A O 1
ATOM 2825 N N . VAL A 1 355 ? -10.008 -10.078 4.555 1 98.62 355 VAL A N 1
ATOM 2826 C CA . VAL A 1 355 ? -10.852 -10.125 5.746 1 98.62 355 VAL A CA 1
ATOM 2827 C C . VAL A 1 355 ? -9.984 -10.375 6.98 1 98.62 355 VAL A C 1
ATOM 2829 O O . VAL A 1 355 ? -9.227 -11.344 7.027 1 98.62 355 VAL A O 1
ATOM 2832 N N . LEU A 1 356 ? -10.07 -9.5 7.938 1 98.06 356 LEU A N 1
ATOM 2833 C CA . LEU A 1 356 ? -9.32 -9.672 9.18 1 98.06 356 LEU A CA 1
ATOM 2834 C C . LEU A 1 356 ? -10.234 -10.141 10.305 1 98.06 356 LEU A C 1
ATOM 2836 O O . LEU A 1 356 ? -11.383 -9.703 10.398 1 98.06 356 LEU A O 1
ATOM 2840 N N . ALA A 1 357 ? -9.781 -11.008 11.109 1 96.75 357 ALA A N 1
ATOM 2841 C CA . ALA A 1 357 ? -10.43 -11.469 12.336 1 96.75 357 ALA A CA 1
ATOM 2842 C C . ALA A 1 357 ? -9.414 -12.07 13.305 1 96.75 357 ALA A C 1
ATOM 2844 O O . ALA A 1 357 ? -8.203 -12.039 13.047 1 96.75 357 ALA A O 1
ATOM 2845 N N . GLU A 1 358 ? -9.875 -12.57 14.422 1 95.25 358 GLU A N 1
ATOM 2846 C CA . GLU A 1 358 ? -8.977 -13.039 15.477 1 95.25 358 GLU A CA 1
ATOM 2847 C C . GLU A 1 358 ? -8.531 -14.477 15.219 1 95.25 358 GLU A C 1
ATOM 2849 O O . GLU A 1 358 ? -7.566 -14.945 15.82 1 95.25 358 GLU A O 1
ATOM 2854 N N . SER A 1 359 ? -9.32 -15.172 14.352 1 95.25 359 SER A N 1
ATOM 2855 C CA . SER A 1 359 ? -8.992 -16.562 14.078 1 95.25 359 SER A CA 1
ATOM 2856 C C . SER A 1 359 ? -9.422 -16.969 12.672 1 95.25 359 SER A C 1
ATOM 2858 O O . SER A 1 359 ? -10.25 -16.312 12.055 1 95.25 359 SER A O 1
ATOM 2860 N N . GLU A 1 360 ? -8.828 -18.078 12.258 1 94.56 360 GLU A N 1
ATOM 2861 C CA . GLU A 1 360 ? -9.188 -18.625 10.953 1 94.56 360 GLU A CA 1
ATOM 2862 C C . GLU A 1 360 ? -10.672 -19 10.906 1 94.56 360 GLU A C 1
ATOM 2864 O O . GLU A 1 360 ? -11.32 -18.828 9.875 1 94.56 360 GLU A O 1
ATOM 2869 N N . MET A 1 361 ? -11.164 -19.484 11.992 1 94.5 361 MET A N 1
ATOM 2870 C CA . MET A 1 361 ? -12.57 -19.875 12.062 1 94.5 361 MET A CA 1
ATOM 2871 C C . MET A 1 361 ? -13.492 -18.672 11.883 1 94.5 361 MET A C 1
ATOM 2873 O O . MET A 1 361 ? -14.469 -18.75 11.141 1 94.5 361 MET A O 1
ATOM 2877 N N . GLU A 1 362 ? -13.148 -17.625 12.531 1 96.75 362 GLU A N 1
ATOM 2878 C CA . GLU A 1 362 ? -13.953 -16.406 12.422 1 96.75 362 GLU A CA 1
ATOM 2879 C C . GLU A 1 362 ? -13.906 -15.836 11.008 1 96.75 362 GLU A C 1
ATOM 2881 O O . GLU A 1 362 ? -14.914 -15.336 10.508 1 96.75 362 GLU A O 1
ATOM 2886 N N . ILE A 1 363 ? -12.773 -15.875 10.406 1 97.44 363 ILE A N 1
ATOM 2887 C CA . ILE A 1 363 ? -12.609 -15.414 9.031 1 97.44 363 ILE A CA 1
ATOM 2888 C C . ILE A 1 363 ? -13.523 -16.219 8.109 1 97.44 363 ILE A C 1
ATOM 2890 O O . ILE A 1 363 ? -14.281 -15.641 7.324 1 97.44 363 ILE A O 1
ATOM 2894 N N . LYS A 1 364 ? -13.484 -17.5 8.227 1 95.31 364 LYS A N 1
ATOM 2895 C CA . LYS A 1 364 ? -14.297 -18.391 7.387 1 95.31 364 LYS A CA 1
ATOM 2896 C C . LYS A 1 364 ? -15.789 -18.125 7.594 1 95.31 364 LYS A C 1
ATOM 2898 O O . LYS A 1 364 ? -16.547 -18.078 6.629 1 95.31 364 LYS A O 1
ATOM 2903 N N . GLN A 1 365 ? -16.141 -17.953 8.805 1 96 365 GLN A N 1
ATOM 2904 C CA . GLN A 1 365 ? -17.547 -17.688 9.117 1 96 365 GLN A CA 1
ATOM 2905 C C . GLN A 1 365 ? -18.016 -16.391 8.469 1 96 365 GLN A C 1
ATOM 2907 O O . GLN A 1 365 ? -19.125 -16.328 7.93 1 96 365 GLN A O 1
ATOM 2912 N N . GLN A 1 366 ? -17.188 -15.344 8.531 1 96.44 366 GLN A N 1
ATOM 2913 C CA . GLN A 1 366 ? -17.531 -14.062 7.926 1 96.44 366 GLN A CA 1
ATOM 2914 C C . GLN A 1 366 ? -17.75 -14.203 6.422 1 96.44 366 GLN A C 1
ATOM 2916 O O . GLN A 1 366 ? -18.703 -13.648 5.875 1 96.44 366 GLN A O 1
ATOM 2921 N N . ILE A 1 367 ? -16.875 -14.93 5.793 1 96.56 367 ILE A N 1
ATOM 2922 C CA . ILE A 1 367 ? -16.922 -15.102 4.344 1 96.56 367 ILE A CA 1
ATOM 2923 C C . ILE A 1 367 ? -18.125 -15.969 3.973 1 96.56 367 ILE A C 1
ATOM 2925 O O . ILE A 1 367 ? -18.938 -15.586 3.119 1 96.56 367 ILE A O 1
ATOM 2929 N N . GLU A 1 368 ? -18.328 -17.062 4.66 1 94.81 368 GLU A N 1
ATOM 2930 C CA . GLU A 1 368 ? -19.375 -18.031 4.34 1 94.81 368 GLU A CA 1
ATOM 2931 C C . GLU A 1 368 ? -20.766 -17.469 4.633 1 94.81 368 GLU A C 1
ATOM 2933 O O . GLU A 1 368 ? -21.734 -17.766 3.932 1 94.81 368 GLU A O 1
ATOM 2938 N N . SER A 1 369 ? -20.859 -16.656 5.648 1 95.12 369 SER A N 1
ATOM 2939 C CA . SER A 1 369 ? -22.141 -16.109 6.062 1 95.12 369 SER A CA 1
ATOM 2940 C C . SER A 1 369 ? -22.719 -15.188 4.992 1 95.12 369 SER A C 1
ATOM 2942 O O . SER A 1 369 ? -23.922 -14.93 4.973 1 95.12 369 SER A O 1
ATOM 2944 N N . THR A 1 370 ? -21.875 -14.672 4.109 1 95.44 370 THR A N 1
ATOM 2945 C CA . THR A 1 370 ? -22.359 -13.781 3.057 1 95.44 370 THR A CA 1
ATOM 2946 C C . THR A 1 370 ? -23.062 -14.578 1.955 1 95.44 370 THR A C 1
ATOM 2948 O O . THR A 1 370 ? -23.891 -14.031 1.224 1 95.44 370 THR A O 1
ATOM 2951 N N . GLY A 1 371 ? -22.625 -15.891 1.744 1 93.25 371 GLY A N 1
ATOM 2952 C CA . GLY A 1 371 ? -23.141 -16.734 0.683 1 93.25 371 GLY A CA 1
ATOM 2953 C C . GLY A 1 371 ? -22.578 -16.406 -0.682 1 93.25 371 GLY A C 1
ATOM 2954 O O . GLY A 1 371 ? -22.984 -16.984 -1.69 1 93.25 371 GLY A O 1
ATOM 2955 N N . ILE A 1 372 ? -21.656 -15.5 -0.771 1 93.88 372 ILE A N 1
ATOM 2956 C CA . ILE A 1 372 ? -21.172 -14.984 -2.045 1 93.88 372 ILE A CA 1
ATOM 2957 C C . ILE A 1 372 ? -20.281 -16.031 -2.717 1 93.88 372 ILE A C 1
ATOM 2959 O O . ILE A 1 372 ? -20.359 -16.234 -3.932 1 93.88 372 ILE A O 1
ATOM 2963 N N . TRP A 1 373 ? -19.469 -16.812 -1.886 1 91.62 373 TRP A N 1
ATOM 2964 C CA . TRP A 1 373 ? -18.453 -17.688 -2.457 1 91.62 373 TRP A CA 1
ATOM 2965 C C . TRP A 1 373 ? -18.781 -19.156 -2.189 1 91.62 373 TRP A C 1
ATOM 2967 O O . TRP A 1 373 ? -17.953 -20.031 -2.4 1 91.62 373 TRP A O 1
ATOM 2977 N N . ASP A 1 374 ? -19.875 -19.578 -1.452 1 75.38 374 ASP A N 1
ATOM 2978 C CA . ASP A 1 374 ? -20.25 -20.906 -1.003 1 75.38 374 ASP A CA 1
ATOM 2979 C C . ASP A 1 374 ? -20.422 -21.859 -2.186 1 75.38 374 ASP A C 1
ATOM 2981 O O . ASP A 1 374 ? -20.281 -23.078 -2.041 1 75.38 374 ASP A O 1
ATOM 2985 N N . ASP A 1 375 ? -20.859 -21.547 -3.271 1 59.56 375 ASP A N 1
ATOM 2986 C CA . ASP A 1 375 ? -21.297 -22.656 -4.113 1 59.56 375 ASP A CA 1
ATOM 2987 C C . ASP A 1 375 ? -20.141 -23.594 -4.445 1 59.56 375 ASP A C 1
ATOM 2989 O O . ASP A 1 375 ? -20.047 -24.078 -5.574 1 59.56 375 ASP A O 1
ATOM 2993 N N . LEU A 1 376 ? -19.281 -23.766 -3.6 1 49.88 376 LEU A N 1
ATOM 2994 C CA . LEU A 1 376 ? -18.125 -24.609 -3.904 1 49.88 376 LEU A CA 1
ATOM 2995 C C . LEU A 1 376 ? -18.484 -26.094 -3.73 1 49.88 376 LEU A C 1
ATOM 2997 O O . LEU A 1 376 ? -17.781 -26.969 -4.246 1 49.88 376 LEU A O 1
ATOM 3001 N N . SER A 1 377 ? -19.297 -26.562 -2.803 1 42.62 377 SER A N 1
ATOM 3002 C CA . SER A 1 377 ? -19.594 -27.969 -2.566 1 42.62 377 SER A CA 1
ATOM 3003 C C . SER A 1 377 ? -20.234 -28.609 -3.791 1 42.62 377 SER A C 1
ATOM 3005 O O . SER A 1 377 ? -20.453 -29.812 -3.822 1 42.62 377 SER A O 1
ATOM 3007 N N . LYS A 1 378 ? -21.141 -28.078 -4.539 1 38.47 378 LYS A N 1
ATOM 3008 C CA . LYS A 1 378 ? -21.891 -28.859 -5.523 1 38.47 378 LYS A CA 1
ATOM 3009 C C . LYS A 1 378 ? -20.969 -29.375 -6.625 1 38.47 378 LYS A C 1
ATOM 3011 O O . LYS A 1 378 ? -21.438 -29.906 -7.637 1 38.47 378 LYS A O 1
ATOM 3016 N N . GLU A 1 379 ? -19.656 -28.875 -6.676 1 36.66 379 GLU A N 1
ATOM 3017 C CA . GLU A 1 379 ? -19.062 -29.625 -7.766 1 36.66 379 GLU A CA 1
ATOM 3018 C C . GLU A 1 379 ? -18.312 -30.859 -7.242 1 36.66 379 GLU A C 1
ATOM 3020 O O . GLU A 1 379 ? -17.672 -30.797 -6.199 1 36.66 379 GLU A O 1
ATOM 3025 N N . MET B 1 1 ? -27.484 18.062 -1.46 1 34.16 1 MET B N 1
ATOM 3026 C CA . MET B 1 1 ? -26.906 17.141 -2.434 1 34.16 1 MET B CA 1
ATOM 3027 C C . MET B 1 1 ? -26.25 15.953 -1.736 1 34.16 1 MET B C 1
ATOM 3029 O O . MET B 1 1 ? -25.359 16.125 -0.916 1 34.16 1 MET B O 1
ATOM 3033 N N . GLY B 1 2 ? -26.891 14.836 -1.577 1 45.25 2 GLY B N 1
ATOM 3034 C CA . GLY B 1 2 ? -27.125 13.828 -0.553 1 45.25 2 GLY B CA 1
ATOM 3035 C C . GLY B 1 2 ? -25.906 12.961 -0.28 1 45.25 2 GLY B C 1
ATOM 3036 O O . GLY B 1 2 ? -24.984 12.906 -1.094 1 45.25 2 GLY B O 1
ATOM 3037 N N . ASN B 1 3 ? -25.625 12.82 1.081 1 61.47 3 ASN B N 1
ATOM 3038 C CA . ASN B 1 3 ? -24.906 11.953 2.002 1 61.47 3 ASN B CA 1
ATOM 3039 C C . ASN B 1 3 ? -24.859 10.516 1.495 1 61.47 3 ASN B C 1
ATOM 3041 O O . ASN B 1 3 ? -25.266 9.594 2.199 1 61.47 3 ASN B O 1
ATOM 3045 N N . GLU B 1 4 ? -24.625 10.398 0.165 1 88.38 4 GLU B N 1
ATOM 3046 C CA . GLU B 1 4 ? -24.703 9.031 -0.326 1 88.38 4 GLU B CA 1
ATOM 3047 C C . GLU B 1 4 ? -23.344 8.344 -0.302 1 88.38 4 GLU B C 1
ATOM 3049 O O . GLU B 1 4 ? -22.312 9.016 -0.349 1 88.38 4 GLU B O 1
ATOM 3054 N N . VAL B 1 5 ? -23.422 7.125 -0.137 1 96.88 5 VAL B N 1
ATOM 3055 C CA . VAL B 1 5 ? -22.25 6.262 -0.175 1 96.88 5 VAL B CA 1
ATOM 3056 C C . VAL B 1 5 ? -21.656 6.258 -1.583 1 96.88 5 VAL B C 1
ATOM 3058 O O . VAL B 1 5 ? -22.391 6.195 -2.572 1 96.88 5 VAL B O 1
ATOM 3061 N N . LEU B 1 6 ? -20.406 6.52 -1.767 1 98.25 6 LEU B N 1
ATOM 3062 C CA . LEU B 1 6 ? -19.719 6.344 -3.043 1 98.25 6 LEU B CA 1
ATOM 3063 C C . LEU B 1 6 ? -19.188 4.922 -3.182 1 98.25 6 LEU B C 1
ATOM 3065 O O . LEU B 1 6 ? -18.797 4.301 -2.188 1 98.25 6 LEU B O 1
ATOM 3069 N N . PHE B 1 7 ? -19.172 4.438 -4.375 1 97.88 7 PHE B N 1
ATOM 3070 C CA . PHE B 1 7 ? -18.781 3.07 -4.688 1 97.88 7 PHE B CA 1
ATOM 3071 C C . PHE B 1 7 ? -17.641 3.057 -5.699 1 97.88 7 PHE B C 1
ATOM 3073 O O . PHE B 1 7 ? -17.375 4.062 -6.359 1 97.88 7 PHE B O 1
ATOM 3080 N N . PRO B 1 8 ? -16.875 1.906 -5.809 1 97.19 8 PRO B N 1
ATOM 3081 C CA . PRO B 1 8 ? -15.898 1.786 -6.891 1 97.19 8 PRO B CA 1
ATOM 3082 C C . PRO B 1 8 ? -16.469 2.184 -8.25 1 97.19 8 PRO B C 1
ATOM 3084 O O . PRO B 1 8 ? -17.594 1.8 -8.586 1 97.19 8 PRO B O 1
ATOM 3087 N N . GLY B 1 9 ? -15.719 2.98 -9.008 1 96.62 9 GLY B N 1
ATOM 3088 C CA . GLY B 1 9 ? -16.188 3.508 -10.281 1 96.62 9 GLY B CA 1
ATOM 3089 C C . GLY B 1 9 ? -16.531 4.984 -10.219 1 96.62 9 GLY B C 1
ATOM 3090 O O . GLY B 1 9 ? -16.453 5.684 -11.234 1 96.62 9 GLY B O 1
ATOM 3091 N N . ASP B 1 10 ? -16.984 5.438 -9.023 1 98.12 10 ASP B N 1
ATOM 3092 C CA . ASP B 1 10 ? -17.219 6.867 -8.844 1 98.12 10 ASP B CA 1
ATOM 3093 C C . ASP B 1 10 ? -15.906 7.648 -8.914 1 98.12 10 ASP B C 1
ATOM 3095 O O . ASP B 1 10 ? -14.82 7.062 -8.867 1 98.12 10 ASP B O 1
ATOM 3099 N N . THR B 1 11 ? -15.992 9 -9.062 1 98.75 11 THR B N 1
ATOM 3100 C CA . THR B 1 11 ? -14.82 9.828 -9.32 1 98.75 11 THR B CA 1
ATOM 3101 C C . THR B 1 11 ? -14.469 10.672 -8.094 1 98.75 11 THR B C 1
ATOM 3103 O O . THR B 1 11 ? -15.297 11.453 -7.617 1 98.75 11 THR B O 1
ATOM 3106 N N . LEU B 1 12 ? -13.297 10.531 -7.578 1 98.81 12 LEU B N 1
ATOM 3107 C CA . LEU B 1 12 ? -12.773 11.328 -6.473 1 98.81 12 LEU B CA 1
ATOM 3108 C C . LEU B 1 12 ? -11.75 12.344 -6.973 1 98.81 12 LEU B C 1
ATOM 3110 O O . LEU B 1 12 ? -10.852 11.992 -7.738 1 98.81 12 LEU B O 1
ATOM 3114 N N . GLY B 1 13 ? -11.938 13.562 -6.566 1 98.88 13 GLY B N 1
ATOM 3115 C CA . GLY B 1 13 ? -10.953 14.602 -6.84 1 98.88 13 GLY B CA 1
ATOM 3116 C C . GLY B 1 13 ? -10.016 14.859 -5.68 1 98.88 13 GLY B C 1
ATOM 3117 O O . GLY B 1 13 ? -10.438 14.852 -4.52 1 98.88 13 GLY B O 1
ATOM 3118 N N . ILE B 1 14 ? -8.742 15.047 -5.953 1 98.88 14 ILE B N 1
ATOM 3119 C CA . ILE B 1 14 ? -7.738 15.469 -4.988 1 98.88 14 ILE B CA 1
ATOM 3120 C C . ILE B 1 14 ? -7.145 16.812 -5.418 1 98.88 14 ILE B C 1
ATOM 3122 O O . ILE B 1 14 ? -6.715 16.969 -6.562 1 98.88 14 ILE B O 1
ATOM 3126 N N . ILE B 1 15 ? -7.176 17.766 -4.547 1 98.81 15 ILE B N 1
ATOM 3127 C CA . ILE B 1 15 ? -6.57 19.062 -4.863 1 98.81 15 ILE B CA 1
ATOM 3128 C C . ILE B 1 15 ? -5.34 19.281 -3.99 1 98.81 15 ILE B C 1
ATOM 3130 O O . ILE B 1 15 ? -5.391 19.078 -2.773 1 98.81 15 ILE B O 1
ATOM 3134 N N . GLY B 1 16 ? -4.254 19.562 -4.586 1 97.06 16 GLY B N 1
ATOM 3135 C CA . GLY B 1 16 ? -2.977 19.781 -3.924 1 97.06 16 GLY B CA 1
ATOM 3136 C C . GLY B 1 16 ? -1.883 18.859 -4.438 1 97.06 16 GLY B C 1
ATOM 3137 O O . GLY B 1 16 ? -2.15 17.938 -5.203 1 97.06 16 GLY B O 1
ATOM 3138 N N . ASP B 1 17 ? -0.637 19.094 -4.039 1 93.94 17 ASP B N 1
ATOM 3139 C CA . ASP B 1 17 ? 0.481 18.328 -4.578 1 93.94 17 ASP B CA 1
ATOM 3140 C C . ASP B 1 17 ? 1.523 18.047 -3.5 1 93.94 17 ASP B C 1
ATOM 3142 O O . ASP B 1 17 ? 2.715 17.922 -3.795 1 93.94 17 ASP B O 1
ATOM 3146 N N . SER B 1 18 ? 1.145 18.031 -2.27 1 94.25 18 SER B N 1
ATOM 3147 C CA . SER B 1 18 ? 2.064 17.656 -1.199 1 94.25 18 SER B CA 1
ATOM 3148 C C . SER B 1 18 ? 2.32 16.156 -1.19 1 94.25 18 SER B C 1
ATOM 3150 O O . SER B 1 18 ? 1.74 15.422 -1.99 1 94.25 18 SER B O 1
ATOM 3152 N N . SER B 1 19 ? 3.209 15.695 -0.315 1 96.69 19 SER B N 1
ATOM 3153 C CA . SER B 1 19 ? 3.557 14.281 -0.206 1 96.69 19 SER B CA 1
ATOM 3154 C C . SER B 1 19 ? 2.344 13.445 0.178 1 96.69 19 SER B C 1
ATOM 3156 O O . SER B 1 19 ? 2.279 12.258 -0.143 1 96.69 19 SER B O 1
ATOM 3158 N N . ASN B 1 20 ? 1.356 14.055 0.819 1 98.06 20 ASN B N 1
ATOM 3159 C CA . ASN B 1 20 ? 0.146 13.344 1.204 1 98.06 20 ASN B CA 1
ATOM 3160 C C . ASN B 1 20 ? -0.604 12.812 -0.016 1 98.06 20 ASN B C 1
ATOM 3162 O O . ASN B 1 20 ? -1.128 11.695 0.006 1 98.06 20 ASN B O 1
ATOM 3166 N N . GLY B 1 21 ? -0.62 13.656 -1.059 1 98.12 21 GLY B N 1
ATOM 3167 C CA . GLY B 1 21 ? -1.308 13.242 -2.271 1 98.12 21 GLY B CA 1
ATOM 3168 C C . GLY B 1 21 ? -0.677 12.031 -2.936 1 98.12 21 GLY B C 1
ATOM 3169 O O . GLY B 1 21 ? -1.367 11.242 -3.586 1 98.12 21 GLY B O 1
ATOM 3170 N N . ILE B 1 22 ? 0.619 11.883 -2.762 1 97.94 22 ILE B N 1
ATOM 3171 C CA . ILE B 1 22 ? 1.387 10.797 -3.371 1 97.94 22 ILE B CA 1
ATOM 3172 C C . ILE B 1 22 ? 0.921 9.453 -2.814 1 97.94 22 ILE B C 1
ATOM 3174 O O . ILE B 1 22 ? 0.907 8.453 -3.529 1 97.94 22 ILE B O 1
ATOM 3178 N N . ARG B 1 23 ? 0.475 9.438 -1.58 1 98 23 ARG B N 1
ATOM 3179 C CA . ARG B 1 23 ? -0.021 8.219 -0.95 1 98 23 ARG B CA 1
ATOM 3180 C C . ARG B 1 23 ? -1.537 8.109 -1.084 1 98 23 ARG B C 1
ATOM 3182 O O . ARG B 1 23 ? -2.078 7.012 -1.207 1 98 23 ARG B O 1
ATOM 3189 N N . LEU B 1 24 ? -2.172 9.234 -1.121 1 98.31 24 LEU B N 1
ATOM 3190 C CA . LEU B 1 24 ? -3.629 9.289 -1.127 1 98.31 24 LEU B CA 1
ATOM 3191 C C . LEU B 1 24 ? -4.184 8.828 -2.469 1 98.31 24 LEU B C 1
ATOM 3193 O O . LEU B 1 24 ? -5.117 8.016 -2.516 1 98.31 24 LEU B O 1
ATOM 3197 N N . ALA B 1 25 ? -3.65 9.258 -3.58 1 98.12 25 ALA B N 1
ATOM 3198 C CA . ALA B 1 25 ? -4.16 8.961 -4.918 1 98.12 25 ALA B CA 1
ATOM 3199 C C . ALA B 1 25 ? -4.125 7.465 -5.199 1 98.12 25 ALA B C 1
ATOM 3201 O O . ALA B 1 25 ? -5.145 6.867 -5.547 1 98.12 25 ALA B O 1
ATOM 3202 N N . PRO B 1 26 ? -2.99 6.809 -4.957 1 97.5 26 PRO B N 1
ATOM 3203 C CA . PRO B 1 26 ? -2.984 5.363 -5.199 1 97.5 26 PRO B CA 1
ATOM 3204 C C . PRO B 1 26 ? -3.934 4.609 -4.273 1 97.5 26 PRO B C 1
ATOM 3206 O O . PRO B 1 26 ? -4.488 3.576 -4.66 1 97.5 26 PRO B O 1
ATOM 3209 N N . THR B 1 27 ? -4.09 5.059 -3.037 1 98.5 27 THR B N 1
ATOM 3210 C CA . THR B 1 27 ? -5.027 4.406 -2.129 1 98.5 27 THR B CA 1
ATOM 3211 C C . THR B 1 27 ? -6.453 4.5 -2.666 1 98.5 27 THR B C 1
ATOM 3213 O O . THR B 1 27 ? -7.195 3.516 -2.641 1 98.5 27 THR B O 1
ATOM 3216 N N . ALA B 1 28 ? -6.812 5.629 -3.191 1 98.69 28 ALA B N 1
ATOM 3217 C CA . ALA B 1 28 ? -8.141 5.812 -3.781 1 98.69 28 ALA B CA 1
ATOM 3218 C C . ALA B 1 28 ? -8.328 4.902 -4.988 1 98.69 28 ALA B C 1
ATOM 3220 O O . ALA B 1 28 ? -9.383 4.281 -5.145 1 98.69 28 ALA B O 1
ATOM 3221 N N . LYS B 1 29 ? -7.34 4.824 -5.801 1 98.25 29 LYS B N 1
ATOM 3222 C CA . LYS B 1 29 ? -7.41 3.961 -6.977 1 98.25 29 LYS B CA 1
ATOM 3223 C C . LYS B 1 29 ? -7.531 2.494 -6.574 1 98.25 29 LYS B C 1
ATOM 3225 O O . LYS B 1 29 ? -8.281 1.735 -7.195 1 98.25 29 LYS B O 1
ATOM 3230 N N . ARG B 1 30 ? -6.762 2.105 -5.582 1 98.19 30 ARG B N 1
ATOM 3231 C CA . ARG B 1 30 ? -6.836 0.734 -5.09 1 98.19 30 ARG B CA 1
ATOM 3232 C C . ARG B 1 30 ? -8.25 0.389 -4.645 1 98.19 30 ARG B C 1
ATOM 3234 O O . ARG B 1 30 ? -8.727 -0.729 -4.863 1 98.19 30 ARG B O 1
ATOM 3241 N N . LEU B 1 31 ? -8.945 1.35 -4.105 1 98.56 31 LEU B N 1
ATOM 3242 C CA . LEU B 1 31 ? -10.32 1.153 -3.65 1 98.56 31 LEU B CA 1
ATOM 3243 C C . LEU B 1 31 ? -11.289 1.146 -4.828 1 98.56 31 LEU B C 1
ATOM 3245 O O . LEU B 1 31 ? -12.492 0.946 -4.648 1 98.56 31 LEU B O 1
ATOM 3249 N N . GLY B 1 32 ? -10.812 1.425 -6.02 1 98 32 GLY B N 1
ATOM 3250 C CA . GLY B 1 32 ? -11.602 1.23 -7.227 1 98 32 GLY B CA 1
ATOM 3251 C C . GLY B 1 32 ? -12.141 2.525 -7.801 1 98 32 GLY B C 1
ATOM 3252 O O . GLY B 1 32 ? -12.922 2.51 -8.758 1 98 32 GLY B O 1
ATOM 3253 N N . PHE B 1 33 ? -11.688 3.637 -7.277 1 98.62 33 PHE B N 1
ATOM 3254 C CA . PHE B 1 33 ? -12.227 4.918 -7.723 1 98.62 33 PHE B CA 1
ATOM 3255 C C . PHE B 1 33 ? -11.445 5.449 -8.914 1 98.62 33 PHE B C 1
ATOM 3257 O O . PHE B 1 33 ? -10.273 5.105 -9.102 1 98.62 33 PHE B O 1
ATOM 3264 N N . LYS B 1 34 ? -12.109 6.242 -9.703 1 98.31 34 LYS B N 1
ATOM 3265 C CA . LYS B 1 34 ? -11.422 7.133 -10.633 1 98.31 34 LYS B CA 1
ATOM 3266 C C . LYS B 1 34 ? -10.891 8.375 -9.922 1 98.31 34 LYS B C 1
ATOM 3268 O O . LYS B 1 34 ? -11.594 8.977 -9.109 1 98.31 34 LYS B O 1
ATOM 3273 N N . VAL B 1 35 ? -9.68 8.781 -10.227 1 98.69 35 VAL B N 1
ATOM 3274 C CA . VAL B 1 35 ? -9.055 9.844 -9.453 1 98.69 35 VAL B CA 1
ATOM 3275 C C . VAL B 1 35 ? -8.648 10.984 -10.383 1 98.69 35 VAL B C 1
ATOM 3277 O O . VAL B 1 35 ? -7.895 10.773 -11.344 1 98.69 35 VAL B O 1
ATOM 3280 N N . ILE B 1 36 ? -9.125 12.148 -10.164 1 98.88 36 ILE B N 1
ATOM 3281 C CA . ILE B 1 36 ? -8.695 13.375 -10.828 1 98.88 36 ILE B CA 1
ATOM 3282 C C . ILE B 1 36 ? -7.906 14.242 -9.852 1 98.88 36 ILE B C 1
ATOM 3284 O O . ILE B 1 36 ? -8.344 14.477 -8.719 1 98.88 36 ILE B O 1
ATOM 3288 N N . VAL B 1 37 ? -6.754 14.695 -10.25 1 98.75 37 VAL B N 1
ATOM 3289 C CA . VAL B 1 37 ? -5.922 15.523 -9.383 1 98.75 37 VAL B CA 1
ATOM 3290 C C . VAL B 1 37 ? -5.789 16.922 -9.969 1 98.75 37 VAL B C 1
ATOM 3292 O O . VAL B 1 37 ? -5.586 17.078 -11.18 1 98.75 37 VAL B O 1
ATOM 3295 N N . TYR B 1 38 ? -5.984 17.906 -9.156 1 98.81 38 TYR B N 1
ATOM 3296 C CA . TYR B 1 38 ? -5.719 19.312 -9.469 1 98.81 38 TYR B CA 1
ATOM 3297 C C . TYR B 1 38 ? -4.48 19.812 -8.734 1 98.81 38 TYR B C 1
ATOM 3299 O O . TYR B 1 38 ? -4.449 19.828 -7.504 1 98.81 38 TYR B O 1
ATOM 3307 N N . ALA B 1 39 ? -3.492 20.188 -9.477 1 97.62 39 ALA B N 1
ATOM 3308 C CA . ALA B 1 39 ? -2.252 20.688 -8.891 1 97.62 39 ALA B CA 1
ATOM 3309 C C . ALA B 1 39 ? -1.697 21.859 -9.695 1 97.62 39 ALA B C 1
ATOM 3311 O O . ALA B 1 39 ? -2.111 22.094 -10.836 1 97.62 39 ALA B O 1
ATOM 3312 N N . THR B 1 40 ? -0.795 22.625 -9.102 1 96.12 40 THR B N 1
ATOM 3313 C CA . THR B 1 40 ? -0.253 23.828 -9.742 1 96.12 40 THR B CA 1
ATOM 3314 C C . THR B 1 40 ? 1.004 23.484 -10.539 1 96.12 40 THR B C 1
ATOM 3316 O O . THR B 1 40 ? 1.389 24.219 -11.453 1 96.12 40 THR B O 1
ATOM 3319 N N . ASN B 1 41 ? 1.663 22.391 -10.188 1 95.38 41 ASN B N 1
ATOM 3320 C CA . ASN B 1 41 ? 2.902 21.984 -10.844 1 95.38 41 ASN B CA 1
ATOM 3321 C C . ASN B 1 41 ? 2.695 20.75 -11.711 1 95.38 41 ASN B C 1
ATOM 3323 O O . ASN B 1 41 ? 2.236 19.703 -11.234 1 95.38 41 ASN B O 1
ATOM 3327 N N . GLU B 1 42 ? 3.08 20.828 -12.891 1 95 42 GLU B N 1
ATOM 3328 C CA . GLU B 1 42 ? 2.885 19.734 -13.852 1 95 42 GLU B CA 1
ATOM 3329 C C . GLU B 1 42 ? 3.723 18.516 -13.484 1 95 42 GLU B C 1
ATOM 3331 O O . GLU B 1 42 ? 3.367 17.391 -13.82 1 95 42 GLU B O 1
ATOM 3336 N N . GLY B 1 43 ? 4.777 18.734 -12.812 1 94.81 43 GLY B N 1
ATOM 3337 C CA . GLY B 1 43 ? 5.68 17.641 -12.453 1 94.81 43 GLY B CA 1
ATOM 3338 C C . GLY B 1 43 ? 5.309 16.969 -11.148 1 94.81 43 GLY B C 1
ATOM 3339 O O . GLY B 1 43 ? 6.035 16.094 -10.664 1 94.81 43 GLY B O 1
ATOM 3340 N N . SER B 1 44 ? 4.168 17.312 -10.57 1 95.69 44 SER B N 1
ATOM 3341 C CA . SER B 1 44 ? 3.744 16.781 -9.281 1 95.69 44 SER B CA 1
ATOM 3342 C C . SER B 1 44 ? 3.607 15.258 -9.336 1 95.69 44 SER B C 1
ATOM 3344 O O . SER B 1 44 ? 2.898 14.719 -10.188 1 95.69 44 SER B O 1
ATOM 3346 N N . PRO B 1 45 ? 4.27 14.555 -8.398 1 96.25 45 PRO B N 1
ATOM 3347 C CA . PRO B 1 45 ? 4.109 13.102 -8.352 1 96.25 45 PRO B CA 1
ATOM 3348 C C . PRO B 1 45 ? 2.668 12.672 -8.094 1 96.25 45 PRO B C 1
ATOM 3350 O O . PRO B 1 45 ? 2.26 11.586 -8.508 1 96.25 45 PRO B O 1
ATOM 3353 N N . THR B 1 46 ? 1.895 13.492 -7.395 1 96.69 46 THR B N 1
ATOM 3354 C CA . THR B 1 46 ? 0.478 13.203 -7.207 1 96.69 46 THR B CA 1
ATOM 3355 C C . THR B 1 46 ? -0.25 13.164 -8.547 1 96.69 46 THR B C 1
ATOM 3357 O O . THR B 1 46 ? -1.062 12.273 -8.797 1 96.69 46 THR B O 1
ATOM 3360 N N . LEU B 1 47 ? 0.078 14.102 -9.43 1 96 47 LEU B N 1
ATOM 3361 C CA . LEU B 1 47 ? -0.507 14.156 -10.766 1 96 47 LEU B CA 1
ATOM 3362 C C . LEU B 1 47 ? -0.123 12.922 -11.578 1 96 47 LEU B C 1
ATOM 3364 O O . LEU B 1 47 ? -0.941 12.391 -12.328 1 96 47 LEU B O 1
ATOM 3368 N N . ALA B 1 48 ? 1.069 12.492 -11.336 1 93.06 48 ALA B N 1
ATOM 3369 C CA . ALA B 1 48 ? 1.589 11.375 -12.117 1 93.06 48 ALA B CA 1
ATOM 3370 C C . ALA B 1 48 ? 0.755 10.117 -11.898 1 93.06 48 ALA B C 1
ATOM 3372 O O . ALA B 1 48 ? 0.638 9.281 -12.797 1 93.06 48 ALA B O 1
ATOM 3373 N N . ASP B 1 49 ? 0.127 10 -10.789 1 91.88 49 ASP B N 1
ATOM 3374 C CA . ASP B 1 49 ? -0.613 8.789 -10.445 1 91.88 49 ASP B CA 1
ATOM 3375 C C . ASP B 1 49 ? -2.107 8.977 -10.695 1 91.88 49 ASP B C 1
ATOM 3377 O O . ASP B 1 49 ? -2.895 8.047 -10.484 1 91.88 49 ASP B O 1
ATOM 3381 N N . ALA B 1 50 ? -2.529 10.094 -11.141 1 96.62 50 ALA B N 1
ATOM 3382 C CA . ALA B 1 50 ? -3.947 10.375 -11.344 1 96.62 50 ALA B CA 1
ATOM 3383 C C . ALA B 1 50 ? -4.445 9.75 -12.641 1 96.62 50 ALA B C 1
ATOM 3385 O O . ALA B 1 50 ? -3.658 9.469 -13.547 1 96.62 50 ALA B O 1
ATOM 3386 N N . ASP B 1 51 ? -5.715 9.469 -12.711 1 96.94 51 ASP B N 1
ATOM 3387 C CA . ASP B 1 51 ? -6.34 9.07 -13.969 1 96.94 51 ASP B CA 1
ATOM 3388 C C . ASP B 1 51 ? -6.484 10.266 -14.914 1 96.94 51 ASP B C 1
ATOM 3390 O O . ASP B 1 51 ? -6.289 10.133 -16.125 1 96.94 51 ASP B O 1
ATOM 3394 N N . VAL B 1 52 ? -6.859 11.367 -14.383 1 97.88 52 VAL B N 1
ATOM 3395 C CA . VAL B 1 52 ? -6.969 12.633 -15.109 1 97.88 52 VAL B CA 1
ATOM 3396 C C . VAL B 1 52 ? -6.199 13.719 -14.367 1 97.88 52 VAL B C 1
ATOM 3398 O O . VAL B 1 52 ? -6.324 13.859 -13.148 1 97.88 52 VAL B O 1
ATOM 3401 N N . LYS B 1 53 ? -5.402 14.438 -15.109 1 97.94 53 LYS B N 1
ATOM 3402 C CA . LYS B 1 53 ? -4.547 15.492 -14.57 1 97.94 53 LYS B CA 1
ATOM 3403 C C . LYS B 1 53 ? -5.07 16.875 -14.953 1 97.94 53 LYS B C 1
ATOM 3405 O O . LYS B 1 53 ? -5.363 17.125 -16.125 1 97.94 53 LYS B O 1
ATOM 3410 N N . ILE B 1 54 ? -5.215 17.672 -14.031 1 98.5 54 ILE B N 1
ATOM 3411 C CA . ILE B 1 54 ? -5.535 19.078 -14.281 1 98.5 54 ILE B CA 1
ATOM 3412 C C . ILE B 1 54 ? -4.48 19.969 -13.641 1 98.5 54 ILE B C 1
ATOM 3414 O O . ILE B 1 54 ? -4.289 19.938 -12.422 1 98.5 54 ILE B O 1
ATOM 3418 N N . VAL B 1 55 ? -3.771 20.75 -14.438 1 98.19 55 VAL B N 1
ATOM 3419 C CA . VAL B 1 55 ? -2.766 21.688 -13.953 1 98.19 55 VAL B CA 1
ATOM 3420 C C . VAL B 1 55 ? -3.311 23.109 -14.039 1 98.19 55 VAL B C 1
ATOM 3422 O O . VAL B 1 55 ? -3.738 23.562 -15.102 1 98.19 55 VAL B O 1
ATOM 3425 N N . GLY B 1 56 ? -3.344 23.797 -12.906 1 97.5 56 GLY B N 1
ATOM 3426 C CA . GLY B 1 56 ? -3.848 25.156 -12.891 1 97.5 56 GLY B CA 1
ATOM 3427 C C . GLY B 1 56 ? -3.537 25.891 -11.609 1 97.5 56 GLY B C 1
ATOM 3428 O O . GLY B 1 56 ? -3.281 25.281 -10.57 1 97.5 56 GLY B O 1
ATOM 3429 N N . ASP B 1 57 ? -3.629 27.172 -11.773 1 97 57 ASP B N 1
ATOM 3430 C CA . ASP B 1 57 ? -3.486 28.031 -10.594 1 97 57 ASP B CA 1
ATOM 3431 C C . ASP B 1 57 ? -4.738 27.969 -9.727 1 97 57 ASP B C 1
ATOM 3433 O O . ASP B 1 57 ? -5.844 27.781 -10.227 1 97 57 ASP B O 1
ATOM 3437 N N . PHE B 1 58 ? -4.535 28.281 -8.469 1 97.06 58 PHE B N 1
ATOM 3438 C CA . PHE B 1 58 ? -5.664 28.234 -7.543 1 97.06 58 PHE B CA 1
ATOM 3439 C C . PHE B 1 58 ? -6.578 29.438 -7.75 1 97.06 58 PHE B C 1
ATOM 3441 O O . PHE B 1 58 ? -7.695 29.469 -7.23 1 97.06 58 PHE B O 1
ATOM 3448 N N . SER B 1 59 ? -6.125 30.375 -8.531 1 97.19 59 SER B N 1
ATOM 3449 C CA . SER B 1 59 ? -6.953 31.531 -8.844 1 97.19 59 SER B CA 1
ATOM 3450 C C . SER B 1 59 ? -7.758 31.312 -10.117 1 97.19 59 SER B C 1
ATOM 3452 O O . SER B 1 59 ? -8.617 32.125 -10.461 1 97.19 59 SER B O 1
ATOM 3454 N N . ASP B 1 60 ? -7.477 30.25 -10.82 1 97.94 60 ASP B N 1
ATOM 3455 C CA . ASP B 1 60 ? -8.164 29.969 -12.078 1 97.94 60 ASP B CA 1
ATOM 3456 C C . ASP B 1 60 ? -9.555 29.375 -11.82 1 97.94 60 ASP B C 1
ATOM 3458 O O . ASP B 1 60 ? -9.727 28.156 -11.836 1 97.94 60 ASP B O 1
ATOM 3462 N N . LYS B 1 61 ? -10.492 30.234 -11.734 1 98.12 61 LYS B N 1
ATOM 3463 C CA . LYS B 1 61 ? -11.844 29.844 -11.352 1 98.12 61 LYS B CA 1
ATOM 3464 C C . LYS B 1 61 ? -12.461 28.891 -12.375 1 98.12 61 LYS B C 1
ATOM 3466 O O . LYS B 1 61 ? -13.18 27.969 -12.016 1 98.12 61 LYS B O 1
ATOM 3471 N N . ALA B 1 62 ? -12.172 29.125 -13.57 1 98.25 62 ALA B N 1
ATOM 3472 C CA . ALA B 1 62 ? -12.734 28.297 -14.625 1 98.25 62 ALA B CA 1
ATOM 3473 C C . ALA B 1 62 ? -12.227 26.859 -14.523 1 98.25 62 ALA B C 1
ATOM 3475 O O . ALA B 1 62 ? -13.008 25.906 -14.625 1 98.25 62 ALA B O 1
ATOM 3476 N N . LYS B 1 63 ? -11 26.688 -14.328 1 98.38 63 LYS B N 1
ATOM 3477 C CA . LYS B 1 63 ? -10.422 25.359 -14.195 1 98.38 63 LYS B CA 1
ATOM 3478 C C . LYS B 1 63 ? -10.883 24.672 -12.914 1 98.38 63 LYS B C 1
ATOM 3480 O O . LYS B 1 63 ? -11.133 23.469 -12.898 1 98.38 63 LYS B O 1
ATOM 3485 N N . LEU B 1 64 ? -10.93 25.469 -11.914 1 98.81 64 LEU B N 1
ATOM 3486 C CA . LEU B 1 64 ? -11.406 24.922 -10.648 1 98.81 64 LEU B CA 1
ATOM 3487 C C . LEU B 1 64 ? -12.844 24.422 -10.781 1 98.81 64 LEU B C 1
ATOM 3489 O O . LEU B 1 64 ? -13.18 23.359 -10.266 1 98.81 64 LEU B O 1
ATOM 3493 N N . GLN B 1 65 ? -13.664 25.188 -11.43 1 98.75 65 GLN B N 1
ATOM 3494 C CA . GLN B 1 65 ? -15.047 24.781 -11.648 1 98.75 65 GLN B CA 1
ATOM 3495 C C . GLN B 1 65 ? -15.109 23.5 -12.484 1 98.75 65 GLN B C 1
ATOM 3497 O O . GLN B 1 65 ? -15.859 22.578 -12.156 1 98.75 65 GLN B O 1
ATOM 3502 N N . ASP B 1 66 ? -14.367 23.438 -13.539 1 98.75 66 ASP B N 1
ATOM 3503 C CA . ASP B 1 66 ? -14.297 22.25 -14.383 1 98.75 66 ASP B CA 1
ATOM 3504 C C . ASP B 1 66 ? -13.883 21.016 -13.57 1 98.75 66 ASP B C 1
ATOM 3506 O O . ASP B 1 66 ? -14.508 19.969 -13.672 1 98.75 66 ASP B O 1
ATOM 3510 N N . PHE B 1 67 ? -12.867 21.188 -12.797 1 98.81 67 PHE B N 1
ATOM 3511 C CA . PHE B 1 67 ? -12.375 20.125 -11.922 1 98.81 67 PHE B CA 1
ATOM 3512 C C . PHE B 1 67 ? -13.477 19.641 -10.984 1 98.81 67 PHE B C 1
ATOM 3514 O O . PHE B 1 67 ? -13.758 18.453 -10.914 1 98.81 67 PHE B O 1
ATOM 3521 N N . ALA B 1 68 ? -14.094 20.516 -10.32 1 98.81 68 ALA B N 1
ATOM 3522 C CA . ALA B 1 68 ? -15.125 20.203 -9.328 1 98.81 68 ALA B CA 1
ATOM 3523 C C . ALA B 1 68 ? -16.297 19.453 -9.977 1 98.81 68 ALA B C 1
ATOM 3525 O O . ALA B 1 68 ? -16.75 18.438 -9.461 1 98.81 68 ALA B O 1
ATOM 3526 N N . GLU B 1 69 ? -16.703 19.891 -11.109 1 98.75 69 GLU B N 1
ATOM 3527 C CA . GLU B 1 69 ? -17.891 19.359 -11.766 1 98.75 69 GLU B CA 1
ATOM 3528 C C . GLU B 1 69 ? -17.641 17.953 -12.305 1 98.75 69 GLU B C 1
ATOM 3530 O O . GLU B 1 69 ? -18.578 17.203 -12.578 1 98.75 69 GLU B O 1
ATOM 3535 N N . ARG B 1 70 ? -16.453 17.594 -12.469 1 98.75 70 ARG B N 1
ATOM 3536 C CA . ARG B 1 70 ? -16.094 16.281 -12.984 1 98.75 70 ARG B CA 1
ATOM 3537 C C . ARG B 1 70 ? -16 15.258 -11.859 1 98.75 70 ARG B C 1
ATOM 3539 O O . ARG B 1 70 ? -15.844 14.062 -12.109 1 98.75 70 ARG B O 1
ATOM 3546 N N . CYS B 1 71 ? -16.062 15.688 -10.648 1 98.81 71 CYS B N 1
ATOM 3547 C CA . CYS B 1 71 ? -15.852 14.82 -9.492 1 98.81 71 CYS B CA 1
ATOM 3548 C C . CYS B 1 71 ? -17.141 14.625 -8.711 1 98.81 71 CYS B C 1
ATOM 3550 O O . CYS B 1 71 ? -17.922 15.57 -8.539 1 98.81 71 CYS B O 1
ATOM 3552 N N . ASP B 1 72 ? -17.312 13.398 -8.211 1 98.69 72 ASP B N 1
ATOM 3553 C CA . ASP B 1 72 ? -18.406 13.148 -7.277 1 98.69 72 ASP B CA 1
ATOM 3554 C C . ASP B 1 72 ? -18.094 13.727 -5.898 1 98.69 72 ASP B C 1
ATOM 3556 O O . ASP B 1 72 ? -19 14.102 -5.16 1 98.69 72 ASP B O 1
ATOM 3560 N N . LEU B 1 73 ? -16.844 13.812 -5.59 1 98.56 73 LEU B N 1
ATOM 3561 C CA . LEU B 1 73 ? -16.328 14.32 -4.328 1 98.56 73 LEU B CA 1
ATOM 3562 C C . LEU B 1 73 ? -14.898 14.828 -4.496 1 98.56 73 LEU B C 1
ATOM 3564 O O . LEU B 1 73 ? -14.094 14.203 -5.188 1 98.56 73 LEU B O 1
ATOM 3568 N N . VAL B 1 74 ? -14.625 15.945 -3.855 1 98.81 74 VAL B N 1
ATOM 3569 C CA . VAL B 1 74 ? -13.258 16.453 -3.852 1 98.81 74 VAL B CA 1
ATOM 3570 C C . VAL B 1 74 ? -12.727 16.5 -2.422 1 98.81 74 VAL B C 1
ATOM 3572 O O . VAL B 1 74 ? -13.461 16.828 -1.485 1 98.81 74 VAL B O 1
ATOM 3575 N N . MET B 1 75 ? -11.5 16.172 -2.246 1 98.81 75 MET B N 1
ATOM 3576 C CA . MET B 1 75 ? -10.812 16.312 -0.966 1 98.81 75 MET B CA 1
ATOM 3577 C C . MET B 1 75 ? -9.508 17.094 -1.129 1 98.81 75 MET B C 1
ATOM 3579 O O . MET B 1 75 ? -8.891 17.047 -2.191 1 98.81 75 MET B O 1
ATOM 3583 N N . TYR B 1 76 ? -9.125 17.844 -0.148 1 98.75 76 TYR B N 1
ATOM 3584 C CA . TYR B 1 76 ? -7.812 18.484 -0.157 1 98.75 76 TYR B CA 1
ATOM 3585 C C . TYR B 1 76 ? -6.812 17.688 0.666 1 98.75 76 TYR B C 1
ATOM 3587 O O . TYR B 1 76 ? -7.168 17.094 1.689 1 98.75 76 TYR B O 1
ATOM 3595 N N . GLU B 1 77 ? -5.586 17.609 0.19 1 97.38 77 GLU B N 1
ATOM 3596 C CA . GLU B 1 77 ? -4.605 16.688 0.736 1 97.38 77 GLU B CA 1
ATOM 3597 C C . GLU B 1 77 ? -3.768 17.344 1.83 1 97.38 77 GLU B C 1
ATOM 3599 O O . GLU B 1 77 ? -3.047 16.656 2.562 1 97.38 77 GLU B O 1
ATOM 3604 N N . SER B 1 78 ? -3.832 18.688 1.996 1 96.62 78 SER B N 1
ATOM 3605 C CA . SER B 1 78 ? -3.041 19.391 3.008 1 96.62 78 SER B CA 1
ATOM 3606 C C . SER B 1 78 ? -3.771 20.609 3.535 1 96.62 78 SER B C 1
ATOM 3608 O O . SER B 1 78 ? -4.719 21.094 2.91 1 96.62 78 SER B O 1
ATOM 3610 N N . GLU B 1 79 ? -3.262 21.125 4.605 1 95.94 79 GLU B N 1
ATOM 3611 C CA . GLU B 1 79 ? -3.844 22.312 5.23 1 95.94 79 GLU B CA 1
ATOM 3612 C C . GLU B 1 79 ? -3.42 23.578 4.5 1 95.94 79 GLU B C 1
ATOM 3614 O O . GLU B 1 79 ? -3.889 24.672 4.82 1 95.94 79 GLU B O 1
ATOM 3619 N N . HIS B 1 80 ? -2.66 23.422 3.447 1 93.94 80 HIS B N 1
ATOM 3620 C CA . HIS B 1 80 ? -2.074 24.594 2.811 1 93.94 80 HIS B CA 1
ATOM 3621 C C . HIS B 1 80 ? -2.938 25.094 1.654 1 93.94 80 HIS B C 1
ATOM 3623 O O . HIS B 1 80 ? -2.668 26.141 1.076 1 93.94 80 HIS B O 1
ATOM 3629 N N . ILE B 1 81 ? -3.947 24.359 1.326 1 96.12 81 ILE B N 1
ATOM 3630 C CA . ILE B 1 81 ? -4.898 24.828 0.328 1 96.12 81 ILE B CA 1
ATOM 3631 C C . ILE B 1 81 ? -5.762 25.938 0.926 1 96.12 81 ILE B C 1
ATOM 3633 O O . ILE B 1 81 ? -6.266 25.812 2.043 1 96.12 81 ILE B O 1
ATOM 3637 N N . SER B 1 82 ? -5.945 27.016 0.182 1 95.88 82 SER B N 1
ATOM 3638 C CA . SER B 1 82 ? -6.707 28.156 0.686 1 95.88 82 SER B CA 1
ATOM 3639 C C . SER B 1 82 ? -8.148 27.766 0.981 1 95.88 82 SER B C 1
ATOM 3641 O O . SER B 1 82 ? -8.805 27.109 0.167 1 95.88 82 SER B O 1
ATOM 3643 N N . SER B 1 83 ? -8.594 28.25 2.111 1 97.38 83 SER B N 1
ATOM 3644 C CA . SER B 1 83 ? -9.992 28.016 2.461 1 97.38 83 SER B CA 1
ATOM 3645 C C . SER B 1 83 ? -10.93 28.609 1.418 1 97.38 83 SER B C 1
ATOM 3647 O O . SER B 1 83 ? -12.008 28.062 1.16 1 97.38 83 SER B O 1
ATOM 3649 N N . GLU B 1 84 ? -10.531 29.688 0.786 1 97.62 84 GLU B N 1
ATOM 3650 C CA . GLU B 1 84 ? -11.344 30.312 -0.247 1 97.62 84 GLU B CA 1
ATOM 3651 C C . GLU B 1 84 ? -11.492 29.422 -1.467 1 97.62 84 GLU B C 1
ATOM 3653 O O . GLU B 1 84 ? -12.562 29.359 -2.072 1 97.62 84 GLU B O 1
ATOM 3658 N N . VAL B 1 85 ? -10.414 28.766 -1.842 1 98.44 85 VAL B N 1
ATOM 3659 C CA . VAL B 1 85 ? -10.438 27.828 -2.965 1 98.44 85 VAL B CA 1
ATOM 3660 C C . VAL B 1 85 ? -11.406 26.688 -2.666 1 98.44 85 VAL B C 1
ATOM 3662 O O . VAL B 1 85 ? -12.219 26.312 -3.516 1 98.44 85 VAL B O 1
ATOM 3665 N N . ILE B 1 86 ? -11.344 26.172 -1.474 1 98.69 86 ILE B N 1
ATOM 3666 C CA . ILE B 1 86 ? -12.203 25.078 -1.065 1 98.69 86 ILE B CA 1
ATOM 3667 C C . ILE B 1 86 ? -13.664 25.531 -1.056 1 98.69 86 ILE B C 1
ATOM 3669 O O . ILE B 1 86 ? -14.547 24.828 -1.549 1 98.69 86 ILE B O 1
ATOM 3673 N N . ALA B 1 87 ? -13.898 26.719 -0.474 1 98.56 87 ALA B N 1
ATOM 3674 C CA . ALA B 1 87 ? -15.25 27.281 -0.459 1 98.56 87 ALA B CA 1
ATOM 3675 C C . ALA B 1 87 ? -15.805 27.406 -1.875 1 98.56 87 ALA B C 1
ATOM 3677 O O . ALA B 1 87 ? -16.984 27.156 -2.113 1 98.56 87 ALA B O 1
ATOM 3678 N N . TYR B 1 88 ? -14.969 27.812 -2.758 1 98.75 88 TYR B N 1
ATOM 3679 C CA . TYR B 1 88 ? -15.375 27.938 -4.152 1 98.75 88 TYR B CA 1
ATOM 3680 C C . TYR B 1 88 ? -15.758 26.594 -4.734 1 98.75 88 TYR B C 1
ATOM 3682 O O . TYR B 1 88 ? -16.797 26.453 -5.387 1 98.75 88 TYR B O 1
ATOM 3690 N N . LEU B 1 89 ? -14.93 25.562 -4.504 1 98.81 89 LEU B N 1
ATOM 3691 C CA . LEU B 1 89 ? -15.195 24.219 -5.02 1 98.81 89 LEU B CA 1
ATOM 3692 C C . LEU B 1 89 ? -16.516 23.688 -4.48 1 98.81 89 LEU B C 1
ATOM 3694 O O . LEU B 1 89 ? -17.234 22.969 -5.188 1 98.81 89 LEU B O 1
ATOM 3698 N N . GLN B 1 90 ? -16.844 24.047 -3.268 1 98.5 90 GLN B N 1
ATOM 3699 C CA . GLN B 1 90 ? -18.047 23.547 -2.6 1 98.5 90 GLN B CA 1
ATOM 3700 C C . GLN B 1 90 ? -19.297 24 -3.324 1 98.5 90 GLN B C 1
ATOM 3702 O O . GLN B 1 90 ? -20.375 23.453 -3.113 1 98.5 90 GLN B O 1
ATOM 3707 N N . LYS B 1 91 ? -19.219 25.016 -4.117 1 98.38 91 LYS B N 1
ATOM 3708 C CA . LYS B 1 91 ? -20.359 25.484 -4.891 1 98.38 91 LYS B CA 1
ATOM 3709 C C . LYS B 1 91 ? -20.734 24.484 -5.984 1 98.38 91 LYS B C 1
ATOM 3711 O O . LYS B 1 91 ? -21.859 24.516 -6.496 1 98.38 91 LYS B O 1
ATOM 3716 N N . PHE B 1 92 ? -19.812 23.594 -6.34 1 98.56 92 PHE B N 1
ATOM 3717 C CA . PHE B 1 92 ? -20 22.812 -7.551 1 98.56 92 PHE B CA 1
ATOM 3718 C C . PHE B 1 92 ? -19.938 21.312 -7.238 1 98.56 92 PHE B C 1
ATOM 3720 O O . PHE B 1 92 ? -20.344 20.484 -8.062 1 98.56 92 PHE B O 1
ATOM 3727 N N . THR B 1 93 ? -19.406 20.922 -6.121 1 98.38 93 THR B N 1
ATOM 3728 C CA . THR B 1 93 ? -19.281 19.516 -5.738 1 98.38 93 THR B CA 1
ATOM 3729 C C . THR B 1 93 ? -19.188 19.375 -4.219 1 98.38 93 THR B C 1
ATOM 3731 O O . THR B 1 93 ? -19.172 20.375 -3.5 1 98.38 93 THR B O 1
ATOM 3734 N N . LYS B 1 94 ? -19.203 18.141 -3.734 1 98.06 94 LYS B N 1
ATOM 3735 C CA . LYS B 1 94 ? -19.031 17.875 -2.309 1 98.06 94 LYS B CA 1
ATOM 3736 C C . LYS B 1 94 ? -17.562 17.938 -1.899 1 98.06 94 LYS B C 1
ATOM 3738 O O . LYS B 1 94 ? -16.703 17.359 -2.564 1 98.06 94 LYS B O 1
ATOM 3743 N N . VAL B 1 95 ? -17.312 18.672 -0.896 1 98.69 95 VAL B N 1
ATOM 3744 C CA . VAL B 1 95 ? -16.016 18.672 -0.201 1 98.69 95 VAL B CA 1
ATOM 3745 C C . VAL B 1 95 ? -16.25 18.438 1.291 1 98.69 95 VAL B C 1
ATOM 3747 O O . VAL B 1 95 ? -16.344 19.391 2.07 1 98.69 95 VAL B O 1
ATOM 3750 N N . PRO B 1 96 ? -16.234 17.219 1.664 1 98.19 96 PRO B N 1
ATOM 3751 C CA . PRO B 1 96 ? -16.672 16.875 3.02 1 98.19 96 PRO B CA 1
ATOM 3752 C C . PRO B 1 96 ? -15.82 17.547 4.098 1 98.19 96 PRO B C 1
ATOM 3754 O O . PRO B 1 96 ? -16.328 17.875 5.176 1 98.19 96 PRO B O 1
ATOM 3757 N N . GLN B 1 97 ? -14.594 17.734 3.891 1 98.5 97 GLN B N 1
ATOM 3758 C CA . GLN B 1 97 ? -13.711 18.375 4.863 1 98.5 97 GLN B CA 1
ATOM 3759 C C . GLN B 1 97 ? -14.164 19.797 5.172 1 98.5 97 GLN B C 1
ATOM 3761 O O . GLN B 1 97 ? -13.953 20.297 6.277 1 98.5 97 GLN B O 1
ATOM 3766 N N . GLY B 1 98 ? -14.734 20.422 4.129 1 98.06 98 GLY B N 1
ATOM 3767 C CA . GLY B 1 98 ? -15.25 21.766 4.281 1 98.06 98 GLY B CA 1
ATOM 3768 C C . GLY B 1 98 ? -14.156 22.828 4.301 1 98.06 98 GLY B C 1
ATOM 3769 O O . GLY B 1 98 ? -12.969 22.5 4.316 1 98.06 98 GLY B O 1
ATOM 3770 N N . SER B 1 99 ? -14.57 24.094 4.352 1 98.31 99 SER B N 1
ATOM 3771 C CA . SER B 1 99 ? -13.625 25.203 4.32 1 98.31 99 SER B CA 1
ATOM 3772 C C . SER B 1 99 ? -13.539 25.891 5.68 1 98.31 99 SER B C 1
ATOM 3774 O O . SER B 1 99 ? -12.578 26.594 5.961 1 98.31 99 SER B O 1
ATOM 3776 N N . GLU B 1 100 ? -14.445 25.672 6.555 1 97.81 100 GLU B N 1
ATOM 3777 C CA . GLU B 1 100 ? -14.57 26.438 7.793 1 97.81 100 GLU B CA 1
ATOM 3778 C C . GLU B 1 100 ? -13.414 26.141 8.742 1 97.81 100 GLU B C 1
ATOM 3780 O O . GLU B 1 100 ? -12.797 27.062 9.273 1 97.81 100 GLU B O 1
ATOM 3785 N N . THR B 1 101 ? -13.211 24.844 8.984 1 98.12 101 THR B N 1
ATOM 3786 C CA . THR B 1 101 ? -12.109 24.469 9.859 1 98.12 101 THR B CA 1
ATOM 3787 C C . THR B 1 101 ? -10.781 24.969 9.297 1 98.12 101 THR B C 1
ATOM 3789 O O . THR B 1 101 ? -9.914 25.422 10.047 1 98.12 101 THR B O 1
ATOM 3792 N N . LEU B 1 102 ? -10.688 24.875 8.016 1 97.31 102 LEU B N 1
ATOM 3793 C CA . LEU B 1 102 ? -9.484 25.344 7.34 1 97.31 102 LEU B CA 1
ATOM 3794 C C . LEU B 1 102 ? -9.305 26.844 7.559 1 97.31 102 LEU B C 1
ATOM 3796 O O . LEU B 1 102 ? -8.188 27.312 7.805 1 97.31 102 LEU B O 1
ATOM 3800 N N . GLU B 1 103 ? -10.336 27.562 7.492 1 96.88 103 GLU B N 1
ATOM 3801 C CA . GLU B 1 103 ? -10.312 29.016 7.734 1 96.88 103 GLU B CA 1
ATOM 3802 C C . GLU B 1 103 ? -9.82 29.328 9.141 1 96.88 103 GLU B C 1
ATOM 3804 O O . GLU B 1 103 ? -8.984 30.219 9.328 1 96.88 103 GLU B O 1
ATOM 3809 N N . ILE B 1 104 ? -10.258 28.594 10.039 1 97.06 104 ILE B N 1
ATOM 3810 C CA . ILE B 1 104 ? -9.898 28.797 11.438 1 97.06 104 ILE B CA 1
ATOM 3811 C C . ILE B 1 104 ? -8.398 28.547 11.625 1 97.06 104 ILE B C 1
ATOM 3813 O O . ILE B 1 104 ? -7.691 29.391 12.188 1 97.06 104 ILE B O 1
ATOM 3817 N N . VAL B 1 105 ? -7.906 27.469 11.062 1 96.38 105 VAL B N 1
ATOM 3818 C CA . VAL B 1 105 ? -6.559 27.016 11.391 1 96.38 105 VAL B CA 1
ATOM 3819 C C . VAL B 1 105 ? -5.535 27.812 10.586 1 96.38 105 VAL B C 1
ATOM 3821 O O . VAL B 1 105 ? -4.355 27.859 10.938 1 96.38 105 VAL B O 1
ATOM 3824 N N . GLN B 1 106 ? -5.996 28.438 9.508 1 96.12 106 GLN B N 1
ATOM 3825 C CA . GLN B 1 106 ? -5.07 29.188 8.656 1 96.12 106 GLN B CA 1
ATOM 3826 C C . GLN B 1 106 ? -4.824 30.594 9.195 1 96.12 106 GLN B C 1
ATOM 3828 O O . GLN B 1 106 ? -3.928 31.297 8.727 1 96.12 106 GLN B O 1
ATOM 3833 N N . ASP B 1 107 ? -5.555 30.969 10.227 1 95.25 107 ASP B N 1
ATOM 3834 C CA . ASP B 1 107 ? -5.43 32.219 10.945 1 95.25 107 ASP B CA 1
ATOM 3835 C C . ASP B 1 107 ? -5.145 32 12.422 1 95.25 107 ASP B C 1
ATOM 3837 O O . ASP B 1 107 ? -6.012 31.531 13.164 1 95.25 107 ASP B O 1
ATOM 3841 N N . ARG B 1 108 ? -3.928 32.438 12.859 1 95.44 108 ARG B N 1
ATOM 3842 C CA . ARG B 1 108 ? -3.496 32.125 14.219 1 95.44 108 ARG B CA 1
ATOM 3843 C C . ARG B 1 108 ? -4.414 32.781 15.242 1 95.44 108 ARG B C 1
ATOM 3845 O O . ARG B 1 108 ? -4.645 32.219 16.328 1 95.44 108 ARG B O 1
ATOM 3852 N N . LEU B 1 109 ? -4.914 33.969 14.906 1 95.25 109 LEU B N 1
ATOM 3853 C CA . LEU B 1 109 ? -5.809 34.625 15.836 1 95.25 109 LEU B CA 1
ATOM 3854 C C . LEU B 1 109 ? -7.133 33.906 15.953 1 95.25 109 LEU B C 1
ATOM 3856 O O . LEU B 1 109 ? -7.652 33.719 17.062 1 95.25 109 LEU B O 1
ATOM 3860 N N . LEU B 1 110 ? -7.66 33.469 14.836 1 96.31 110 LEU B N 1
ATOM 3861 C CA . LEU B 1 110 ? -8.898 32.688 14.859 1 96.31 110 LEU B CA 1
ATOM 3862 C C . LEU B 1 110 ? -8.695 31.375 15.586 1 96.31 110 LEU B C 1
ATOM 3864 O O . LEU B 1 110 ? -9.57 30.938 16.328 1 96.31 110 LEU B O 1
ATOM 3868 N N . GLU B 1 111 ? -7.617 30.719 15.375 1 97.12 111 GLU B N 1
ATOM 3869 C CA . GLU B 1 111 ? -7.316 29.453 16.031 1 97.12 111 GLU B CA 1
ATOM 3870 C C . GLU B 1 111 ? -7.211 29.609 17.531 1 97.12 111 GLU B C 1
ATOM 3872 O O . GLU B 1 111 ? -7.773 28.812 18.297 1 97.12 111 GLU B O 1
ATOM 3877 N N . HIS B 1 112 ? -6.504 30.672 17.984 1 96.38 112 HIS B N 1
ATOM 3878 C CA . HIS B 1 112 ? -6.363 30.922 19.406 1 96.38 112 HIS B CA 1
ATOM 3879 C C . HIS B 1 112 ? -7.711 31.266 20.031 1 96.38 112 HIS B C 1
ATOM 3881 O O . HIS B 1 112 ? -8.023 30.797 21.141 1 96.38 112 HIS B O 1
ATOM 3887 N N . ALA B 1 113 ? -8.438 32.094 19.328 1 96.25 113 ALA B N 1
ATOM 3888 C CA . ALA B 1 113 ? -9.766 32.469 19.812 1 96.25 113 ALA B CA 1
ATOM 3889 C C . ALA B 1 113 ? -10.641 31.203 19.969 1 96.25 113 ALA B C 1
ATOM 3891 O O . ALA B 1 113 ? -11.383 31.078 20.938 1 96.25 113 ALA B O 1
ATOM 3892 N N . PHE B 1 114 ? -10.602 30.328 19.047 1 97.44 114 PHE B N 1
ATOM 3893 C CA . PHE B 1 114 ? -11.328 29.062 19.094 1 97.44 114 PHE B CA 1
ATOM 3894 C C . PHE B 1 114 ? -10.953 28.266 20.328 1 97.44 114 PHE B C 1
ATOM 3896 O O . PHE B 1 114 ? -11.828 27.781 21.062 1 97.44 114 PHE B O 1
ATOM 3903 N N . PHE B 1 115 ? -9.625 28.109 20.609 1 97.69 115 PHE B N 1
ATOM 3904 C CA . PHE B 1 115 ? -9.148 27.375 21.781 1 97.69 115 PHE B CA 1
ATOM 3905 C C . PHE B 1 115 ? -9.617 28.031 23.062 1 97.69 115 PHE B C 1
ATOM 3907 O O . PHE B 1 115 ? -10.016 27.359 24.016 1 97.69 115 PHE B O 1
ATOM 3914 N N . GLU B 1 116 ? -9.539 29.344 23.078 1 96.62 116 GLU B N 1
ATOM 3915 C CA . GLU B 1 116 ? -9.945 30.078 24.266 1 96.62 116 GLU B CA 1
ATOM 3916 C C . GLU B 1 116 ? -11.422 29.891 24.578 1 96.62 116 GLU B C 1
ATOM 3918 O O . GLU B 1 116 ? -11.812 29.719 25.734 1 96.62 116 GLU B O 1
ATOM 3923 N N . GLN B 1 117 ? -12.133 29.969 23.562 1 96.5 117 GLN B N 1
ATOM 3924 C CA . GLN B 1 117 ? -13.57 29.766 23.719 1 96.5 117 GLN B CA 1
ATOM 3925 C C . GLN B 1 117 ? -13.875 28.406 24.328 1 96.5 117 GLN B C 1
ATOM 3927 O O . GLN B 1 117 ? -14.844 28.266 25.078 1 96.5 117 GLN B O 1
ATOM 3932 N N . MET B 1 118 ? -13.062 27.484 24.094 1 96.25 118 MET B N 1
ATOM 3933 C CA . MET B 1 118 ? -13.266 26.125 24.594 1 96.25 118 MET B CA 1
ATOM 3934 C C . MET B 1 118 ? -12.508 25.891 25.906 1 96.25 118 MET B C 1
ATOM 3936 O O . MET B 1 118 ? -12.5 24.781 26.438 1 96.25 118 MET B O 1
ATOM 3940 N N . ASN B 1 119 ? -11.82 26.875 26.359 1 96.12 119 ASN B N 1
ATOM 3941 C CA . ASN B 1 119 ? -11.031 26.812 27.594 1 96.12 119 ASN B CA 1
ATOM 3942 C C . ASN B 1 119 ? -9.914 25.781 27.484 1 96.12 119 ASN B C 1
ATOM 3944 O O . ASN B 1 119 ? -9.688 25 28.422 1 96.12 119 ASN B O 1
ATOM 3948 N N . ILE B 1 120 ? -9.398 25.656 26.359 1 96.25 120 ILE B N 1
ATOM 3949 C CA . ILE B 1 120 ? -8.266 24.781 26.094 1 96.25 120 ILE B CA 1
ATOM 3950 C C . ILE B 1 120 ? -6.965 25.5 26.438 1 96.25 120 ILE B C 1
ATOM 3952 O O . ILE B 1 120 ? -6.793 26.672 26.094 1 96.25 120 ILE B O 1
ATOM 3956 N N . ASN B 1 121 ? -6.066 24.812 27.125 1 96.25 121 ASN B N 1
ATOM 3957 C CA . ASN B 1 121 ? -4.77 25.375 27.469 1 96.25 121 ASN B CA 1
ATOM 3958 C C . ASN B 1 121 ? -3.889 25.578 26.234 1 96.25 121 ASN B C 1
ATOM 3960 O O . ASN B 1 121 ? -3.59 24.609 25.531 1 96.25 121 ASN B O 1
ATOM 3964 N N . ILE B 1 122 ? -3.447 26.812 25.938 1 97.19 122 ILE B N 1
ATOM 3965 C CA . ILE B 1 122 ? -2.531 27.156 24.859 1 97.19 122 ILE B CA 1
ATOM 3966 C C . ILE B 1 122 ? -1.431 28.078 25.391 1 97.19 122 ILE B C 1
ATOM 3968 O O . ILE B 1 122 ? -1.503 28.547 26.531 1 97.19 122 ILE B O 1
ATOM 3972 N N . ALA B 1 123 ? -0.408 28.297 24.594 1 95.69 123 ALA B N 1
ATOM 3973 C CA . ALA B 1 123 ? 0.636 29.234 24.984 1 95.69 123 ALA B CA 1
ATOM 3974 C C . ALA B 1 123 ? 0.075 30.656 25.109 1 95.69 123 ALA B C 1
ATOM 3976 O O . ALA B 1 123 ? -0.715 31.094 24.281 1 95.69 123 ALA B O 1
ATOM 3977 N N . PRO B 1 124 ? 0.468 31.297 26.156 1 95.81 124 PRO B N 1
ATOM 3978 C CA . PRO B 1 124 ? 0.11 32.719 26.203 1 95.81 124 PRO B CA 1
ATOM 3979 C C . PRO B 1 124 ? 0.542 33.469 24.953 1 95.81 124 PRO B C 1
ATOM 3981 O O . PRO B 1 124 ? 1.612 33.219 24.406 1 95.81 124 PRO B O 1
ATOM 3984 N N . TYR B 1 125 ? -0.318 34.406 24.578 1 96.88 125 TYR B N 1
ATOM 3985 C CA . TYR B 1 125 ? -0.005 35.094 23.344 1 96.88 125 TYR B CA 1
ATOM 3986 C C . TYR B 1 125 ? -0.549 36.531 23.375 1 96.88 125 TYR B C 1
ATOM 3988 O O . TYR B 1 125 ? -1.326 36.875 24.266 1 96.88 125 TYR B O 1
ATOM 3996 N N . ALA B 1 126 ? -0.028 37.375 22.406 1 96.38 126 ALA B N 1
ATOM 3997 C CA . ALA B 1 126 ? -0.502 38.75 22.219 1 96.38 126 ALA B CA 1
ATOM 3998 C C . ALA B 1 126 ? -0.456 39.125 20.734 1 96.38 126 ALA B C 1
ATOM 4000 O O . ALA B 1 126 ? 0.441 38.688 20.016 1 96.38 126 ALA B O 1
ATOM 4001 N N . THR B 1 127 ? -1.419 39.969 20.375 1 95.69 127 THR B N 1
ATOM 4002 C CA . THR B 1 127 ? -1.419 40.5 19.016 1 95.69 127 THR B CA 1
ATOM 4003 C C . THR B 1 127 ? -0.434 41.656 18.891 1 95.69 127 THR B C 1
ATOM 4005 O O . THR B 1 127 ? -0.359 42.5 19.766 1 95.69 127 THR B O 1
ATOM 4008 N N . ILE B 1 128 ? 0.273 41.625 17.812 1 95.25 128 ILE B N 1
ATOM 4009 C CA . ILE B 1 128 ? 1.312 42.625 17.594 1 95.25 128 ILE B CA 1
ATOM 4010 C C . ILE B 1 128 ? 1.054 43.375 16.297 1 95.25 128 ILE B C 1
ATOM 4012 O O . ILE B 1 128 ? 0.962 42.75 15.227 1 95.25 128 ILE B O 1
ATOM 4016 N N . VAL B 1 129 ? 0.975 44.656 16.375 1 92.62 129 VAL B N 1
ATOM 4017 C CA . VAL B 1 129 ? 0.792 45.469 15.164 1 92.62 129 VAL B CA 1
ATOM 4018 C C . VAL B 1 129 ? 1.937 46.469 15.023 1 92.62 129 VAL B C 1
ATOM 4020 O O . VAL B 1 129 ? 2.105 47.094 13.969 1 92.62 129 VAL B O 1
ATOM 4023 N N . SER B 1 130 ? 2.711 46.656 16.094 1 92 130 SER B N 1
ATOM 4024 C CA . SER B 1 130 ? 3.861 47.531 16.078 1 92 130 SER B CA 1
ATOM 4025 C C . SER B 1 130 ? 4.988 47 16.953 1 92 130 SER B C 1
ATOM 4027 O O . SER B 1 130 ? 4.785 46.094 17.75 1 92 130 SER B O 1
ATOM 4029 N N . LEU B 1 131 ? 6.102 47.625 16.703 1 92.56 131 LEU B N 1
ATOM 4030 C CA . LEU B 1 131 ? 7.254 47.219 17.5 1 92.56 131 LEU B CA 1
ATOM 4031 C C . LEU B 1 131 ? 7.012 47.5 18.984 1 92.56 131 LEU B C 1
ATOM 4033 O O . LEU B 1 131 ? 7.477 46.781 19.859 1 92.56 131 LEU B O 1
ATOM 4037 N N . GLU B 1 132 ? 6.344 48.562 19.266 1 92.88 132 GLU B N 1
ATOM 4038 C CA . GLU B 1 132 ? 6.02 48.938 20.641 1 92.88 132 GLU B CA 1
ATOM 4039 C C . GLU B 1 132 ? 5.176 47.875 21.328 1 92.88 132 GLU B C 1
ATOM 4041 O O . GLU B 1 132 ? 5.332 47.594 22.516 1 92.88 132 GLU B O 1
ATOM 4046 N N . ASP B 1 133 ? 4.344 47.281 20.547 1 94.88 133 ASP B N 1
ATOM 4047 C CA . ASP B 1 133 ? 3.514 46.219 21.078 1 94.88 133 ASP B CA 1
ATOM 4048 C C . ASP B 1 133 ? 4.371 45.062 21.594 1 94.88 133 ASP B C 1
ATOM 4050 O O . ASP B 1 133 ? 4.012 44.375 22.562 1 94.88 133 ASP B O 1
ATOM 4054 N N . VAL B 1 134 ? 5.465 44.781 20.938 1 95.12 134 VAL B N 1
ATOM 4055 C CA . VAL B 1 134 ? 6.348 43.688 21.328 1 95.12 134 VAL B CA 1
ATOM 4056 C C . VAL B 1 134 ? 6.93 43.969 22.719 1 95.12 134 VAL B C 1
ATOM 4058 O O . VAL B 1 134 ? 6.914 43.094 23.594 1 95.12 134 VAL B O 1
ATOM 4061 N N . TYR B 1 135 ? 7.348 45.188 22.859 1 93.38 135 TYR B N 1
ATOM 4062 C CA . TYR B 1 135 ? 7.93 45.562 24.141 1 93.38 135 TYR B CA 1
ATOM 4063 C C . TYR B 1 135 ? 6.918 45.438 25.266 1 93.38 135 TYR B C 1
ATOM 4065 O O . TYR B 1 135 ? 7.258 44.969 26.359 1 93.38 135 TYR B O 1
ATOM 4073 N N . GLN B 1 136 ? 5.785 45.844 25 1 94.31 136 GLN B N 1
ATOM 4074 C CA . GLN B 1 136 ? 4.738 45.781 26.016 1 94.31 136 GLN B CA 1
ATOM 4075 C C . GLN B 1 136 ? 4.336 44.312 26.297 1 94.31 136 GLN B C 1
ATOM 4077 O O . GLN B 1 136 ? 4.18 43.938 27.453 1 94.31 136 GLN B O 1
ATOM 4082 N N . ALA B 1 137 ? 4.176 43.594 25.25 1 95.31 137 ALA B N 1
ATOM 4083 C CA . ALA B 1 137 ? 3.654 42.219 25.359 1 95.31 137 ALA B CA 1
ATOM 4084 C C . ALA B 1 137 ? 4.668 41.312 26.016 1 95.31 137 ALA B C 1
ATOM 4086 O O . ALA B 1 137 ? 4.297 40.375 26.734 1 95.31 137 ALA B O 1
ATOM 4087 N N . VAL B 1 138 ? 5.934 41.5 25.812 1 94.5 138 VAL B N 1
ATOM 4088 C CA . VAL B 1 138 ? 6.977 40.625 26.312 1 94.5 138 VAL B CA 1
ATOM 4089 C C . VAL B 1 138 ? 6.969 40.625 27.844 1 94.5 138 VAL B C 1
ATOM 4091 O O . VAL B 1 138 ? 7.34 39.625 28.484 1 94.5 138 VAL B O 1
ATOM 4094 N N . SER B 1 139 ? 6.543 41.719 28.391 1 91.5 139 SER B N 1
ATOM 4095 C CA . SER B 1 139 ? 6.484 41.844 29.844 1 91.5 139 SER B CA 1
ATOM 4096 C C . SER B 1 139 ? 5.551 40.781 30.438 1 91.5 139 SER B C 1
ATOM 4098 O O . SER B 1 139 ? 5.824 40.219 31.516 1 91.5 139 SER B O 1
ATOM 4100 N N . SER B 1 140 ? 4.578 40.531 29.781 1 92.88 140 SER B N 1
ATOM 4101 C CA . SER B 1 140 ? 3.59 39.562 30.25 1 92.88 140 SER B CA 1
ATOM 4102 C C . SER B 1 140 ? 3.881 38.156 29.703 1 92.88 140 SER B C 1
ATOM 4104 O O . SER B 1 140 ? 3.723 37.156 30.422 1 92.88 140 SER B O 1
ATOM 4106 N N . ILE B 1 141 ? 4.277 37.969 28.516 1 94.75 141 ILE B N 1
ATOM 4107 C CA . ILE B 1 141 ? 4.496 36.719 27.828 1 94.75 141 ILE B CA 1
ATOM 4108 C C . ILE B 1 141 ? 5.809 36.094 28.297 1 94.75 141 ILE B C 1
ATOM 4110 O O . ILE B 1 141 ? 5.906 34.875 28.438 1 94.75 141 ILE B O 1
ATOM 4114 N N . GLY B 1 142 ? 6.797 36.938 28.469 1 93.81 142 GLY B N 1
ATOM 4115 C CA . GLY B 1 142 ? 8.102 36.469 28.922 1 93.81 142 GLY B CA 1
ATOM 4116 C C . GLY B 1 142 ? 9 36.031 27.781 1 93.81 142 GLY B C 1
ATOM 4117 O O . GLY B 1 142 ? 8.586 36.031 26.625 1 93.81 142 GLY B O 1
ATOM 4118 N N . TYR B 1 143 ? 10.328 35.75 28.188 1 94.5 143 TYR B N 1
ATOM 4119 C CA . TYR B 1 143 ? 11.328 35.188 27.281 1 94.5 143 TYR B CA 1
ATOM 4120 C C . TYR B 1 143 ? 11.562 33.719 27.562 1 94.5 143 TYR B C 1
ATOM 4122 O O . TYR B 1 143 ? 11.492 33.281 28.719 1 94.5 143 TYR B O 1
ATOM 4130 N N . PRO B 1 144 ? 11.875 32.938 26.719 1 95.62 144 PRO B N 1
ATOM 4131 C CA . PRO B 1 144 ? 11.836 33.25 25.281 1 95.62 144 PRO B CA 1
ATOM 4132 C C . PRO B 1 144 ? 10.414 33.281 24.719 1 95.62 144 PRO B C 1
ATOM 4134 O O . PRO B 1 144 ? 9.492 32.719 25.328 1 95.62 144 PRO B O 1
ATOM 4137 N N . CYS B 1 145 ? 10.242 33.969 23.625 1 96.44 145 CYS B N 1
ATOM 4138 C CA . CYS B 1 145 ? 8.969 34 22.906 1 96.44 145 CYS B CA 1
ATOM 4139 C C . CYS B 1 145 ? 9.203 34.062 21.391 1 96.44 145 CYS B C 1
ATOM 4141 O O . CYS B 1 145 ? 10.344 34.188 20.938 1 96.44 145 CYS B O 1
ATOM 4143 N N . VAL B 1 146 ? 8.172 33.812 20.703 1 93.69 146 VAL B N 1
ATOM 4144 C CA . VAL B 1 146 ? 8.312 33.719 19.25 1 93.69 146 VAL B CA 1
ATOM 4145 C C . VAL B 1 146 ? 7.281 34.625 18.578 1 93.69 146 VAL B C 1
ATOM 4147 O O . VAL B 1 146 ? 6.109 34.625 18.953 1 93.69 146 VAL B O 1
ATOM 4150 N N . LEU B 1 147 ? 7.77 35.438 17.656 1 94.5 147 LEU B N 1
ATOM 4151 C CA . LEU B 1 147 ? 6.938 36.312 16.828 1 94.5 147 LEU B CA 1
ATOM 4152 C C . LEU B 1 147 ? 6.625 35.625 15.492 1 94.5 147 LEU B C 1
ATOM 4154 O O . LEU B 1 147 ? 7.535 35.219 14.766 1 94.5 147 LEU B O 1
ATOM 4158 N N . LYS B 1 148 ? 5.285 35.438 15.227 1 93.31 148 LYS B N 1
ATOM 4159 C CA . LYS B 1 148 ? 4.84 34.781 14.016 1 93.31 148 LYS B CA 1
ATOM 4160 C C . LYS B 1 148 ? 3.768 35.562 13.289 1 93.31 148 LYS B C 1
ATOM 4162 O O . LYS B 1 148 ? 2.957 36.25 13.93 1 93.31 148 LYS B O 1
ATOM 4167 N N . PRO B 1 149 ? 3.816 35.531 11.945 1 92.75 149 PRO B N 1
ATOM 4168 C CA . PRO B 1 149 ? 2.688 36.156 11.25 1 92.75 149 PRO B CA 1
ATOM 4169 C C . PRO B 1 149 ? 1.351 35.5 11.594 1 92.75 149 PRO B C 1
ATOM 4171 O O . PRO B 1 149 ? 1.283 34.281 11.773 1 92.75 149 PRO B O 1
ATOM 4174 N N . ILE B 1 150 ? 0.335 36.281 11.617 1 92.94 150 ILE B N 1
ATOM 4175 C CA . ILE B 1 150 ? -0.99 35.75 11.945 1 92.94 150 ILE B CA 1
ATOM 4176 C C . ILE B 1 150 ? -1.438 34.781 10.875 1 92.94 150 ILE B C 1
ATOM 4178 O O . ILE B 1 150 ? -1.961 33.688 11.195 1 92.94 150 ILE B O 1
ATOM 4182 N N . GLN B 1 151 ? -1.239 35.188 9.609 1 89.75 151 GLN B N 1
ATOM 4183 C CA . GLN B 1 151 ? -1.542 34.25 8.523 1 89.75 151 GLN B CA 1
ATOM 4184 C C . GLN B 1 151 ? -0.468 33.188 8.406 1 89.75 151 GLN B C 1
ATOM 4186 O O . GLN B 1 151 ? 0.722 33.469 8.305 1 89.75 151 GLN B O 1
ATOM 4191 N N . LYS B 1 152 ? -0.959 31.953 8.367 1 86.56 152 LYS B N 1
ATOM 4192 C CA . LYS B 1 152 ? -0.006 30.859 8.227 1 86.56 152 LYS B CA 1
ATOM 4193 C C . LYS B 1 152 ? 0.448 30.719 6.773 1 86.56 152 LYS B C 1
ATOM 4195 O O . LYS B 1 152 ? -0.216 31.203 5.859 1 86.56 152 LYS B O 1
ATOM 4200 N N . GLY B 1 153 ? 1.594 30.172 6.523 1 73.62 153 GLY B N 1
ATOM 4201 C CA . GLY B 1 153 ? 2.037 29.891 5.168 1 73.62 153 GLY B CA 1
ATOM 4202 C C . GLY B 1 153 ? 3.174 30.781 4.711 1 73.62 153 GLY B C 1
ATOM 4203 O O . GLY B 1 153 ? 3.781 30.547 3.666 1 73.62 153 GLY B O 1
ATOM 4204 N N . PHE B 1 154 ? 3.414 31.922 5.43 1 66.5 154 PHE B N 1
ATOM 4205 C CA . PHE B 1 154 ? 4.465 32.844 5.016 1 66.5 154 PHE B CA 1
ATOM 4206 C C . PHE B 1 154 ? 5.844 32.25 5.309 1 66.5 154 PHE B C 1
ATOM 4208 O O . PHE B 1 154 ? 6.852 32.781 4.82 1 66.5 154 PHE B O 1
ATOM 4215 N N . GLY B 1 155 ? 5.895 31.141 5.797 1 63.81 155 GLY B N 1
ATOM 4216 C CA . GLY B 1 155 ? 7.141 30.406 5.98 1 63.81 155 GLY B CA 1
ATOM 4217 C C . GLY B 1 155 ? 7.965 30.906 7.148 1 63.81 155 GLY B C 1
ATOM 4218 O O . GLY B 1 155 ? 7.586 31.875 7.809 1 63.81 155 GLY B O 1
ATOM 4219 N N . PRO B 1 156 ? 9 30.281 7.492 1 61.53 156 PRO B N 1
ATOM 4220 C CA . PRO B 1 156 ? 9.828 30.562 8.664 1 61.53 156 PRO B CA 1
ATOM 4221 C C . PRO B 1 156 ? 10.555 31.906 8.562 1 61.53 156 PRO B C 1
ATOM 4223 O O . PRO B 1 156 ? 10.945 32.469 9.586 1 61.53 156 PRO B O 1
ATOM 4226 N N . LYS B 1 157 ? 10.586 32.375 7.418 1 69.06 157 LYS B N 1
ATOM 4227 C CA . LYS B 1 157 ? 11.336 33.594 7.227 1 69.06 157 LYS B CA 1
ATOM 4228 C C . LYS B 1 157 ? 10.625 34.781 7.895 1 69.06 157 LYS B C 1
ATOM 4230 O O . LYS B 1 157 ? 11.234 35.812 8.133 1 69.06 157 LYS B O 1
ATOM 4235 N N . ARG B 1 158 ? 9.516 34.531 8.242 1 78.81 158 ARG B N 1
ATOM 4236 C CA . ARG B 1 158 ? 8.766 35.625 8.852 1 78.81 158 ARG B CA 1
ATOM 4237 C C . ARG B 1 158 ? 8.5 35.344 10.32 1 78.81 158 ARG B C 1
ATOM 4239 O O . ARG B 1 158 ? 7.559 35.906 10.898 1 78.81 158 ARG B O 1
ATOM 4246 N N . GLN B 1 159 ? 9.25 34.438 10.844 1 86.56 159 GLN B N 1
ATOM 4247 C CA . GLN B 1 159 ? 9.156 34.188 12.273 1 86.56 159 GLN B CA 1
ATOM 4248 C C . GLN B 1 159 ? 10.453 34.562 12.992 1 86.56 159 GLN B C 1
ATOM 4250 O O . GLN B 1 159 ? 11.531 34.5 12.398 1 86.56 159 GLN B O 1
ATOM 4255 N N . GLN B 1 160 ? 10.367 35.031 14.188 1 90.19 160 GLN B N 1
ATOM 4256 C CA . GLN B 1 160 ? 11.547 35.438 14.945 1 90.19 160 GLN B CA 1
ATOM 4257 C C . GLN B 1 160 ? 11.445 34.969 16.406 1 90.19 160 GLN B C 1
ATOM 4259 O O . GLN B 1 160 ? 10.453 35.281 17.078 1 90.19 160 GLN B O 1
ATOM 4264 N N . ILE B 1 161 ? 12.438 34.312 16.766 1 91.75 161 ILE B N 1
ATOM 4265 C CA . ILE B 1 161 ? 12.523 33.938 18.188 1 91.75 161 ILE B CA 1
ATOM 4266 C C . ILE B 1 161 ? 13.164 35.094 18.953 1 91.75 161 ILE B C 1
ATOM 4268 O O . ILE B 1 161 ? 14.211 35.625 18.562 1 91.75 161 ILE B O 1
ATOM 4272 N N . ILE B 1 162 ? 12.57 35.469 20.016 1 94.69 162 ILE B N 1
ATOM 4273 C CA . ILE B 1 162 ? 13.055 36.531 20.891 1 94.69 162 ILE B CA 1
ATOM 4274 C C . ILE B 1 162 ? 13.516 35.906 22.219 1 94.69 162 ILE B C 1
ATOM 4276 O O . ILE B 1 162 ? 12.688 35.469 23.016 1 94.69 162 ILE B O 1
ATOM 4280 N N . ARG B 1 163 ? 14.711 35.938 22.422 1 95.44 163 ARG B N 1
ATOM 4281 C CA . ARG B 1 163 ? 15.25 35.281 23.609 1 95.44 163 ARG B CA 1
ATOM 4282 C C . ARG B 1 163 ? 15.555 36.312 24.688 1 95.44 163 ARG B C 1
ATOM 4284 O O . ARG B 1 163 ? 15.578 36 25.875 1 95.44 163 ARG B O 1
ATOM 4291 N N . LYS B 1 164 ? 15.883 37.562 24.234 1 94.5 164 LYS B N 1
ATOM 4292 C CA . LYS B 1 164 ? 16.203 38.688 25.125 1 94.5 164 LYS B CA 1
ATOM 4293 C C . LYS B 1 164 ? 15.742 40 24.516 1 94.5 164 LYS B C 1
ATOM 4295 O O . LYS B 1 164 ? 15.344 40.062 23.359 1 94.5 164 LYS B O 1
ATOM 4300 N N . GLN B 1 165 ? 15.852 41 25.312 1 93.06 165 GLN B N 1
ATOM 4301 C CA . GLN B 1 165 ? 15.32 42.312 24.938 1 93.06 165 GLN B CA 1
ATOM 4302 C C . GLN B 1 165 ? 16.016 42.844 23.688 1 93.06 165 GLN B C 1
ATOM 4304 O O . GLN B 1 165 ? 15.383 43.5 22.844 1 93.06 165 GLN B O 1
ATOM 4309 N N . THR B 1 166 ? 17.234 42.5 23.531 1 93.31 166 THR B N 1
ATOM 4310 C CA . THR B 1 166 ? 18 43.062 22.422 1 93.31 166 THR B CA 1
ATOM 4311 C C . THR B 1 166 ? 17.547 42.438 21.094 1 93.31 166 THR B C 1
ATOM 4313 O O . THR B 1 166 ? 17.828 42.969 20.016 1 93.31 166 THR B O 1
ATOM 4316 N N . ASP B 1 167 ? 16.828 41.312 21.203 1 94 167 ASP B N 1
ATOM 4317 C CA . ASP B 1 167 ? 16.344 40.625 20 1 94 167 ASP B CA 1
ATOM 4318 C C . ASP B 1 167 ? 15.141 41.375 19.406 1 94 167 ASP B C 1
ATOM 4320 O O . ASP B 1 167 ? 14.781 41.125 18.25 1 94 167 ASP B O 1
ATOM 4324 N N . ILE B 1 168 ? 14.523 42.219 20.141 1 93.56 168 ILE B N 1
ATOM 4325 C CA . ILE B 1 168 ? 13.273 42.844 19.75 1 93.56 168 ILE B CA 1
ATOM 4326 C C . ILE B 1 168 ? 13.523 43.781 18.562 1 93.56 168 ILE B C 1
ATOM 4328 O O . ILE B 1 168 ? 12.695 43.875 17.656 1 93.56 168 ILE B O 1
ATOM 4332 N N . ALA B 1 169 ? 14.633 44.406 18.594 1 90.38 169 ALA B N 1
ATOM 4333 C CA . ALA B 1 169 ? 14.961 45.344 17.531 1 90.38 169 ALA B CA 1
ATOM 4334 C C . ALA B 1 169 ? 15 44.656 16.172 1 90.38 169 ALA B C 1
ATOM 4336 O O . ALA B 1 169 ? 14.672 45.25 15.148 1 90.38 169 ALA B O 1
ATOM 4337 N N . LYS B 1 170 ? 15.359 43.438 16.203 1 88.88 170 LYS B N 1
ATOM 4338 C CA . LYS B 1 170 ? 15.453 42.656 14.977 1 88.88 170 LYS B CA 1
ATOM 4339 C C . LYS B 1 170 ? 14.078 42.406 14.375 1 88.88 170 LYS B C 1
ATOM 4341 O O . LYS B 1 170 ? 13.961 42.031 13.211 1 88.88 170 LYS B O 1
ATOM 4346 N N . CYS B 1 171 ? 13.07 42.625 15.086 1 90.62 171 CYS B N 1
ATOM 4347 C CA . CYS B 1 171 ? 11.703 42.344 14.641 1 90.62 171 CYS B CA 1
ATOM 4348 C C . CYS B 1 171 ? 11.148 43.5 13.836 1 90.62 171 CYS B C 1
ATOM 4350 O O . CYS B 1 171 ? 10.109 43.406 13.188 1 90.62 171 CYS B O 1
ATOM 4352 N N . ALA B 1 172 ? 11.82 44.594 13.828 1 86.5 172 ALA B N 1
ATOM 4353 C CA . ALA B 1 172 ? 11.32 45.812 13.195 1 86.5 172 ALA B CA 1
ATOM 4354 C C . ALA B 1 172 ? 11.055 45.562 11.711 1 86.5 172 ALA B C 1
ATOM 4356 O O . ALA B 1 172 ? 10.031 46 11.18 1 86.5 172 ALA B O 1
ATOM 4357 N N . ASP B 1 173 ? 11.914 44.875 11.086 1 84.12 173 ASP B N 1
ATOM 4358 C CA . ASP B 1 173 ? 11.82 44.688 9.641 1 84.12 173 ASP B CA 1
ATOM 4359 C C . ASP B 1 173 ? 10.633 43.781 9.281 1 84.12 173 ASP B C 1
ATOM 4361 O O . ASP B 1 173 ? 10 43.969 8.242 1 84.12 173 ASP B O 1
ATOM 4365 N N . ILE B 1 174 ? 10.227 42.906 10.18 1 86 174 ILE B N 1
ATOM 4366 C CA . ILE B 1 174 ? 9.219 41.938 9.805 1 86 174 ILE B CA 1
ATOM 4367 C C . ILE B 1 174 ? 7.832 42.438 10.211 1 86 174 ILE B C 1
ATOM 4369 O O . ILE B 1 174 ? 6.836 42.125 9.555 1 86 174 ILE B O 1
ATOM 4373 N N . ILE B 1 175 ? 7.742 43.188 11.203 1 86.12 175 ILE B N 1
ATOM 4374 C CA . ILE B 1 175 ? 6.465 43.625 11.734 1 86.12 175 ILE B CA 1
ATOM 4375 C C . ILE B 1 175 ? 5.777 44.562 10.719 1 86.12 175 ILE B C 1
ATOM 4377 O O . ILE B 1 175 ? 4.547 44.594 10.656 1 86.12 175 ILE B O 1
ATOM 4381 N N . ASP B 1 176 ? 6.59 45.188 9.852 1 82.69 176 ASP B N 1
ATOM 4382 C CA . ASP B 1 176 ? 6.035 46.125 8.867 1 82.69 176 ASP B CA 1
ATOM 4383 C C . ASP B 1 176 ? 5.344 45.375 7.734 1 82.69 176 ASP B C 1
ATOM 4385 O O . ASP B 1 176 ? 4.605 45.938 6.945 1 82.69 176 ASP B O 1
ATOM 4389 N N . MET B 1 177 ? 5.418 44.125 7.824 1 82.75 177 MET B N 1
ATOM 4390 C CA . MET B 1 177 ? 4.906 43.312 6.723 1 82.75 177 MET B CA 1
ATOM 4391 C C . MET B 1 177 ? 3.479 42.844 6.996 1 82.75 177 MET B C 1
ATOM 4393 O O . MET B 1 177 ? 2.816 42.312 6.113 1 82.75 177 MET B O 1
ATOM 4397 N N . GLY B 1 178 ? 2.99 43.094 8.227 1 84.06 178 GLY B N 1
ATOM 4398 C CA . GLY B 1 178 ? 1.632 42.688 8.547 1 84.06 178 GLY B CA 1
ATOM 4399 C C . GLY B 1 178 ? 1.388 42.562 10.039 1 84.06 178 GLY B C 1
ATOM 4400 O O . GLY B 1 178 ? 2.084 43.188 10.844 1 84.06 178 GLY B O 1
ATOM 4401 N N . THR B 1 179 ? 0.3 41.875 10.352 1 90.25 179 THR B N 1
ATOM 4402 C CA . THR B 1 179 ? -0.049 41.625 11.75 1 90.25 179 THR B CA 1
ATOM 4403 C C . THR B 1 179 ? 0.569 40.344 12.25 1 90.25 179 THR B C 1
ATOM 4405 O O . THR B 1 179 ? 0.6 39.344 11.531 1 90.25 179 THR B O 1
ATOM 4408 N N . TYR B 1 180 ? 1.068 40.375 13.414 1 94.69 180 TYR B N 1
ATOM 4409 C CA . TYR B 1 180 ? 1.794 39.25 14 1 94.69 180 TYR B CA 1
ATOM 4410 C C . TYR B 1 180 ? 1.202 38.875 15.352 1 94.69 180 TYR B C 1
ATOM 4412 O O . TYR B 1 180 ? 0.353 39.594 15.891 1 94.69 180 TYR B O 1
ATOM 4420 N N . ILE B 1 181 ? 1.631 37.75 15.75 1 95.38 181 ILE B N 1
ATOM 4421 C CA . ILE B 1 181 ? 1.342 37.312 17.109 1 95.38 181 ILE B CA 1
ATOM 4422 C C . ILE B 1 181 ? 2.646 36.969 17.828 1 95.38 181 ILE B C 1
ATOM 4424 O O . ILE B 1 181 ? 3.594 36.469 17.219 1 95.38 181 ILE B O 1
ATOM 4428 N N . LEU B 1 182 ? 2.674 37.312 19.047 1 96.06 182 LEU B N 1
ATOM 4429 C CA . LEU B 1 182 ? 3.764 36.938 19.938 1 96.06 182 LEU B CA 1
ATOM 4430 C C . LEU B 1 182 ? 3.322 35.844 20.891 1 96.06 182 LEU B C 1
ATOM 4432 O O . LEU B 1 182 ? 2.348 36 21.641 1 96.06 182 LEU B O 1
ATOM 4436 N N . GLU B 1 183 ? 3.992 34.719 20.828 1 96 183 GLU B N 1
ATOM 4437 C CA . GLU B 1 183 ? 3.635 33.562 21.672 1 96 183 GLU B CA 1
ATOM 4438 C C . GLU B 1 183 ? 4.773 33.188 22.625 1 96 183 GLU B C 1
ATOM 4440 O O . GLU B 1 183 ? 5.941 33.25 22.234 1 96 183 GLU B O 1
ATOM 4445 N N . SER B 1 184 ? 4.383 32.906 23.875 1 96.12 184 SER B N 1
ATOM 4446 C CA . SER B 1 184 ? 5.371 32.375 24.812 1 96.12 184 SER B CA 1
ATOM 4447 C C . SER B 1 184 ? 5.918 31.031 24.359 1 96.12 184 SER B C 1
ATOM 4449 O O . SER B 1 184 ? 5.176 30.219 23.812 1 96.12 184 SER B O 1
ATOM 4451 N N . TRP B 1 185 ? 7.141 30.906 24.562 1 93.62 185 TRP B N 1
ATOM 4452 C CA . TRP B 1 185 ? 7.719 29.578 24.375 1 93.62 185 TRP B CA 1
ATOM 4453 C C . TRP B 1 185 ? 7.312 28.641 25.5 1 93.62 185 TRP B C 1
ATOM 4455 O O . TRP B 1 185 ? 7.449 29 26.688 1 93.62 185 TRP B O 1
ATOM 4465 N N . ILE B 1 186 ? 6.809 27.516 25.203 1 93.38 186 ILE B N 1
ATOM 4466 C CA . ILE B 1 186 ? 6.434 26.531 26.203 1 93.38 186 ILE B CA 1
ATOM 4467 C C . ILE B 1 186 ? 7.578 25.531 26.406 1 93.38 186 ILE B C 1
ATOM 4469 O O . ILE B 1 186 ? 7.926 24.781 25.5 1 93.38 186 ILE B O 1
ATOM 4473 N N . PRO B 1 187 ? 8.18 25.562 27.578 1 93.06 187 PRO B N 1
ATOM 4474 C CA . PRO B 1 187 ? 9.117 24.469 27.859 1 93.06 187 PRO B CA 1
ATOM 4475 C C . PRO B 1 187 ? 8.43 23.109 27.922 1 93.06 187 PRO B C 1
ATOM 4477 O O . PRO B 1 187 ? 7.504 22.922 28.719 1 93.06 187 PRO B O 1
ATOM 4480 N N . TYR B 1 188 ? 8.797 22.188 27.062 1 95.69 188 TYR B N 1
ATOM 4481 C CA . TYR B 1 188 ? 8.172 20.859 27.016 1 95.69 188 TYR B CA 1
ATOM 4482 C C . TYR B 1 188 ? 9.227 19.766 26.984 1 95.69 188 TYR B C 1
ATOM 4484 O O . TYR B 1 188 ? 10.383 20.016 26.656 1 95.69 188 TYR B O 1
ATOM 4492 N N . ASN B 1 189 ? 8.852 18.547 27.391 1 95.44 189 ASN B N 1
ATOM 4493 C CA . ASN B 1 189 ? 9.758 17.406 27.297 1 95.44 189 ASN B CA 1
ATOM 4494 C C . ASN B 1 189 ? 9.375 16.484 26.141 1 95.44 189 ASN B C 1
ATOM 4496 O O . ASN B 1 189 ? 10.219 15.75 25.625 1 95.44 189 ASN B O 1
ATOM 4500 N N . LYS B 1 190 ? 8.055 16.5 25.766 1 97.44 190 LYS B N 1
ATOM 4501 C CA . LYS B 1 190 ? 7.613 15.703 24.625 1 97.44 190 LYS B CA 1
ATOM 4502 C C . LYS B 1 190 ? 6.629 16.484 23.75 1 97.44 190 LYS B C 1
ATOM 4504 O O . LYS B 1 190 ? 5.867 17.312 24.25 1 97.44 190 LYS B O 1
ATOM 4509 N N . GLU B 1 191 ? 6.695 16.25 22.516 1 98 191 GLU B N 1
ATOM 4510 C CA . GLU B 1 191 ? 5.621 16.625 21.594 1 98 191 GLU B CA 1
ATOM 4511 C C . GLU B 1 191 ? 4.766 15.406 21.234 1 98 191 GLU B C 1
ATOM 4513 O O . GLU B 1 191 ? 5.293 14.352 20.891 1 98 191 GLU B O 1
ATOM 4518 N N . LEU B 1 192 ? 3.496 15.57 21.391 1 98.69 192 LEU B N 1
ATOM 4519 C CA . LEU B 1 192 ? 2.549 14.484 21.141 1 98.69 192 LEU B CA 1
ATOM 4520 C C . LEU B 1 192 ? 1.546 14.883 20.062 1 98.69 192 LEU B C 1
ATOM 4522 O O . LEU B 1 192 ? 1.306 16.078 19.828 1 98.69 192 LEU B O 1
ATOM 4526 N N . SER B 1 193 ? 1.076 13.945 19.422 1 97.81 193 SER B N 1
ATOM 4527 C CA . SER B 1 193 ? -0.025 14.172 18.484 1 97.81 193 SER B CA 1
ATOM 4528 C C . SER B 1 193 ? -0.967 12.969 18.438 1 97.81 193 SER B C 1
ATOM 4530 O O . SER B 1 193 ? -0.565 11.844 18.75 1 97.81 193 SER B O 1
ATOM 4532 N N . VAL B 1 194 ? -2.166 13.266 18.172 1 98.81 194 VAL B N 1
ATOM 4533 C CA . VAL B 1 194 ? -3.164 12.227 17.922 1 98.81 194 VAL B CA 1
ATOM 4534 C C . VAL B 1 194 ? -3.906 12.531 16.625 1 98.81 194 VAL B C 1
ATOM 4536 O O . VAL B 1 194 ? -4.406 13.641 16.438 1 98.81 194 VAL B O 1
ATOM 4539 N N . ILE B 1 195 ? -3.865 11.586 15.758 1 98.81 195 ILE B N 1
ATOM 4540 C CA . ILE B 1 195 ? -4.641 11.633 14.523 1 98.81 195 ILE B CA 1
ATOM 4541 C C . ILE B 1 195 ? -5.957 10.883 14.711 1 98.81 195 ILE B C 1
ATOM 4543 O O . ILE B 1 195 ? -5.98 9.805 15.305 1 98.81 195 ILE B O 1
ATOM 4547 N N . MET B 1 196 ? -7.02 11.461 14.258 1 98.56 196 MET B N 1
ATOM 4548 C CA . MET B 1 196 ? -8.336 10.828 14.305 1 98.56 196 MET B CA 1
ATOM 4549 C C . MET B 1 196 ? -9.109 11.086 13.023 1 98.56 196 MET B C 1
ATOM 4551 O O . MET B 1 196 ? -8.734 11.945 12.227 1 98.56 196 MET B O 1
ATOM 4555 N N . THR B 1 197 ? -10.094 10.289 12.773 1 98.44 197 THR B N 1
ATOM 4556 C CA . THR B 1 197 ? -11.062 10.562 11.719 1 98.44 197 THR B CA 1
ATOM 4557 C C . THR B 1 197 ? -12.43 10.891 12.32 1 98.44 197 THR B C 1
ATOM 4559 O O . THR B 1 197 ? -12.844 10.281 13.305 1 98.44 197 THR B O 1
ATOM 4562 N N . ARG B 1 198 ? -13.031 11.875 11.781 1 98.19 198 ARG B N 1
ATOM 4563 C CA . ARG B 1 198 ? -14.383 12.273 12.148 1 98.19 198 ARG B CA 1
ATOM 4564 C C . ARG B 1 198 ? -15.359 12.016 11.008 1 98.19 198 ARG B C 1
ATOM 4566 O O . ARG B 1 198 ? -15.133 12.461 9.875 1 98.19 198 ARG B O 1
ATOM 4573 N N . ASP B 1 199 ? -16.406 11.289 11.312 1 97.31 199 ASP B N 1
ATOM 4574 C CA . ASP B 1 199 ? -17.344 10.984 10.234 1 97.31 199 ASP B CA 1
ATOM 4575 C C . ASP B 1 199 ? -18.453 12.039 10.172 1 97.31 199 ASP B C 1
ATOM 4577 O O . ASP B 1 199 ? -18.406 13.047 10.867 1 97.31 199 ASP B O 1
ATOM 4581 N N . TYR B 1 200 ? -19.422 11.867 9.289 1 96.62 200 TYR B N 1
ATOM 4582 C CA . TYR B 1 200 ? -20.469 12.836 8.992 1 96.62 200 TYR B CA 1
ATOM 4583 C C . TYR B 1 200 ? -21.375 13.039 10.203 1 96.62 200 TYR B C 1
ATOM 4585 O O . TYR B 1 200 ? -22.031 14.07 10.328 1 96.62 200 TYR B O 1
ATOM 4593 N N . ASP B 1 201 ? -21.391 12.055 11.078 1 95.19 201 ASP B N 1
ATOM 4594 C CA . ASP B 1 201 ? -22.25 12.117 12.25 1 95.19 201 ASP B CA 1
ATOM 4595 C C . ASP B 1 201 ? -21.484 12.641 13.469 1 95.19 201 ASP B C 1
ATOM 4597 O O . ASP B 1 201 ? -22.031 12.742 14.562 1 95.19 201 ASP B O 1
ATOM 4601 N N . GLY B 1 202 ? -20.219 12.852 13.305 1 96 202 GLY B N 1
ATOM 4602 C CA . GLY B 1 202 ? -19.391 13.406 14.367 1 96 202 GLY B CA 1
ATOM 4603 C C . GLY B 1 202 ? -18.688 12.352 15.195 1 96 202 GLY B C 1
ATOM 4604 O O . GLY B 1 202 ? -18.031 12.664 16.188 1 96 202 GLY B O 1
ATOM 4605 N N . ASN B 1 203 ? -18.844 11.102 14.773 1 96.25 203 ASN B N 1
ATOM 4606 C CA . ASN B 1 203 ? -18.109 10.039 15.469 1 96.25 203 ASN B CA 1
ATOM 4607 C C . ASN B 1 203 ? -16.625 10.102 15.188 1 96.25 203 ASN B C 1
ATOM 4609 O O . ASN B 1 203 ? -16.203 10.422 14.07 1 96.25 203 ASN B O 1
ATOM 4613 N N . LEU B 1 204 ? -15.875 9.773 16.234 1 97.69 204 LEU B N 1
ATOM 4614 C CA . LEU B 1 204 ? -14.43 9.859 16.125 1 97.69 204 LEU B CA 1
ATOM 4615 C C . LEU B 1 204 ? -13.789 8.484 16.234 1 97.69 204 LEU B C 1
ATOM 4617 O O . LEU B 1 204 ? -14.219 7.656 17.047 1 97.69 204 LEU B O 1
ATOM 4621 N N . ALA B 1 205 ? -12.875 8.18 15.406 1 98.19 205 ALA B N 1
ATOM 4622 C CA . ALA B 1 205 ? -11.977 7.035 15.523 1 98.19 205 ALA B CA 1
ATOM 4623 C C . ALA B 1 205 ? -10.531 7.492 15.703 1 98.19 205 ALA B C 1
ATOM 4625 O O . ALA B 1 205 ? -10 8.234 14.875 1 98.19 205 ALA B O 1
ATOM 4626 N N . TYR B 1 206 ? -9.859 7 16.766 1 98.69 206 TYR B N 1
ATOM 4627 C CA . TYR B 1 206 ? -8.547 7.496 17.141 1 98.69 206 TYR B CA 1
ATOM 4628 C C . TYR B 1 206 ? -7.449 6.527 16.703 1 98.69 206 TYR B C 1
ATOM 4630 O O . TYR B 1 206 ? -7.539 5.324 16.953 1 98.69 206 TYR B O 1
ATOM 4638 N N . PHE B 1 207 ? -6.453 7.027 16.094 1 98.88 207 PHE B N 1
ATOM 4639 C CA . PHE B 1 207 ? -5.191 6.301 16.016 1 98.88 207 PHE B CA 1
ATOM 4640 C C . PHE B 1 207 ? -4.434 6.391 17.328 1 98.88 207 PHE B C 1
ATOM 4642 O O . PHE B 1 207 ? -4.73 7.246 18.172 1 98.88 207 PHE B O 1
ATOM 4649 N N . PRO B 1 208 ? -3.465 5.547 17.531 1 98.56 208 PRO B N 1
ATOM 4650 C CA . PRO B 1 208 ? -2.635 5.652 18.734 1 98.56 208 PRO B CA 1
ATOM 4651 C C . PRO B 1 208 ? -1.861 6.965 18.812 1 98.56 208 PRO B C 1
ATOM 4653 O O . PRO B 1 208 ? -1.48 7.52 17.781 1 98.56 208 PRO B O 1
ATOM 4656 N N . VAL B 1 209 ? -1.634 7.422 20.031 1 98.81 209 VAL B N 1
ATOM 4657 C CA . VAL B 1 209 ? -0.914 8.672 20.234 1 98.81 209 VAL B CA 1
ATOM 4658 C C . VAL B 1 209 ? 0.529 8.523 19.766 1 98.81 209 VAL B C 1
ATOM 4660 O O . VAL B 1 209 ? 1.174 7.508 20.016 1 98.81 209 VAL B O 1
ATOM 4663 N N . ILE B 1 210 ? 1.034 9.531 19.094 1 98.75 210 ILE B N 1
ATOM 4664 C CA . ILE B 1 210 ? 2.369 9.562 18.5 1 98.75 210 ILE B CA 1
ATOM 4665 C C . ILE B 1 210 ? 3.258 10.523 19.281 1 98.75 210 ILE B C 1
ATOM 4667 O O . ILE B 1 210 ? 2.811 11.602 19.688 1 98.75 210 ILE B O 1
ATOM 4671 N N . GLU B 1 211 ? 4.438 10.148 19.547 1 98.44 211 GLU B N 1
ATOM 4672 C CA . GLU B 1 211 ? 5.48 11.094 19.922 1 98.44 211 GLU B CA 1
ATOM 4673 C C . GLU B 1 211 ? 6.242 11.609 18.719 1 98.44 211 GLU B C 1
ATOM 4675 O O . GLU B 1 211 ? 6.758 10.82 17.922 1 98.44 211 GLU B O 1
ATOM 4680 N N . THR B 1 212 ? 6.262 12.906 18.562 1 98.06 212 THR B N 1
ATOM 4681 C CA . THR B 1 212 ? 6.891 13.484 17.375 1 98.06 212 THR B CA 1
ATOM 4682 C C . THR B 1 212 ? 8.117 14.305 17.766 1 98.06 212 THR B C 1
ATOM 4684 O O . THR B 1 212 ? 8.219 14.797 18.891 1 98.06 212 THR B O 1
ATOM 4687 N N . ARG B 1 213 ? 8.961 14.359 16.875 1 95.94 213 ARG B N 1
ATOM 4688 C CA . ARG B 1 213 ? 10.133 15.227 16.969 1 95.94 213 ARG B CA 1
ATOM 4689 C C . ARG B 1 213 ? 10.305 16.062 15.703 1 95.94 213 ARG B C 1
ATOM 4691 O O . ARG B 1 213 ? 10.125 15.555 14.594 1 95.94 213 ARG B O 1
ATOM 4698 N N . TYR B 1 214 ? 10.602 17.281 15.906 1 93.44 214 TYR B N 1
ATOM 4699 C CA . TYR B 1 214 ? 10.773 18.219 14.805 1 93.44 214 TYR B CA 1
ATOM 4700 C C . TYR B 1 214 ? 12.18 18.828 14.805 1 93.44 214 TYR B C 1
ATOM 4702 O O . TYR B 1 214 ? 12.789 18.984 15.867 1 93.44 214 TYR B O 1
ATOM 4710 N N . LYS B 1 215 ? 12.688 19 13.648 1 87.75 215 LYS B N 1
ATOM 4711 C CA . LYS B 1 215 ? 13.922 19.75 13.414 1 87.75 215 LYS B CA 1
ATOM 4712 C C . LYS B 1 215 ? 13.688 20.922 12.469 1 87.75 215 LYS B C 1
ATOM 4714 O O . LYS B 1 215 ? 13.242 20.734 11.336 1 87.75 215 LYS B O 1
ATOM 4719 N N . GLU B 1 216 ? 13.969 22.156 12.977 1 81.94 216 GLU B N 1
ATOM 4720 C CA . GLU B 1 216 ? 13.742 23.375 12.195 1 81.94 216 GLU B CA 1
ATOM 4721 C C . GLU B 1 216 ? 12.305 23.438 11.68 1 81.94 216 GLU B C 1
ATOM 4723 O O . GLU B 1 216 ? 12.07 23.672 10.492 1 81.94 216 GLU B O 1
ATOM 4728 N N . ASN B 1 217 ? 11.422 23.047 12.523 1 82.62 217 ASN B N 1
ATOM 4729 C CA . ASN B 1 217 ? 9.984 23.141 12.297 1 82.62 217 ASN B CA 1
ATOM 4730 C C . ASN B 1 217 ? 9.516 22.156 11.227 1 82.62 217 ASN B C 1
ATOM 4732 O O . ASN B 1 217 ? 8.453 22.328 10.633 1 82.62 217 ASN B O 1
ATOM 4736 N N . ARG B 1 218 ? 10.336 21.141 10.969 1 89.94 218 ARG B N 1
ATOM 4737 C CA . ARG B 1 218 ? 9.961 20.062 10.07 1 89.94 218 ARG B CA 1
ATOM 4738 C C . ARG B 1 218 ? 9.922 18.719 10.812 1 89.94 218 ARG B C 1
ATOM 4740 O O . ARG B 1 218 ? 10.781 18.453 11.648 1 89.94 218 ARG B O 1
ATOM 4747 N N . LEU B 1 219 ? 8.984 18.016 10.523 1 95.81 219 LEU B N 1
ATOM 4748 C CA . LEU B 1 219 ? 8.852 16.719 11.164 1 95.81 219 LEU B CA 1
ATOM 4749 C C . LEU B 1 219 ? 10.062 15.836 10.859 1 95.81 219 LEU B C 1
ATOM 4751 O O . LEU B 1 219 ? 10.445 15.68 9.695 1 95.81 219 LEU B O 1
ATOM 4755 N N . ASN B 1 220 ? 10.602 15.297 11.875 1 95.94 220 ASN B N 1
ATOM 4756 C CA . ASN B 1 220 ? 11.781 14.445 11.734 1 95.94 220 ASN B CA 1
ATOM 4757 C C . ASN B 1 220 ? 11.469 12.992 12.094 1 95.94 220 ASN B C 1
ATOM 4759 O O . ASN B 1 220 ? 11.898 12.07 11.406 1 95.94 220 ASN B O 1
ATOM 4763 N N . GLU B 1 221 ? 10.703 12.875 13.141 1 97.38 221 GLU B N 1
ATOM 4764 C CA . GLU B 1 221 ? 10.453 11.539 13.68 1 97.38 221 GLU B CA 1
ATOM 4765 C C . GLU B 1 221 ? 9.039 11.43 14.25 1 97.38 221 GLU B C 1
ATOM 4767 O O . GLU B 1 221 ? 8.516 12.398 14.812 1 97.38 221 GLU B O 1
ATOM 4772 N N . ALA B 1 222 ? 8.469 10.297 14.117 1 98.38 222 ALA B N 1
ATOM 4773 C CA . ALA B 1 222 ? 7.199 9.93 14.734 1 98.38 222 ALA B CA 1
ATOM 4774 C C . ALA B 1 222 ? 7.246 8.508 15.289 1 98.38 222 ALA B C 1
ATOM 4776 O O . ALA B 1 222 ? 7.535 7.559 14.555 1 98.38 222 ALA B O 1
ATOM 4777 N N . ILE B 1 223 ? 6.969 8.32 16.547 1 98.44 223 ILE B N 1
ATOM 4778 C CA . ILE B 1 223 ? 7.039 7.008 17.172 1 98.44 223 ILE B CA 1
ATOM 4779 C C . ILE B 1 223 ? 5.684 6.656 17.781 1 98.44 223 ILE B C 1
ATOM 4781 O O . ILE B 1 223 ? 5.066 7.484 18.453 1 98.44 223 ILE B O 1
ATOM 4785 N N . VAL B 1 224 ? 5.254 5.508 17.531 1 98.5 224 VAL B N 1
ATOM 4786 C CA . VAL B 1 224 ? 3.994 5.016 18.094 1 98.5 224 VAL B CA 1
ATOM 4787 C C . VAL B 1 224 ? 4.195 3.623 18.672 1 98.5 224 VAL B C 1
ATOM 4789 O O . VAL B 1 224 ? 4.883 2.785 18.094 1 98.5 224 VAL B O 1
ATOM 4792 N N . PRO B 1 225 ? 3.662 3.326 19.875 1 97.56 225 PRO B N 1
ATOM 4793 C CA . PRO B 1 225 ? 2.967 4.277 20.75 1 97.56 225 PRO B CA 1
ATOM 4794 C C . PRO B 1 225 ? 3.912 5.293 21.375 1 97.56 225 PRO B C 1
ATOM 4796 O O . PRO B 1 225 ? 5.117 5.043 21.484 1 97.56 225 PRO B O 1
ATOM 4799 N N . ALA B 1 226 ? 3.336 6.395 21.703 1 97.69 226 ALA B N 1
ATOM 4800 C CA . ALA B 1 226 ? 4.117 7.359 22.469 1 97.69 226 ALA B CA 1
ATOM 4801 C C . ALA B 1 226 ? 4.508 6.789 23.828 1 97.69 226 ALA B C 1
ATOM 4803 O O . ALA B 1 226 ? 3.73 6.062 24.453 1 97.69 226 ALA B O 1
ATOM 4804 N N . ASN B 1 227 ? 5.711 7.059 24.25 1 95.06 227 ASN B N 1
ATOM 4805 C CA . ASN B 1 227 ? 6.168 6.648 25.562 1 95.06 227 ASN B CA 1
ATOM 4806 C C . ASN B 1 227 ? 5.641 7.578 26.656 1 95.06 227 ASN B C 1
ATOM 4808 O O . ASN B 1 227 ? 6.375 8.43 27.156 1 95.06 227 ASN B O 1
ATOM 4812 N N . ILE B 1 228 ? 4.41 7.387 27.062 1 96.62 228 ILE B N 1
ATOM 4813 C CA . ILE B 1 228 ? 3.734 8.227 28.047 1 96.62 228 ILE B CA 1
ATOM 4814 C C . ILE B 1 228 ? 2.877 7.348 28.953 1 96.62 228 ILE B C 1
ATOM 4816 O O . ILE B 1 228 ? 2.594 6.195 28.641 1 96.62 228 ILE B O 1
ATOM 4820 N N . GLN B 1 229 ? 2.486 7.879 30.078 1 95.94 229 GLN B N 1
ATOM 4821 C CA . GLN B 1 229 ? 1.597 7.172 31 1 95.94 229 GLN B CA 1
ATOM 4822 C C . GLN B 1 229 ? 0.192 7.047 30.406 1 95.94 229 GLN B C 1
ATOM 4824 O O . GLN B 1 229 ? -0.256 7.914 29.656 1 95.94 229 GLN B O 1
ATOM 4829 N N . PRO B 1 230 ? -0.483 6.02 30.781 1 96.5 230 PRO B N 1
ATOM 4830 C CA . PRO B 1 230 ? -1.829 5.789 30.25 1 96.5 230 PRO B CA 1
ATOM 4831 C C . PRO B 1 230 ? -2.773 6.961 30.5 1 96.5 230 PRO B C 1
ATOM 4833 O O . PRO B 1 230 ? -3.611 7.281 29.656 1 96.5 230 PRO B O 1
ATOM 4836 N N . ASP B 1 231 ? -2.617 7.586 31.609 1 97.06 231 ASP B N 1
ATOM 4837 C CA . ASP B 1 231 ? -3.496 8.703 31.953 1 97.06 231 ASP B CA 1
ATOM 4838 C C . ASP B 1 231 ? -3.264 9.883 31.016 1 97.06 231 ASP B C 1
ATOM 4840 O O . ASP B 1 231 ? -4.203 10.609 30.672 1 97.06 231 ASP B O 1
ATOM 4844 N N . VAL B 1 232 ? -1.983 10.102 30.688 1 97.62 232 VAL B N 1
ATOM 4845 C CA . VAL B 1 232 ? -1.657 11.164 29.734 1 97.62 232 VAL B CA 1
ATOM 4846 C C . VAL B 1 232 ? -2.277 10.852 28.375 1 97.62 232 VAL B C 1
ATOM 4848 O O . VAL B 1 232 ? -2.828 11.742 27.719 1 97.62 232 VAL B O 1
ATOM 4851 N N . GLU B 1 233 ? -2.17 9.625 27.969 1 97.56 233 GLU B N 1
ATOM 4852 C CA . GLU B 1 233 ? -2.766 9.211 26.703 1 97.56 233 GLU B CA 1
ATOM 4853 C C . GLU B 1 233 ? -4.27 9.469 26.688 1 97.56 233 GLU B C 1
ATOM 4855 O O . GLU B 1 233 ? -4.809 9.984 25.719 1 97.56 233 GLU B O 1
ATOM 4860 N N . GLU B 1 234 ? -4.902 9.094 27.734 1 97.75 234 GLU B N 1
ATOM 4861 C CA . GLU B 1 234 ? -6.34 9.305 27.844 1 97.75 234 GLU B CA 1
ATOM 4862 C C . GLU B 1 234 ? -6.684 10.789 27.781 1 97.75 234 GLU B C 1
ATOM 4864 O O . GLU B 1 234 ? -7.656 11.188 27.141 1 97.75 234 GLU B O 1
ATOM 4869 N N . GLU B 1 235 ? -5.883 11.57 28.484 1 98 235 GLU B N 1
ATOM 4870 C CA . GLU B 1 235 ? -6.117 13.008 28.516 1 98 235 GLU B CA 1
ATOM 4871 C C . GLU B 1 235 ? -5.914 13.625 27.125 1 98 235 GLU B C 1
ATOM 4873 O O . GLU B 1 235 ? -6.672 14.508 26.719 1 98 235 GLU B O 1
ATOM 4878 N N . VAL B 1 236 ? -4.902 13.195 26.422 1 98.56 236 VAL B N 1
ATOM 4879 C CA . VAL B 1 236 ? -4.641 13.656 25.062 1 98.56 236 VAL B CA 1
ATOM 4880 C C . VAL B 1 236 ? -5.852 13.383 24.172 1 98.56 236 VAL B C 1
ATOM 4882 O O . VAL B 1 236 ? -6.324 14.273 23.469 1 98.56 236 VAL B O 1
ATOM 4885 N N . LYS B 1 237 ? -6.367 12.203 24.266 1 98.38 237 LYS B N 1
ATOM 4886 C CA . LYS B 1 237 ? -7.512 11.812 23.438 1 98.38 237 LYS B CA 1
ATOM 4887 C C . LYS B 1 237 ? -8.766 12.586 23.844 1 98.38 237 LYS B C 1
ATOM 4889 O O . LYS B 1 237 ? -9.523 13.031 22.984 1 98.38 237 LYS B O 1
ATOM 4894 N N . ARG B 1 238 ? -8.93 12.711 25.141 1 98 238 ARG B N 1
ATOM 4895 C CA . ARG B 1 238 ? -10.086 13.461 25.641 1 98 238 ARG B CA 1
ATOM 4896 C C . ARG B 1 238 ? -10.062 14.891 25.125 1 98 238 ARG B C 1
ATOM 4898 O O . ARG B 1 238 ? -11.047 15.375 24.562 1 98 238 ARG B O 1
ATOM 4905 N N . LEU B 1 239 ? -8.945 15.578 25.297 1 98.31 239 LEU B N 1
ATOM 4906 C CA . LEU B 1 239 ? -8.805 16.969 24.875 1 98.31 239 LEU B CA 1
ATOM 4907 C C . LEU B 1 239 ? -8.969 17.094 23.359 1 98.31 239 LEU B C 1
ATOM 4909 O O . LEU B 1 239 ? -9.648 18.016 22.875 1 98.31 239 LEU B O 1
ATOM 4913 N N . ALA B 1 240 ? -8.344 16.203 22.641 1 98.62 240 ALA B N 1
ATOM 4914 C CA . ALA B 1 240 ? -8.477 16.219 21.172 1 98.62 240 ALA B CA 1
ATOM 4915 C C . ALA B 1 240 ? -9.93 16.062 20.75 1 98.62 240 ALA B C 1
ATOM 4917 O O . ALA B 1 240 ? -10.406 16.766 19.859 1 98.62 240 ALA B O 1
ATOM 4918 N N . GLY B 1 241 ? -10.602 15.125 21.391 1 98.31 241 GLY B N 1
ATOM 4919 C CA . GLY B 1 241 ? -12.016 14.93 21.109 1 98.31 241 GLY B CA 1
ATOM 4920 C C . GLY B 1 241 ? -12.844 16.172 21.359 1 98.31 241 GLY B C 1
ATOM 4921 O O . GLY B 1 241 ? -13.719 16.516 20.562 1 98.31 241 GLY B O 1
ATOM 4922 N N . GLU B 1 242 ? -12.578 16.812 22.484 1 97.81 242 GLU B N 1
ATOM 4923 C CA . GLU B 1 242 ? -13.273 18.047 22.828 1 97.81 242 GLU B CA 1
ATOM 4924 C C . GLU B 1 242 ? -13.039 19.125 21.766 1 97.81 242 GLU B C 1
ATOM 4926 O O . GLU B 1 242 ? -13.977 19.781 21.297 1 97.81 242 GLU B O 1
ATOM 4931 N N . ILE B 1 243 ? -11.852 19.234 21.391 1 98.06 243 ILE B N 1
ATOM 4932 C CA . ILE B 1 243 ? -11.453 20.234 20.422 1 98.06 243 ILE B CA 1
ATOM 4933 C C . ILE B 1 243 ? -12.172 19.984 19.094 1 98.06 243 ILE B C 1
ATOM 4935 O O . ILE B 1 243 ? -12.797 20.875 18.531 1 98.06 243 ILE B O 1
ATOM 4939 N N . VAL B 1 244 ? -12.125 18.797 18.641 1 97.81 244 VAL B N 1
ATOM 4940 C CA . VAL B 1 244 ? -12.625 18.438 17.312 1 97.81 244 VAL B CA 1
ATOM 4941 C C . VAL B 1 244 ? -14.148 18.516 17.312 1 97.81 244 VAL B C 1
ATOM 4943 O O . VAL B 1 244 ? -14.758 18.797 16.266 1 97.81 244 VAL B O 1
ATOM 4946 N N . SER B 1 245 ? -14.766 18.297 18.422 1 95.31 245 SER B N 1
ATOM 4947 C CA . SER B 1 245 ? -16.219 18.375 18.531 1 95.31 245 SER B CA 1
ATOM 4948 C C . SER B 1 245 ? -16.719 19.781 18.219 1 95.31 245 SER B C 1
ATOM 4950 O O . SER B 1 245 ? -17.875 19.969 17.844 1 95.31 245 SER B O 1
ATOM 4952 N N . GLY B 1 246 ? -15.844 20.766 18.375 1 95.5 246 GLY B N 1
ATOM 4953 C CA . GLY B 1 246 ? -16.219 22.141 18.094 1 95.5 246 GLY B CA 1
ATOM 4954 C C . GLY B 1 246 ? -15.992 22.531 16.656 1 95.5 246 GLY B C 1
ATOM 4955 O O . GLY B 1 246 ? -16.25 23.672 16.266 1 95.5 246 GLY B O 1
ATOM 4956 N N . LEU B 1 247 ? -15.562 21.641 15.852 1 97 247 LEU B N 1
ATOM 4957 C CA . LEU B 1 247 ? -15.227 21.922 14.461 1 97 247 LEU B CA 1
ATOM 4958 C C . LEU B 1 247 ? -16.219 21.25 13.516 1 97 247 LEU B C 1
ATOM 4960 O O . LEU B 1 247 ? -16.844 20.25 13.875 1 97 247 LEU B O 1
ATOM 4964 N N . LYS B 1 248 ? -16.422 21.875 12.414 1 95.56 248 LYS B N 1
ATOM 4965 C CA . LYS B 1 248 ? -17.141 21.234 11.297 1 95.56 248 LYS B CA 1
ATOM 4966 C C . LYS B 1 248 ? -16.156 20.641 10.297 1 95.56 248 LYS B C 1
ATOM 4968 O O . LYS B 1 248 ? -15.641 21.344 9.422 1 95.56 248 LYS B O 1
ATOM 4973 N N . TYR B 1 249 ? -15.961 19.375 10.406 1 98 249 TYR B N 1
ATOM 4974 C CA . TYR B 1 249 ? -14.945 18.703 9.609 1 98 249 TYR B CA 1
ATOM 4975 C C . TYR B 1 249 ? -15.289 17.219 9.438 1 98 249 TYR B C 1
ATOM 4977 O O . TYR B 1 249 ? -15.805 16.594 10.359 1 98 249 TYR B O 1
ATOM 4985 N N . VAL B 1 250 ? -15.094 16.688 8.258 1 98.38 250 VAL B N 1
ATOM 4986 C CA . VAL B 1 250 ? -15.195 15.258 7.996 1 98.38 250 VAL B CA 1
ATOM 4987 C C . VAL B 1 250 ? -13.883 14.742 7.418 1 98.38 250 VAL B C 1
ATOM 4989 O O . VAL B 1 250 ? -13.352 15.305 6.457 1 98.38 250 VAL B O 1
ATOM 4992 N N . GLY B 1 251 ? -13.328 13.688 7.98 1 98.56 251 GLY B N 1
ATOM 4993 C CA . GLY B 1 251 ? -12.07 13.125 7.52 1 98.56 251 GLY B CA 1
ATOM 4994 C C . GLY B 1 251 ? -11.016 13.039 8.609 1 98.56 251 GLY B C 1
ATOM 4995 O O . GLY B 1 251 ? -11.336 13.125 9.797 1 98.56 251 GLY B O 1
ATOM 4996 N N . ALA B 1 252 ? -9.836 12.836 8.25 1 98.75 252 ALA B N 1
ATOM 4997 C CA . ALA B 1 252 ? -8.711 12.727 9.18 1 98.75 252 ALA B CA 1
ATOM 4998 C C . ALA B 1 252 ? -8.195 14.109 9.578 1 98.75 252 ALA B C 1
ATOM 5000 O O . ALA B 1 252 ? -8.125 15.016 8.742 1 98.75 252 ALA B O 1
ATOM 5001 N N . LEU B 1 253 ? -7.785 14.273 10.758 1 98.69 253 LEU B N 1
ATOM 5002 C CA . LEU B 1 253 ? -7.141 15.484 11.25 1 98.69 253 LEU B CA 1
ATOM 5003 C C . LEU B 1 253 ? -6.23 15.18 12.43 1 98.69 253 LEU B C 1
ATOM 5005 O O . LEU B 1 253 ? -6.32 14.102 13.023 1 98.69 253 LEU B O 1
ATOM 5009 N N . GLU B 1 254 ? -5.387 16.062 12.75 1 98.75 254 GLU B N 1
ATOM 5010 C CA . GLU B 1 254 ? -4.418 15.906 13.828 1 98.75 254 GLU B CA 1
ATOM 5011 C C . GLU B 1 254 ? -4.574 17.016 14.875 1 98.75 254 GLU B C 1
ATOM 5013 O O . GLU B 1 254 ? -4.789 18.172 14.523 1 98.75 254 GLU B O 1
ATOM 5018 N N . VAL B 1 255 ? -4.469 16.656 16.094 1 98.75 255 VAL B N 1
ATOM 5019 C CA . VAL B 1 255 ? -4.242 17.609 17.172 1 98.75 255 VAL B CA 1
ATOM 5020 C C . VAL B 1 255 ? -2.891 17.328 17.828 1 98.75 255 VAL B C 1
ATOM 5022 O O . VAL B 1 255 ? -2.594 16.188 18.203 1 98.75 255 VAL B O 1
ATOM 5025 N N . ALA B 1 256 ? -2.111 18.344 17.953 1 98.62 256 ALA B N 1
ATOM 5026 C CA . ALA B 1 256 ? -0.77 18.219 18.516 1 98.62 256 ALA B CA 1
ATOM 5027 C C . ALA B 1 256 ? -0.662 18.922 19.859 1 98.62 256 ALA B C 1
ATOM 5029 O O . ALA B 1 256 ? -1.335 19.922 20.094 1 98.62 256 ALA B O 1
ATOM 5030 N N . PHE B 1 257 ? 0.239 18.422 20.672 1 98.62 257 PHE B N 1
ATOM 5031 C CA . PHE B 1 257 ? 0.369 18.906 22.047 1 98.62 257 PHE B CA 1
ATOM 5032 C C . PHE B 1 257 ? 1.836 19.016 22.438 1 98.62 257 PHE B C 1
ATOM 5034 O O . PHE B 1 257 ? 2.682 18.281 21.938 1 98.62 257 PHE B O 1
ATOM 5041 N N . TYR B 1 258 ? 2.055 19.953 23.359 1 98 258 TYR B N 1
ATOM 5042 C CA . TYR B 1 258 ? 3.254 19.938 24.188 1 98 258 TYR B CA 1
ATOM 5043 C C . TYR B 1 258 ? 2.969 19.312 25.547 1 98 258 TYR B C 1
ATOM 5045 O O . TYR B 1 258 ? 1.963 19.625 26.172 1 98 258 TYR B O 1
ATOM 5053 N N . LEU B 1 259 ? 3.752 18.359 25.875 1 98.44 259 LEU B N 1
ATOM 5054 C CA . LEU B 1 259 ? 3.727 17.812 27.219 1 98.44 259 LEU B CA 1
ATOM 5055 C C . LEU B 1 259 ? 4.887 18.344 28.047 1 98.44 259 LEU B C 1
ATOM 5057 O O . LEU B 1 259 ? 6.051 18.141 27.703 1 98.44 259 LEU B O 1
ATOM 5061 N N . THR B 1 260 ? 4.578 19.062 29.141 1 97 260 THR B N 1
ATOM 5062 C CA . THR B 1 260 ? 5.613 19.641 29.984 1 97 260 THR B CA 1
ATOM 5063 C C . THR B 1 260 ? 6.129 18.625 30.984 1 97 260 THR B C 1
ATOM 5065 O O . THR B 1 260 ? 5.531 17.562 31.156 1 97 260 THR B O 1
ATOM 5068 N N . GLU B 1 261 ? 7.199 18.984 31.641 1 95.44 261 GLU B N 1
ATOM 5069 C CA . GLU B 1 261 ? 7.777 18.109 32.656 1 95.44 261 GLU B CA 1
ATOM 5070 C C . GLU B 1 261 ? 6.816 17.906 33.812 1 95.44 261 GLU B C 1
ATOM 5072 O O . GLU B 1 261 ? 6.801 16.844 34.438 1 95.44 261 GLU B O 1
ATOM 5077 N N . SER B 1 262 ? 6.008 18.859 34.062 1 94.25 262 SER B N 1
ATOM 5078 C CA . SER B 1 262 ? 5.062 18.797 35.156 1 94.25 262 SER B CA 1
ATOM 5079 C C . SER B 1 262 ? 3.836 17.969 34.781 1 94.25 262 SER B C 1
ATOM 5081 O O . SER B 1 262 ? 2.979 17.703 35.625 1 94.25 262 SER B O 1
ATOM 5083 N N . GLY B 1 263 ? 3.762 17.625 33.531 1 94.62 263 GLY B N 1
ATOM 5084 C CA . GLY B 1 263 ? 2.645 16.797 33.094 1 94.62 263 GLY B CA 1
ATOM 5085 C C . GLY B 1 263 ? 1.507 17.594 32.5 1 94.62 263 GLY B C 1
ATOM 5086 O O . GLY B 1 263 ? 0.456 17.047 32.156 1 94.62 263 GLY B O 1
ATOM 5087 N N . SER B 1 264 ? 1.695 18.859 32.344 1 95.94 264 SER B N 1
ATOM 5088 C CA . SER B 1 264 ? 0.668 19.719 31.734 1 95.94 264 SER B CA 1
ATOM 5089 C C . SER B 1 264 ? 0.674 19.594 30.219 1 95.94 264 SER B C 1
ATOM 5091 O O . SER B 1 264 ? 1.736 19.5 29.594 1 95.94 264 SER B O 1
ATOM 5093 N N . LEU B 1 265 ? -0.533 19.594 29.672 1 98.12 265 LEU B N 1
ATOM 5094 C CA . LEU B 1 265 ? -0.703 19.547 28.219 1 98.12 265 LEU B CA 1
ATOM 5095 C C . LEU B 1 265 ? -1.097 20.906 27.672 1 98.12 265 LEU B C 1
ATOM 5097 O O . LEU B 1 265 ? -1.998 21.562 28.188 1 98.12 265 LEU B O 1
ATOM 5101 N N . TYR B 1 266 ? -0.367 21.359 26.641 1 98.06 266 TYR B N 1
ATOM 5102 C CA . TYR B 1 266 ? -0.703 22.547 25.859 1 98.06 266 TYR B CA 1
ATOM 5103 C C . TYR B 1 266 ? -0.989 22.172 24.422 1 98.06 266 TYR B C 1
ATOM 5105 O O . TYR B 1 266 ? -0.218 21.453 23.797 1 98.06 266 TYR B O 1
ATOM 5113 N N . VAL B 1 267 ? -2.076 22.625 23.906 1 98.12 267 VAL B N 1
ATOM 5114 C CA . VAL B 1 267 ? -2.359 22.375 22.5 1 98.12 267 VAL B CA 1
ATOM 5115 C C . VAL B 1 267 ? -1.423 23.203 21.625 1 98.12 267 VAL B C 1
ATOM 5117 O O . VAL B 1 267 ? -1.252 24.406 21.859 1 98.12 267 VAL B O 1
ATOM 5120 N N . LYS B 1 268 ? -0.809 22.562 20.719 1 95.81 268 LYS B N 1
ATOM 5121 C CA . LYS B 1 268 ? 0.145 23.172 19.812 1 95.81 268 LYS B CA 1
ATOM 5122 C C . LYS B 1 268 ? -0.542 23.625 18.516 1 95.81 268 LYS B C 1
ATOM 5124 O O . LYS B 1 268 ? -0.316 24.75 18.047 1 95.81 268 LYS B O 1
ATOM 5129 N N . ARG B 1 269 ? -1.351 22.75 17.953 1 94.69 269 ARG B N 1
ATOM 5130 C CA . ARG B 1 269 ? -2.006 23.078 16.688 1 94.69 269 ARG B CA 1
ATOM 5131 C C . ARG B 1 269 ? -3.027 22 16.312 1 94.69 269 ARG B C 1
ATOM 5133 O O . ARG B 1 269 ? -3.057 20.922 16.906 1 94.69 269 ARG B O 1
ATOM 5140 N N . ILE B 1 270 ? -3.84 22.375 15.391 1 97.56 270 ILE B N 1
ATOM 5141 C CA . ILE B 1 270 ? -4.727 21.469 14.672 1 97.56 270 ILE B CA 1
ATOM 5142 C C . ILE B 1 270 ? -4.328 21.422 13.203 1 97.56 270 ILE B C 1
ATOM 5144 O O . ILE B 1 270 ? -4.031 22.453 12.594 1 97.56 270 ILE B O 1
ATOM 5148 N N . VAL B 1 271 ? -4.219 20.297 12.672 1 97.88 271 VAL B N 1
ATOM 5149 C CA . VAL B 1 271 ? -4.078 20.125 11.227 1 97.88 271 VAL B CA 1
ATOM 5150 C C . VAL B 1 271 ? -5.332 19.453 10.664 1 97.88 271 VAL B C 1
ATOM 5152 O O . VAL B 1 271 ? -5.504 18.234 10.789 1 97.88 271 VAL B O 1
ATOM 5155 N N . PRO B 1 272 ? -6.227 20.25 10.055 1 98.19 272 PRO B N 1
ATOM 5156 C CA . PRO B 1 272 ? -7.449 19.688 9.492 1 98.19 272 PRO B CA 1
ATOM 5157 C C . PRO B 1 272 ? -7.227 19.047 8.117 1 98.19 272 PRO B C 1
ATOM 5159 O O . PRO B 1 272 ? -7.848 19.453 7.133 1 98.19 272 PRO B O 1
ATOM 5162 N N . ALA B 1 273 ? -6.391 18.125 8.016 1 98.19 273 ALA B N 1
ATOM 5163 C CA . ALA B 1 273 ? -5.973 17.344 6.852 1 98.19 273 ALA B CA 1
ATOM 5164 C C . ALA B 1 273 ? -5.098 16.172 7.27 1 98.19 273 ALA B C 1
ATOM 5166 O O . ALA B 1 273 ? -4.945 15.891 8.461 1 98.19 273 ALA B O 1
ATOM 5167 N N . LEU B 1 274 ? -4.59 15.477 6.316 1 98.25 274 LEU B N 1
ATOM 5168 C CA . LEU B 1 274 ? -3.6 14.43 6.562 1 98.25 274 LEU B CA 1
ATOM 5169 C C . LEU B 1 274 ? -2.281 15.031 7.043 1 98.25 274 LEU B C 1
ATOM 5171 O O . LEU B 1 274 ? -1.805 16.016 6.477 1 98.25 274 LEU B O 1
ATOM 5175 N N . HIS B 1 275 ? -1.766 14.5 8.086 1 98.31 275 HIS B N 1
ATOM 5176 C CA . HIS B 1 275 ? -0.464 14.945 8.57 1 98.31 275 HIS B CA 1
ATOM 5177 C C . HIS B 1 275 ? 0.598 13.867 8.359 1 98.31 275 HIS B C 1
ATOM 5179 O O . HIS B 1 275 ? 0.327 12.68 8.539 1 98.31 275 HIS B O 1
ATOM 5185 N N . ASN B 1 276 ? 1.808 14.25 8.109 1 97.94 276 ASN B N 1
ATOM 5186 C CA . ASN B 1 276 ? 2.887 13.344 7.73 1 97.94 276 ASN B CA 1
ATOM 5187 C C . ASN B 1 276 ? 3.232 12.383 8.859 1 97.94 276 ASN B C 1
ATOM 5189 O O . ASN B 1 276 ? 3.748 11.289 8.617 1 97.94 276 ASN B O 1
ATOM 5193 N N . SER B 1 277 ? 2.979 12.797 10.109 1 98.44 277 SER B N 1
ATOM 5194 C CA . SER B 1 277 ? 3.273 11.898 11.227 1 98.44 277 SER B CA 1
ATOM 5195 C C . SER B 1 277 ? 2.453 10.617 11.133 1 98.44 277 SER B C 1
ATOM 5197 O O . SER B 1 277 ? 2.844 9.578 11.68 1 98.44 277 SER B O 1
ATOM 5199 N N . GLY B 1 278 ? 1.341 10.641 10.391 1 98.69 278 GLY B N 1
ATOM 5200 C CA . GLY B 1 278 ? 0.467 9.492 10.25 1 98.69 278 GLY B CA 1
ATOM 5201 C C . GLY B 1 278 ? 1.021 8.438 9.312 1 98.69 278 GLY B C 1
ATOM 5202 O O . GLY B 1 278 ? 0.475 7.332 9.211 1 98.69 278 GLY B O 1
ATOM 5203 N N . TYR B 1 279 ? 2.131 8.75 8.609 1 98.75 279 TYR B N 1
ATOM 5204 C CA . TYR B 1 279 ? 2.76 7.754 7.746 1 98.75 279 TYR B CA 1
ATOM 5205 C C . TYR B 1 279 ? 3.131 6.508 8.539 1 98.75 279 TYR B C 1
ATOM 5207 O O . TYR B 1 279 ? 3.119 5.398 7.996 1 98.75 279 TYR B O 1
ATOM 5215 N N . VAL B 1 280 ? 3.363 6.684 9.812 1 98.81 280 VAL B N 1
ATOM 5216 C CA . VAL B 1 280 ? 3.816 5.598 10.68 1 98.81 280 VAL B CA 1
ATOM 5217 C C . VAL B 1 280 ? 2.738 4.52 10.758 1 98.81 280 VAL B C 1
ATOM 5219 O O . VAL B 1 280 ? 3.041 3.346 10.984 1 98.81 280 VAL B O 1
ATOM 5222 N N . PHE B 1 281 ? 1.516 4.844 10.484 1 98.75 281 PHE B N 1
ATOM 5223 C CA . PHE B 1 281 ? 0.38 3.947 10.664 1 98.75 281 PHE B CA 1
ATOM 5224 C C . PHE B 1 281 ? 0.275 2.973 9.492 1 98.75 281 PHE B C 1
ATOM 5226 O O . PHE B 1 281 ? -0.514 2.027 9.539 1 98.75 281 PHE B O 1
ATOM 5233 N N . ASP B 1 282 ? 1.074 3.156 8.422 1 97.88 282 ASP B N 1
ATOM 5234 C CA . ASP B 1 282 ? 1.101 2.209 7.312 1 97.88 282 ASP B CA 1
ATOM 5235 C C . ASP B 1 282 ? 1.518 0.818 7.781 1 97.88 282 ASP B C 1
ATOM 5237 O O . ASP B 1 282 ? 1.13 -0.188 7.188 1 97.88 282 ASP B O 1
ATOM 5241 N N . LYS B 1 283 ? 2.328 0.796 8.836 1 97.81 283 LYS B N 1
ATOM 5242 C CA . LYS B 1 283 ? 2.789 -0.486 9.359 1 97.81 283 LYS B CA 1
ATOM 5243 C C . LYS B 1 283 ? 2.295 -0.706 10.789 1 97.81 283 LYS B C 1
ATOM 5245 O O . LYS B 1 283 ? 2.074 -1.845 11.203 1 97.81 283 LYS B O 1
ATOM 5250 N N . ALA B 1 284 ? 2.035 0.347 11.523 1 98.06 284 ALA B N 1
ATOM 5251 C CA . ALA B 1 284 ? 1.797 0.26 12.961 1 98.06 284 ALA B CA 1
ATOM 5252 C C . ALA B 1 284 ? 0.376 -0.212 13.25 1 98.06 284 ALA B C 1
ATOM 5254 O O . ALA B 1 284 ? 0.115 -0.799 14.305 1 98.06 284 ALA B O 1
ATOM 5255 N N . THR B 1 285 ? -0.544 0.082 12.344 1 98.12 285 THR B N 1
ATOM 5256 C CA . THR B 1 285 ? -1.943 -0.199 12.648 1 98.12 285 THR B CA 1
ATOM 5257 C C . THR B 1 285 ? -2.578 -1.041 11.547 1 98.12 285 THR B C 1
ATOM 5259 O O . THR B 1 285 ? -1.997 -1.206 10.469 1 98.12 285 THR B O 1
ATOM 5262 N N . ASN B 1 286 ? -3.814 -1.578 11.812 1 97.44 286 ASN B N 1
ATOM 5263 C CA . ASN B 1 286 ? -4.527 -2.459 10.898 1 97.44 286 ASN B CA 1
ATOM 5264 C C . ASN B 1 286 ? -5.121 -1.684 9.727 1 97.44 286 ASN B C 1
ATOM 5266 O O . ASN B 1 286 ? -5.594 -2.281 8.758 1 97.44 286 ASN B O 1
ATOM 5270 N N . VAL B 1 287 ? -5.094 -0.405 9.797 1 98.25 287 VAL B N 1
ATOM 5271 C CA . VAL B 1 287 ? -5.531 0.458 8.703 1 98.25 287 VAL B CA 1
ATOM 5272 C C . VAL B 1 287 ? -4.637 1.692 8.625 1 98.25 287 VAL B C 1
ATOM 5274 O O . VAL B 1 287 ? -4.207 2.219 9.656 1 98.25 287 VAL B O 1
ATOM 5277 N N . SER B 1 288 ? -4.324 2.141 7.461 1 98.56 288 SER B N 1
ATOM 5278 C CA . SER B 1 288 ? -3.537 3.357 7.285 1 98.56 288 SER B CA 1
ATOM 5279 C C . SER B 1 288 ? -4.395 4.602 7.48 1 98.56 288 SER B C 1
ATOM 5281 O O . SER B 1 288 ? -5.621 4.539 7.375 1 98.56 288 SER B O 1
ATOM 5283 N N . MET B 1 289 ? -3.734 5.684 7.715 1 98.81 289 MET B N 1
ATOM 5284 C CA . MET B 1 289 ? -4.418 6.973 7.816 1 98.81 289 MET B CA 1
ATOM 5285 C C . MET B 1 289 ? -5.137 7.309 6.516 1 98.81 289 MET B C 1
ATOM 5287 O O . MET B 1 289 ? -6.25 7.836 6.535 1 98.81 289 MET B O 1
ATOM 5291 N N . PHE B 1 290 ? -4.609 6.957 5.379 1 98.81 290 PHE B N 1
ATOM 5292 C CA . PHE B 1 290 ? -5.152 7.285 4.066 1 98.81 290 PHE B CA 1
ATOM 5293 C C . PHE B 1 290 ? -6.438 6.508 3.805 1 98.81 290 PHE B C 1
ATOM 5295 O O . PHE B 1 290 ? -7.438 7.082 3.369 1 98.81 290 PHE B O 1
ATOM 5302 N N . GLU B 1 291 ? -6.324 5.238 4.086 1 98.69 291 GLU B N 1
ATOM 5303 C CA . GLU B 1 291 ? -7.512 4.422 3.854 1 98.69 291 GLU B CA 1
ATOM 5304 C C . GLU B 1 291 ? -8.641 4.812 4.805 1 98.69 291 GLU B C 1
ATOM 5306 O O . GLU B 1 291 ? -9.805 4.91 4.391 1 98.69 291 GLU B O 1
ATOM 5311 N N . GLN B 1 292 ? -8.328 4.996 6.066 1 98.81 292 GLN B N 1
ATOM 5312 C CA . GLN B 1 292 ? -9.352 5.406 7.023 1 98.81 292 GLN B CA 1
ATOM 5313 C C . GLN B 1 292 ? -9.984 6.738 6.617 1 98.81 292 GLN B C 1
ATOM 5315 O O . GLN B 1 292 ? -11.195 6.918 6.73 1 98.81 292 GLN B O 1
ATOM 5320 N N . HIS B 1 293 ? -9.164 7.684 6.203 1 98.88 293 HIS B N 1
ATOM 5321 C CA . HIS B 1 293 ? -9.633 8.969 5.699 1 98.88 293 HIS B CA 1
ATOM 5322 C C . HIS B 1 293 ? -10.609 8.789 4.539 1 98.88 293 HIS B C 1
ATOM 5324 O O . HIS B 1 293 ? -11.703 9.344 4.555 1 98.88 293 HIS B O 1
ATOM 5330 N N . LEU B 1 294 ? -10.258 7.984 3.572 1 98.88 294 LEU B N 1
ATOM 5331 C CA . LEU B 1 294 ? -11.086 7.758 2.393 1 98.88 294 LEU B CA 1
ATOM 5332 C C . LEU B 1 294 ? -12.391 7.066 2.768 1 98.88 294 LEU B C 1
ATOM 5334 O O . LEU B 1 294 ? -13.461 7.441 2.275 1 98.88 294 LEU B O 1
ATOM 5338 N N . ARG B 1 295 ? -12.281 6.031 3.648 1 98.69 295 ARG B N 1
ATOM 5339 C CA . ARG B 1 295 ? -13.492 5.355 4.113 1 98.69 295 ARG B CA 1
ATOM 5340 C C . ARG B 1 295 ? -14.469 6.352 4.723 1 98.69 295 ARG B C 1
ATOM 5342 O O . ARG B 1 295 ? -15.68 6.281 4.465 1 98.69 295 ARG B O 1
ATOM 5349 N N . THR B 1 296 ? -13.922 7.242 5.492 1 98.5 296 THR B N 1
ATOM 5350 C CA . THR B 1 296 ? -14.75 8.25 6.141 1 98.5 296 THR B CA 1
ATOM 5351 C C . THR B 1 296 ? -15.461 9.125 5.102 1 98.5 296 THR B C 1
ATOM 5353 O O . THR B 1 296 ? -16.672 9.336 5.184 1 98.5 296 THR B O 1
ATOM 5356 N N . LEU B 1 297 ? -14.742 9.578 4.117 1 98.56 297 LEU B N 1
ATOM 5357 C CA . LEU B 1 297 ? -15.266 10.508 3.121 1 98.56 297 LEU B CA 1
ATOM 5358 C C . LEU B 1 297 ? -16.312 9.836 2.246 1 98.56 297 LEU B C 1
ATOM 5360 O O . LEU B 1 297 ? -17.297 10.461 1.856 1 98.56 297 LEU B O 1
ATOM 5364 N N . VAL B 1 298 ? -16.141 8.57 1.949 1 98.38 298 VAL B N 1
ATOM 5365 C CA . VAL B 1 298 ? -17.031 7.902 1.003 1 98.38 298 VAL B CA 1
ATOM 5366 C C . VAL B 1 298 ? -18.141 7.172 1.76 1 98.38 298 VAL B C 1
ATOM 5368 O O . VAL B 1 298 ? -18.922 6.422 1.164 1 98.38 298 VAL B O 1
ATOM 5371 N N . LYS B 1 299 ? -18.109 7.223 3.123 1 97.81 299 LYS B N 1
ATOM 5372 C CA . LYS B 1 299 ? -19.156 6.715 4.02 1 97.81 299 LYS B CA 1
ATOM 5373 C C . LYS B 1 299 ? -19.109 5.191 4.105 1 97.81 299 LYS B C 1
ATOM 5375 O O . LYS B 1 299 ? -20.156 4.539 4.145 1 97.81 299 LYS B O 1
ATOM 5380 N N . MET B 1 300 ? -18 4.605 3.957 1 97.62 300 MET B N 1
ATOM 5381 C CA . MET B 1 300 ? -17.766 3.225 4.367 1 97.62 300 MET B CA 1
ATOM 5382 C C . MET B 1 300 ? -17.719 3.105 5.887 1 97.62 300 MET B C 1
ATOM 5384 O O . MET B 1 300 ? -17.453 4.086 6.582 1 97.62 300 MET B O 1
ATOM 5388 N N . PRO B 1 301 ? -18.031 1.914 6.348 1 96.94 301 PRO B N 1
ATOM 5389 C CA . PRO B 1 301 ? -17.812 1.748 7.785 1 96.94 301 PRO B CA 1
ATOM 5390 C C . PRO B 1 301 ? -16.359 1.982 8.195 1 96.94 301 PRO B C 1
ATOM 5392 O O . PRO B 1 301 ? -15.438 1.534 7.5 1 96.94 301 PRO B O 1
ATOM 5395 N N . LEU B 1 302 ? -16.156 2.672 9.266 1 97.81 302 LEU B N 1
ATOM 5396 C CA . LEU B 1 302 ? -14.805 2.945 9.742 1 97.81 302 LEU B CA 1
ATOM 5397 C C . LEU B 1 302 ? -14.203 1.71 10.398 1 97.81 302 LEU B C 1
ATOM 5399 O O . LEU B 1 302 ? -14.891 0.982 11.117 1 97.81 302 LEU B O 1
ATOM 5403 N N . VAL B 1 303 ? -12.992 1.461 10.117 1 98 303 VAL B N 1
ATOM 5404 C CA . VAL B 1 303 ? -12.258 0.367 10.734 1 98 303 VAL B CA 1
ATOM 5405 C C . VAL B 1 303 ? -12.023 0.672 12.211 1 98 303 VAL B C 1
ATOM 5407 O O . VAL B 1 303 ? -11.695 1.803 12.578 1 98 303 VAL B O 1
ATOM 5410 N N . ASP B 1 304 ? -12.25 -0.322 13.086 1 97.88 304 ASP B N 1
ATOM 5411 C CA . ASP B 1 304 ? -11.75 -0.222 14.453 1 97.88 304 ASP B CA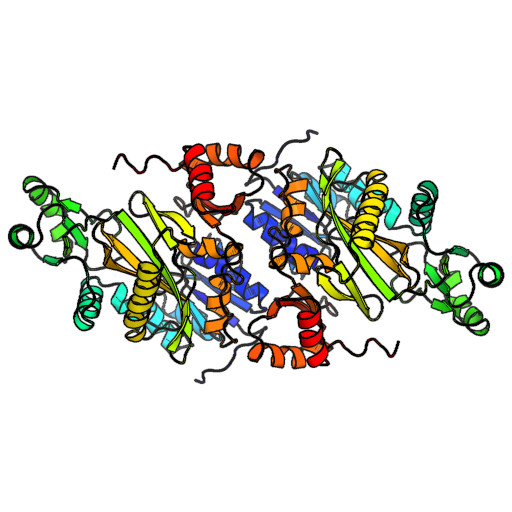 1
ATOM 5412 C C . ASP B 1 304 ? -10.227 -0.261 14.477 1 97.88 304 ASP B C 1
ATOM 5414 O O . ASP B 1 304 ? -9.617 -1.32 14.289 1 97.88 304 ASP B O 1
ATOM 5418 N N . ILE B 1 305 ? -9.648 0.834 14.75 1 98.25 305 ILE B N 1
ATOM 5419 C CA . ILE B 1 305 ? -8.203 0.969 14.625 1 98.25 305 ILE B CA 1
ATOM 5420 C C . ILE B 1 305 ? -7.516 0.224 15.766 1 98.25 305 ILE B C 1
ATOM 5422 O O . ILE B 1 305 ? -7.871 0.4 16.938 1 98.25 305 ILE B O 1
ATOM 5426 N N . LYS B 1 306 ? -6.57 -0.546 15.414 1 97.12 306 LYS B N 1
ATOM 5427 C CA . LYS B 1 306 ? -5.789 -1.311 16.375 1 97.12 306 LYS B CA 1
ATOM 5428 C C . LYS B 1 306 ? -4.293 -1.143 16.125 1 97.12 306 LYS B C 1
ATOM 5430 O O . LYS B 1 306 ? -3.846 -1.121 14.984 1 97.12 306 LYS B O 1
ATOM 5435 N N . LEU B 1 307 ? -3.588 -0.932 17.188 1 97.06 307 LEU B N 1
ATOM 5436 C CA . LEU B 1 307 ? -2.133 -1.014 17.109 1 97.06 307 LEU B CA 1
ATOM 5437 C C . LEU B 1 307 ? -1.683 -2.455 16.891 1 97.06 307 LEU B C 1
ATOM 5439 O O . LEU B 1 307 ? -1.891 -3.311 17.75 1 97.06 307 LEU B O 1
ATOM 5443 N N . VAL B 1 308 ? -1.04 -2.75 15.773 1 94.94 308 VAL B N 1
ATOM 5444 C CA . VAL B 1 308 ? -0.671 -4.129 15.461 1 94.94 308 VAL B CA 1
ATOM 5445 C C . VAL B 1 308 ? 0.786 -4.371 15.844 1 94.94 308 VAL B C 1
ATOM 5447 O O . VAL B 1 308 ? 1.164 -5.496 16.188 1 94.94 308 VAL B O 1
ATOM 5450 N N . GLN B 1 309 ? 1.604 -3.338 15.82 1 95.62 309 GLN B N 1
ATOM 5451 C CA . GLN B 1 309 ? 2.998 -3.422 16.25 1 95.62 309 GLN B CA 1
ATOM 5452 C C . GLN B 1 309 ? 3.6 -2.031 16.438 1 95.62 309 GLN B C 1
ATOM 5454 O O . GLN B 1 309 ? 3.252 -1.096 15.711 1 95.62 309 GLN B O 1
ATOM 5459 N N . PRO B 1 310 ? 4.57 -1.878 17.344 1 97.94 310 PRO B N 1
ATOM 5460 C CA . PRO B 1 310 ? 5.262 -0.594 17.484 1 97.94 310 PRO B CA 1
ATOM 5461 C C . PRO B 1 310 ? 6.055 -0.217 16.234 1 97.94 310 PRO B C 1
ATOM 5463 O O . PRO B 1 310 ? 6.605 -1.092 15.555 1 97.94 310 PRO B O 1
ATOM 5466 N N . ALA B 1 311 ? 6.09 1.073 15.984 1 98.62 311 ALA B N 1
ATOM 5467 C CA . ALA B 1 311 ? 6.785 1.538 14.789 1 98.62 311 ALA B CA 1
ATOM 5468 C C . ALA B 1 311 ? 7.324 2.953 14.977 1 98.62 311 ALA B C 1
ATOM 5470 O O . ALA B 1 311 ? 6.777 3.729 15.773 1 98.62 311 ALA B O 1
ATOM 5471 N N . GLY B 1 312 ? 8.391 3.221 14.367 1 98.56 312 GLY B N 1
ATOM 5472 C CA . GLY B 1 312 ? 8.938 4.559 14.203 1 98.56 312 GLY B CA 1
ATOM 5473 C C . GLY B 1 312 ? 9.062 4.98 12.758 1 98.56 312 GLY B C 1
ATOM 5474 O O . GLY B 1 312 ? 9.32 4.145 11.883 1 98.56 312 GLY B O 1
ATOM 5475 N N . MET B 1 313 ? 8.875 6.207 12.539 1 98.62 313 MET B N 1
ATOM 5476 C CA . MET B 1 313 ? 9.023 6.766 11.203 1 98.62 313 MET B CA 1
ATOM 5477 C C . MET B 1 313 ? 10.008 7.938 11.203 1 98.62 313 MET B C 1
ATOM 5479 O O . MET B 1 313 ? 9.953 8.789 12.094 1 98.62 313 MET B O 1
ATOM 5483 N N . VAL B 1 314 ? 10.891 7.977 10.281 1 98.12 314 VAL B N 1
ATOM 5484 C CA . VAL B 1 314 ? 11.812 9.094 10.109 1 98.12 314 VAL B CA 1
ATOM 5485 C C . VAL B 1 314 ? 11.734 9.617 8.68 1 98.12 314 VAL B C 1
ATOM 5487 O O . VAL B 1 314 ? 11.555 8.844 7.734 1 98.12 314 VAL B O 1
ATOM 5490 N N . MET B 1 315 ? 11.883 10.898 8.531 1 97.88 315 MET B N 1
ATOM 5491 C CA . MET B 1 315 ? 11.875 11.531 7.211 1 97.88 315 MET B CA 1
ATOM 5492 C C . MET B 1 315 ? 13.242 11.43 6.551 1 97.88 315 MET B C 1
ATOM 5494 O O . MET B 1 315 ? 14.266 11.453 7.23 1 97.88 315 MET B O 1
ATOM 5498 N N . ILE B 1 316 ? 13.219 11.297 5.262 1 97.31 316 ILE B N 1
ATOM 5499 C CA . ILE B 1 316 ? 14.445 11.289 4.477 1 97.31 316 ILE B CA 1
ATOM 5500 C C . ILE B 1 316 ? 14.656 12.664 3.838 1 97.31 316 ILE B C 1
ATOM 5502 O O . ILE B 1 316 ? 13.836 13.117 3.041 1 97.31 316 ILE B O 1
ATOM 5506 N N . GLU B 1 317 ? 15.758 13.242 4.152 1 94.62 317 GLU B N 1
ATOM 5507 C CA . GLU B 1 317 ? 16.156 14.492 3.514 1 94.62 317 GLU B CA 1
ATOM 5508 C C . GLU B 1 317 ? 17.266 14.258 2.49 1 94.62 317 GLU B C 1
ATOM 5510 O O . GLU B 1 317 ? 17.969 13.25 2.551 1 94.62 317 GLU B O 1
ATOM 5515 N N . GLU B 1 318 ? 17.375 15.148 1.567 1 92.12 318 GLU B N 1
ATOM 5516 C CA . GLU B 1 318 ? 18.375 15.023 0.512 1 92.12 318 GLU B CA 1
ATOM 5517 C C . GLU B 1 318 ? 19.781 14.852 1.097 1 92.12 318 GLU B C 1
ATOM 5519 O O . GLU B 1 318 ? 20.578 14.055 0.588 1 92.12 318 GLU B O 1
ATOM 5524 N N . GLU B 1 319 ? 20.047 15.547 2.184 1 91.06 319 GLU B N 1
ATOM 5525 C CA . GLU B 1 319 ? 21.375 15.547 2.773 1 91.06 319 GLU B CA 1
ATOM 5526 C C . GLU B 1 319 ? 21.703 14.195 3.406 1 91.06 319 GLU B C 1
ATOM 5528 O O . GLU B 1 319 ? 22.859 13.898 3.68 1 91.06 319 GLU B O 1
ATOM 5533 N N . ASN B 1 320 ? 20.688 13.305 3.578 1 92.38 320 ASN B N 1
ATOM 5534 C CA . ASN B 1 320 ? 20.875 12.031 4.273 1 92.38 320 ASN B CA 1
ATOM 5535 C C . ASN B 1 320 ? 20.953 10.867 3.295 1 92.38 320 ASN B C 1
ATOM 5537 O O . ASN B 1 320 ? 21.062 9.711 3.707 1 92.38 320 ASN B O 1
ATOM 5541 N N . ILE B 1 321 ? 20.891 11.117 2.092 1 92.94 321 ILE B N 1
ATOM 5542 C CA . ILE B 1 321 ? 20.672 10.078 1.1 1 92.94 321 ILE B CA 1
ATOM 5543 C C . ILE B 1 321 ? 21.812 9.062 1.142 1 92.94 321 ILE B C 1
ATOM 5545 O O . ILE B 1 321 ? 21.594 7.855 1.066 1 92.94 321 ILE B O 1
ATOM 5549 N N . ASP B 1 322 ? 23.047 9.484 1.273 1 93.62 322 ASP B N 1
ATOM 5550 C CA . ASP B 1 322 ? 24.188 8.578 1.314 1 93.62 322 ASP B CA 1
ATOM 5551 C C . ASP B 1 322 ? 24.125 7.676 2.549 1 93.62 322 ASP B C 1
ATOM 5553 O O . ASP B 1 322 ? 24.391 6.477 2.463 1 93.62 322 ASP B O 1
ATOM 5557 N N . ASP B 1 323 ? 23.812 8.312 3.627 1 95.44 323 ASP B N 1
ATOM 5558 C CA . ASP B 1 323 ? 23.672 7.547 4.859 1 95.44 323 ASP B CA 1
ATOM 5559 C C . ASP B 1 323 ? 22.531 6.543 4.75 1 95.44 323 ASP B C 1
ATOM 5561 O O . ASP B 1 323 ? 22.625 5.426 5.262 1 95.44 323 ASP B O 1
ATOM 5565 N N . ILE B 1 324 ? 21.516 6.957 4.113 1 96.12 324 ILE B N 1
ATOM 5566 C CA . ILE B 1 324 ? 20.359 6.09 3.922 1 96.12 324 ILE B CA 1
ATOM 5567 C C . ILE B 1 324 ? 20.734 4.902 3.041 1 96.12 324 ILE B C 1
ATOM 5569 O O . ILE B 1 324 ? 20.297 3.773 3.285 1 96.12 324 ILE B O 1
ATOM 5573 N N . ARG B 1 325 ? 21.531 5.129 2.055 1 96.12 325 ARG B N 1
ATOM 5574 C CA . ARG B 1 325 ? 22.016 4.066 1.179 1 96.12 325 ARG B CA 1
ATOM 5575 C C . ARG B 1 325 ? 22.734 2.986 1.976 1 96.12 325 ARG B C 1
ATOM 5577 O O . ARG B 1 325 ? 22.625 1.798 1.669 1 96.12 325 ARG B O 1
ATOM 5584 N N . THR B 1 326 ? 23.469 3.402 2.963 1 96.94 326 THR B N 1
ATOM 5585 C CA . THR B 1 326 ? 24.141 2.455 3.838 1 96.94 326 THR B CA 1
ATOM 5586 C C . THR B 1 326 ? 23.141 1.583 4.586 1 96.94 326 THR B C 1
ATOM 5588 O O . THR B 1 326 ? 23.297 0.363 4.652 1 96.94 326 THR B O 1
ATOM 5591 N N . GLN B 1 327 ? 22.078 2.178 5.109 1 97.62 327 GLN B N 1
ATOM 5592 C CA . GLN B 1 327 ? 21.062 1.43 5.848 1 97.62 327 GLN B CA 1
ATOM 5593 C C . GLN B 1 327 ? 20.266 0.512 4.918 1 97.62 327 GLN B C 1
ATOM 5595 O O . GLN B 1 327 ? 19.812 -0.557 5.332 1 97.62 327 GLN B O 1
ATOM 5600 N N . TRP B 1 328 ? 20.203 0.914 3.637 1 98 328 TRP B N 1
ATOM 5601 C CA . TRP B 1 328 ? 19.516 0.174 2.582 1 98 328 TRP B CA 1
ATOM 5602 C C . TRP B 1 328 ? 20.062 -1.245 2.469 1 98 328 TRP B C 1
ATOM 5604 O O . TRP B 1 328 ? 19.297 -2.191 2.236 1 98 328 TRP B O 1
ATOM 5614 N N . VAL B 1 329 ? 21.297 -1.473 2.76 1 96.94 329 VAL B N 1
ATOM 5615 C CA . VAL B 1 329 ? 21.922 -2.777 2.559 1 96.94 329 VAL B CA 1
ATOM 5616 C C . VAL B 1 329 ? 22.109 -3.471 3.904 1 96.94 329 VAL B C 1
ATOM 5618 O O . VAL B 1 329 ? 22.531 -4.629 3.959 1 96.94 329 VAL B O 1
ATOM 5621 N N . LEU B 1 330 ? 21.766 -2.756 5.016 1 97.12 330 LEU B N 1
ATOM 5622 C CA . LEU B 1 330 ? 22.078 -3.32 6.324 1 97.12 330 LEU B CA 1
ATOM 5623 C C . LEU B 1 330 ? 20.812 -3.738 7.055 1 97.12 330 LEU B C 1
ATOM 5625 O O . LEU B 1 330 ? 20.797 -4.758 7.75 1 97.12 330 LEU B O 1
ATOM 5629 N N . LYS B 1 331 ? 19.766 -2.932 6.918 1 98.06 331 LYS B N 1
ATOM 5630 C CA . LYS B 1 331 ? 18.609 -3.092 7.785 1 98.06 331 LYS B CA 1
ATOM 5631 C C . LYS B 1 331 ? 17.531 -3.951 7.113 1 98.06 331 LYS B C 1
ATOM 5633 O O . LYS B 1 331 ? 17.047 -3.621 6.027 1 98.06 331 LYS B O 1
ATOM 5638 N N . ASN B 1 332 ? 17.047 -4.965 7.762 1 97.94 332 ASN B N 1
ATOM 5639 C CA . ASN B 1 332 ? 16.031 -5.844 7.188 1 97.94 332 ASN B CA 1
ATOM 5640 C C . ASN B 1 332 ? 14.648 -5.547 7.754 1 97.94 332 ASN B C 1
ATOM 5642 O O . ASN B 1 332 ? 13.664 -6.18 7.363 1 97.94 332 ASN B O 1
ATOM 5646 N N . ASN B 1 333 ? 14.547 -4.59 8.664 1 98.06 333 ASN B N 1
ATOM 5647 C CA . ASN B 1 333 ? 13.266 -4.254 9.266 1 98.06 333 ASN B CA 1
ATOM 5648 C C . ASN B 1 333 ? 12.883 -2.801 9 1 98.06 333 ASN B C 1
ATOM 5650 O O . ASN B 1 333 ? 12.062 -2.227 9.711 1 98.06 333 ASN B O 1
ATOM 5654 N N . TRP B 1 334 ? 13.633 -2.137 8.062 1 98.62 334 TRP B N 1
ATOM 5655 C CA . TRP B 1 334 ? 13.305 -0.789 7.613 1 98.62 334 TRP B CA 1
ATOM 5656 C C . TRP B 1 334 ? 12.492 -0.831 6.324 1 98.62 334 TRP B C 1
ATOM 5658 O O . TRP B 1 334 ? 12.805 -1.593 5.41 1 98.62 334 TRP B O 1
ATOM 5668 N N . TYR B 1 335 ? 11.469 -0.071 6.289 1 98.75 335 TYR B N 1
ATOM 5669 C CA . TYR B 1 335 ? 10.578 0.004 5.141 1 98.75 335 TYR B CA 1
ATOM 5670 C C . TYR B 1 335 ? 10.609 1.395 4.516 1 98.75 335 TYR B C 1
ATOM 5672 O O . TYR B 1 335 ? 10.328 2.389 5.188 1 98.75 335 TYR B O 1
ATOM 5680 N N . TYR B 1 336 ? 10.828 1.457 3.242 1 98.62 336 TYR B N 1
ATOM 5681 C CA . TYR B 1 336 ? 11.148 2.719 2.582 1 98.62 336 TYR B CA 1
ATOM 5682 C C . TYR B 1 336 ? 9.992 3.178 1.703 1 98.62 336 TYR B C 1
ATOM 5684 O O . TYR B 1 336 ? 9.352 2.365 1.026 1 98.62 336 TYR B O 1
ATOM 5692 N N . THR B 1 337 ? 9.703 4.41 1.704 1 98.69 337 THR B N 1
ATOM 5693 C CA . THR B 1 337 ? 8.852 5.105 0.742 1 98.69 337 THR B CA 1
ATOM 5694 C C . THR B 1 337 ? 9.555 6.344 0.198 1 98.69 337 THR B C 1
ATOM 5696 O O . THR B 1 337 ? 9.953 7.223 0.964 1 98.69 337 THR B O 1
ATOM 5699 N N . PHE B 1 338 ? 9.703 6.422 -1.075 1 98.25 338 PHE B N 1
ATOM 5700 C CA . PHE B 1 338 ? 10.273 7.594 -1.728 1 98.25 338 PHE B CA 1
ATOM 5701 C C . PHE B 1 338 ? 9.211 8.352 -2.504 1 98.25 338 PHE B C 1
ATOM 5703 O O . PHE B 1 338 ? 8.352 7.75 -3.154 1 98.25 338 PHE B O 1
ATOM 5710 N N . PHE B 1 339 ? 9.289 9.68 -2.436 1 97.88 339 PHE B N 1
ATOM 5711 C CA . PHE B 1 339 ? 8.266 10.5 -3.07 1 97.88 339 PHE B CA 1
ATOM 5712 C C . PHE B 1 339 ? 8.594 10.734 -4.539 1 97.88 339 PHE B C 1
ATOM 5714 O O . PHE B 1 339 ? 7.711 11.039 -5.34 1 97.88 339 PHE B O 1
ATOM 5721 N N . ARG B 1 340 ? 9.906 10.703 -4.883 1 96.44 340 ARG B N 1
ATOM 5722 C CA . ARG B 1 340 ? 10.383 10.797 -6.258 1 96.44 340 ARG B CA 1
ATOM 5723 C C . ARG B 1 340 ? 10.023 12.148 -6.875 1 96.44 340 ARG B C 1
ATOM 5725 O O . ARG B 1 340 ? 9.531 12.203 -8 1 96.44 340 ARG B O 1
ATOM 5732 N N . TYR B 1 341 ? 10.203 13.219 -6.148 1 96.31 341 TYR B N 1
ATOM 5733 C CA . TYR B 1 341 ? 10 14.555 -6.691 1 96.31 341 TYR B CA 1
ATOM 5734 C C . TYR B 1 341 ? 10.977 14.844 -7.82 1 96.31 341 TYR B C 1
ATOM 5736 O O . TYR B 1 341 ? 12.156 14.5 -7.738 1 96.31 341 TYR B O 1
ATOM 5744 N N . PRO B 1 342 ? 10.453 15.461 -8.852 1 94.75 342 PRO B N 1
ATOM 5745 C CA . PRO B 1 342 ? 11.367 15.906 -9.898 1 94.75 342 PRO B CA 1
ATOM 5746 C C . PRO B 1 342 ? 12.242 17.078 -9.461 1 94.75 342 PRO B C 1
ATOM 5748 O O . PRO B 1 342 ? 11.977 17.703 -8.43 1 94.75 342 PRO B O 1
ATOM 5751 N N . GLU B 1 343 ? 13.227 17.375 -10.258 1 92.25 343 GLU B N 1
ATOM 5752 C CA . GLU B 1 343 ? 14.141 18.469 -9.945 1 92.25 343 GLU B CA 1
ATOM 5753 C C . GLU B 1 343 ? 13.406 19.797 -9.859 1 92.25 343 GLU B C 1
ATOM 5755 O O . GLU B 1 343 ? 13.742 20.656 -9.039 1 92.25 343 GLU B O 1
ATOM 5760 N N . SER B 1 344 ? 12.367 19.938 -10.555 1 91.12 344 SER B N 1
ATOM 5761 C CA . SER B 1 344 ? 11.633 21.203 -10.641 1 91.12 344 SER B CA 1
ATOM 5762 C C . SER B 1 344 ? 10.875 21.484 -9.344 1 91.12 344 SER B C 1
ATOM 5764 O O . SER B 1 344 ? 10.453 22.625 -9.109 1 91.12 344 SER B O 1
ATOM 5766 N N . MET B 1 345 ? 10.773 20.531 -8.508 1 92.75 345 MET B N 1
ATOM 5767 C CA . MET B 1 345 ? 10.008 20.734 -7.285 1 92.75 345 MET B CA 1
ATOM 5768 C C . MET B 1 345 ? 10.906 20.688 -6.059 1 92.75 345 MET B C 1
ATOM 5770 O O . MET B 1 345 ? 10.43 20.734 -4.926 1 92.75 345 MET B O 1
ATOM 5774 N N . ARG B 1 346 ? 12.164 20.578 -6.301 1 88.25 346 ARG B N 1
ATOM 5775 C CA . ARG B 1 346 ? 13.109 20.531 -5.191 1 88.25 346 ARG B CA 1
ATOM 5776 C C . ARG B 1 346 ? 13.43 21.938 -4.676 1 88.25 346 ARG B C 1
ATOM 5778 O O . ARG B 1 346 ? 13.289 22.922 -5.406 1 88.25 346 ARG B O 1
ATOM 5785 N N . PRO B 1 347 ? 13.648 22.031 -3.383 1 90.81 347 PRO B N 1
ATOM 5786 C CA . PRO B 1 347 ? 13.898 20.969 -2.404 1 90.81 347 PRO B CA 1
ATOM 5787 C C . PRO B 1 347 ? 12.617 20.469 -1.738 1 90.81 347 PRO B C 1
ATOM 5789 O O . PRO B 1 347 ? 11.719 21.266 -1.445 1 90.81 347 PRO B O 1
ATOM 5792 N N . GLN B 1 348 ? 12.445 19.234 -1.593 1 92.12 348 GLN B N 1
ATOM 5793 C CA . GLN B 1 348 ? 11.43 18.5 -0.85 1 92.12 348 GLN B CA 1
ATOM 5794 C C . GLN B 1 348 ? 12.039 17.312 -0.1 1 92.12 348 GLN B C 1
ATOM 5796 O O . GLN B 1 348 ? 13.125 16.859 -0.443 1 92.12 348 GLN B O 1
ATOM 5801 N N . PRO B 1 349 ? 11.383 16.953 1.018 1 94.44 349 PRO B N 1
ATOM 5802 C CA . PRO B 1 349 ? 11.805 15.664 1.56 1 94.44 349 PRO B CA 1
ATOM 5803 C C . PRO B 1 349 ? 11.758 14.547 0.522 1 94.44 349 PRO B C 1
ATOM 5805 O O . PRO B 1 349 ? 10.875 14.531 -0.335 1 94.44 349 PRO B O 1
ATOM 5808 N N . GLU B 1 350 ? 12.695 13.617 0.638 1 96.62 350 GLU B N 1
ATOM 5809 C CA . GLU B 1 350 ? 12.812 12.547 -0.347 1 96.62 350 GLU B CA 1
ATOM 5810 C C . GLU B 1 350 ? 11.789 11.445 -0.087 1 96.62 350 GLU B C 1
ATOM 5812 O O . GLU B 1 350 ? 11.445 10.688 -0.995 1 96.62 350 GLU B O 1
ATOM 5817 N N . GLY B 1 351 ? 11.43 11.305 1.093 1 97.94 351 GLY B N 1
ATOM 5818 C CA . GLY B 1 351 ? 10.539 10.227 1.509 1 97.94 351 GLY B CA 1
ATOM 5819 C C . GLY B 1 351 ? 10.578 9.961 3.002 1 97.94 351 GLY B C 1
ATOM 5820 O O . GLY B 1 351 ? 10.836 10.875 3.793 1 97.94 351 GLY B O 1
ATOM 5821 N N . TYR B 1 352 ? 10.25 8.773 3.406 1 98.56 352 TYR B N 1
ATOM 5822 C CA . TYR B 1 352 ? 10.297 8.398 4.816 1 98.56 352 TYR B CA 1
ATOM 5823 C C . TYR B 1 352 ? 10.594 6.91 4.969 1 98.56 352 TYR B C 1
ATOM 5825 O O . TYR B 1 352 ? 10.477 6.145 4.008 1 98.56 352 TYR B O 1
ATOM 5833 N N . ILE B 1 353 ? 11.039 6.551 6.156 1 98.69 353 ILE B N 1
ATOM 5834 C CA . ILE B 1 353 ? 11.344 5.176 6.535 1 98.69 353 ILE B CA 1
ATOM 5835 C C . ILE B 1 353 ? 10.516 4.789 7.762 1 98.69 353 ILE B C 1
ATOM 5837 O O . ILE B 1 353 ? 10.414 5.562 8.719 1 98.69 353 ILE B O 1
ATOM 5841 N N . ILE B 1 354 ? 9.922 3.67 7.707 1 98.81 354 ILE B N 1
ATOM 5842 C CA . ILE B 1 354 ? 9.297 3.111 8.898 1 98.81 354 ILE B CA 1
ATOM 5843 C C . ILE B 1 354 ? 10.195 2.021 9.484 1 98.81 354 ILE B C 1
ATOM 5845 O O . ILE B 1 354 ? 10.641 1.123 8.773 1 98.81 354 ILE B O 1
ATOM 5849 N N . VAL B 1 355 ? 10.445 2.123 10.719 1 98.56 355 VAL B N 1
ATOM 5850 C CA . VAL B 1 355 ? 11.281 1.197 11.469 1 98.56 355 VAL B CA 1
ATOM 5851 C C . VAL B 1 355 ? 10.414 0.364 12.414 1 98.56 355 VAL B C 1
ATOM 5853 O O . VAL B 1 355 ? 9.648 0.912 13.211 1 98.56 355 VAL B O 1
ATOM 5856 N N . LEU B 1 356 ? 10.5 -0.938 12.289 1 98 356 LEU B N 1
ATOM 5857 C CA . LEU B 1 356 ? 9.742 -1.819 13.172 1 98 356 LEU B CA 1
ATOM 5858 C C . LEU B 1 356 ? 10.648 -2.441 14.227 1 98 356 LEU B C 1
ATOM 5860 O O . LEU B 1 356 ? 11.789 -2.791 13.945 1 98 356 LEU B O 1
ATOM 5864 N N . ALA B 1 357 ? 10.18 -2.566 15.406 1 96.75 357 ALA B N 1
ATOM 5865 C CA . ALA B 1 357 ? 10.82 -3.275 16.516 1 96.75 357 ALA B CA 1
ATOM 5866 C C . ALA B 1 357 ? 9.797 -3.682 17.562 1 96.75 357 ALA B C 1
ATOM 5868 O O . ALA B 1 357 ? 8.594 -3.488 17.375 1 96.75 357 ALA B O 1
ATOM 5869 N N . GLU B 1 358 ? 10.242 -4.285 18.641 1 95.19 358 GLU B N 1
ATOM 5870 C CA . GLU B 1 358 ? 9.336 -4.836 19.641 1 95.19 358 GLU B CA 1
ATOM 5871 C C . GLU B 1 358 ? 8.883 -3.766 20.625 1 95.19 358 GLU B C 1
ATOM 5873 O O . GLU B 1 358 ? 7.91 -3.957 21.359 1 95.19 358 GLU B O 1
ATOM 5878 N N . SER B 1 359 ? 9.68 -2.66 20.672 1 95.38 359 SER B N 1
ATOM 5879 C CA . SER B 1 359 ? 9.344 -1.602 21.609 1 95.38 359 SER B CA 1
ATOM 5880 C C . SER B 1 359 ? 9.781 -0.236 21.094 1 95.38 359 SER B C 1
ATOM 5882 O O . SER B 1 359 ? 10.617 -0.146 20.203 1 95.38 359 SER B O 1
ATOM 5884 N N . GLU B 1 360 ? 9.18 0.762 21.703 1 94.62 360 GLU B N 1
ATOM 5885 C CA . GLU B 1 360 ? 9.547 2.131 21.359 1 94.62 360 GLU B CA 1
ATOM 5886 C C . GLU B 1 360 ? 11.023 2.398 21.656 1 94.62 360 GLU B C 1
ATOM 5888 O O . GLU B 1 360 ? 11.688 3.125 20.906 1 94.62 360 GLU B O 1
ATOM 5893 N N . MET B 1 361 ? 11.5 1.824 22.688 1 94.56 361 MET B N 1
ATOM 5894 C CA . MET B 1 361 ? 12.898 2.006 23.078 1 94.56 361 MET B CA 1
ATOM 5895 C C . MET B 1 361 ? 13.836 1.423 22.016 1 94.56 361 MET B C 1
ATOM 5897 O O . MET B 1 361 ? 14.812 2.057 21.625 1 94.56 361 MET B O 1
ATOM 5901 N N . GLU B 1 362 ? 13.492 0.265 21.547 1 96.81 362 GLU B N 1
ATOM 5902 C CA . GLU B 1 362 ? 14.312 -0.379 20.531 1 96.81 362 GLU B CA 1
ATOM 5903 C C . GLU B 1 362 ? 14.273 0.409 19.219 1 96.81 362 GLU B C 1
ATOM 5905 O O . GLU B 1 362 ? 15.289 0.506 18.516 1 96.81 362 GLU B O 1
ATOM 5910 N N . ILE B 1 363 ? 13.148 0.913 18.875 1 97.44 363 ILE B N 1
ATOM 5911 C CA . ILE B 1 363 ? 12.992 1.733 17.688 1 97.44 363 ILE B CA 1
ATOM 5912 C C . ILE B 1 363 ? 13.906 2.953 17.781 1 97.44 363 ILE B C 1
ATOM 5914 O O . ILE B 1 363 ? 14.672 3.229 16.844 1 97.44 363 ILE B O 1
ATOM 5918 N N . LYS B 1 364 ? 13.867 3.633 18.875 1 95.38 364 LYS B N 1
ATOM 5919 C CA . LYS B 1 364 ? 14.672 4.832 19.078 1 95.38 364 LYS B CA 1
ATOM 5920 C C . LYS B 1 364 ? 16.156 4.512 19.016 1 95.38 364 LYS B C 1
ATOM 5922 O O . LYS B 1 364 ? 16.938 5.25 18.391 1 95.38 364 LYS B O 1
ATOM 5927 N N . GLN B 1 365 ? 16.516 3.438 19.609 1 96 365 GLN B N 1
ATOM 5928 C CA . GLN B 1 365 ? 17.922 3.021 19.594 1 96 365 GLN B CA 1
ATOM 5929 C C . GLN B 1 365 ? 18.406 2.758 18.172 1 96 365 GLN B C 1
ATOM 5931 O O . GLN B 1 365 ? 19.516 3.152 17.797 1 96 365 GLN B O 1
ATOM 5936 N N . GLN B 1 366 ? 17.578 2.082 17.359 1 96.5 366 GLN B N 1
ATOM 5937 C CA . GLN B 1 366 ? 17.938 1.793 15.977 1 96.5 366 GLN B CA 1
ATOM 5938 C C . GLN B 1 366 ? 18.156 3.08 15.188 1 96.5 366 GLN B C 1
ATOM 5940 O O . GLN B 1 366 ? 19.125 3.184 14.422 1 96.5 366 GLN B O 1
ATOM 5945 N N . ILE B 1 367 ? 17.281 4.02 15.391 1 96.56 367 ILE B N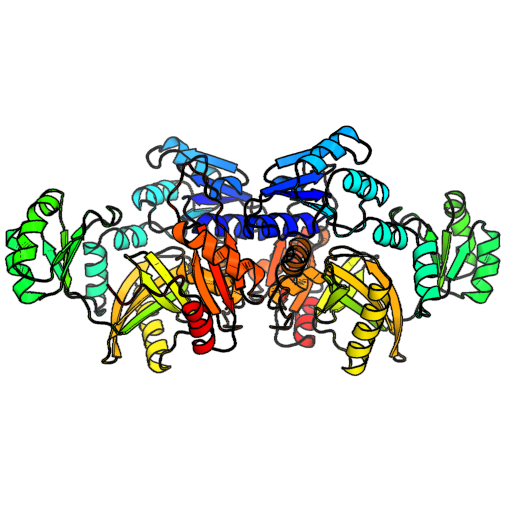 1
ATOM 5946 C CA . ILE B 1 367 ? 17.344 5.281 14.656 1 96.56 367 ILE B CA 1
ATOM 5947 C C . ILE B 1 367 ? 18.531 6.098 15.133 1 96.56 367 ILE B C 1
ATOM 5949 O O . ILE B 1 367 ? 19.344 6.551 14.32 1 96.56 367 ILE B O 1
ATOM 5953 N N . GLU B 1 368 ? 18.75 6.207 16.422 1 94.81 368 GLU B N 1
ATOM 5954 C CA . GLU B 1 368 ? 19.781 7.047 17 1 94.81 368 GLU B CA 1
ATOM 5955 C C . GLU B 1 368 ? 21.172 6.469 16.734 1 94.81 368 GLU B C 1
ATOM 5957 O O . GLU B 1 368 ? 22.141 7.215 16.562 1 94.81 368 GLU B O 1
ATOM 5962 N N . SER B 1 369 ? 21.266 5.18 16.719 1 95.06 369 SER B N 1
ATOM 5963 C CA . SER B 1 369 ? 22.547 4.512 16.531 1 95.06 369 SER B CA 1
ATOM 5964 C C . SER B 1 369 ? 23.141 4.809 15.156 1 95.06 369 SER B C 1
ATOM 5966 O O . SER B 1 369 ? 24.344 4.668 14.945 1 95.06 369 SER B O 1
ATOM 5968 N N . THR B 1 370 ? 22.297 5.207 14.211 1 95.44 370 THR B N 1
ATOM 5969 C CA . THR B 1 370 ? 22.797 5.504 12.867 1 95.44 370 THR B CA 1
ATOM 5970 C C . THR B 1 370 ? 23.5 6.855 12.844 1 95.44 370 THR B C 1
ATOM 5972 O O . THR B 1 370 ? 24.344 7.109 11.977 1 95.44 370 THR B O 1
ATOM 5975 N N . GLY B 1 371 ? 23.078 7.82 13.758 1 93.25 371 GLY B N 1
ATOM 5976 C CA . GLY B 1 371 ? 23.609 9.172 13.797 1 93.25 371 GLY B CA 1
ATOM 5977 C C . GLY B 1 371 ? 23.047 10.062 12.703 1 93.25 371 GLY B C 1
ATOM 5978 O O . GLY B 1 371 ? 23.469 11.211 12.555 1 93.25 371 GLY B O 1
ATOM 5979 N N . ILE B 1 372 ? 22.125 9.594 11.938 1 93.88 372 ILE B N 1
ATOM 5980 C CA . ILE B 1 372 ? 21.641 10.305 10.758 1 93.88 372 ILE B CA 1
ATOM 5981 C C . ILE B 1 372 ? 20.766 11.477 11.188 1 93.88 372 ILE B C 1
ATOM 5983 O O . ILE B 1 372 ? 20.859 12.57 10.625 1 93.88 372 ILE B O 1
ATOM 5987 N N . TRP B 1 373 ? 19.938 11.273 12.281 1 91.62 373 TRP B N 1
ATOM 5988 C CA . TRP B 1 373 ? 18.922 12.258 12.641 1 91.62 373 TRP B CA 1
ATOM 5989 C C . TRP B 1 373 ? 19.25 12.922 13.969 1 91.62 373 TRP B C 1
ATOM 5991 O O . TRP B 1 373 ? 18.422 13.633 14.539 1 91.62 373 TRP B O 1
ATOM 6001 N N . ASP B 1 374 ? 20.297 12.562 14.781 1 74.81 374 ASP B N 1
ATOM 6002 C CA . ASP B 1 374 ? 20.656 13 16.125 1 74.81 374 ASP B CA 1
ATOM 6003 C C . ASP B 1 374 ? 20.844 14.516 16.172 1 74.81 374 ASP B C 1
ATOM 6005 O O . ASP B 1 374 ? 20.688 15.125 17.234 1 74.81 374 ASP B O 1
ATOM 6009 N N . ASP B 1 375 ? 21.328 15.211 15.281 1 59.59 375 ASP B N 1
ATOM 6010 C CA . ASP B 1 375 ? 21.812 16.531 15.68 1 59.59 375 ASP B CA 1
ATOM 6011 C C . ASP B 1 375 ? 20.656 17.406 16.156 1 59.59 375 ASP B C 1
ATOM 6013 O O . ASP B 1 375 ? 20.547 18.562 15.734 1 59.59 375 ASP B O 1
ATOM 6017 N N . LEU B 1 376 ? 19.781 16.859 16.844 1 50.5 376 LEU B N 1
ATOM 6018 C CA . LEU B 1 376 ? 18.641 17.641 17.281 1 50.5 376 LEU B CA 1
ATOM 6019 C C . LEU B 1 376 ? 19 18.484 18.5 1 50.5 376 LEU B C 1
ATOM 6021 O O . LEU B 1 376 ? 18.297 19.438 18.844 1 50.5 376 LEU B O 1
ATOM 6025 N N . SER B 1 377 ? 19.859 18.141 19.453 1 43.06 377 SER B N 1
ATOM 6026 C CA . SER B 1 377 ? 20.172 18.859 20.688 1 43.06 377 SER B CA 1
ATOM 6027 C C . SER B 1 377 ? 20.734 20.234 20.391 1 43.06 377 SER B C 1
ATOM 6029 O O . SER B 1 377 ? 20.938 21.031 21.312 1 43.06 377 SER B O 1
ATOM 6031 N N . LYS B 1 378 ? 21.562 20.531 19.453 1 38.72 378 LYS B N 1
ATOM 6032 C CA . LYS B 1 378 ? 22.234 21.828 19.391 1 38.72 378 LYS B CA 1
ATOM 6033 C C . LYS B 1 378 ? 21.234 22.953 19.156 1 38.72 378 LYS B C 1
ATOM 6035 O O . LYS B 1 378 ? 21.625 24.109 18.922 1 38.72 378 LYS B O 1
ATOM 6040 N N . GLU B 1 379 ? 19.922 22.625 18.781 1 37.25 379 GLU B N 1
ATOM 6041 C CA . GLU B 1 379 ? 19.234 23.906 18.703 1 37.25 379 GLU B CA 1
ATOM 6042 C C . GLU B 1 379 ? 18.547 24.25 20.031 1 37.25 379 GLU B C 1
ATOM 6044 O O . GLU B 1 379 ? 17.953 23.375 20.656 1 37.25 379 GLU B O 1
#

Sequence (758 aa):
MGNEVLFPGDTLGIIGDSSNGIRLAPTAKRLGFKVIVYATNEGSPTLADADVKIVGDFSDKAKLQDFAERCDLVMYESEHISSEVIAYLQKFTKVPQGSETLEIVQDRLLEHAFFEQMNINIAPYATIVSLEDVYQAVSSIGYPCVLKPIQKGFGPKRQQIIRKQTDIAKCADIIDMGTYILESWIPYNKELSVIMTRDYDGNLAYFPVIETRYKENRLNEAIVPANIQPDVEEEVKRLAGEIVSGLKYVGALEVAFYLTESGSLYVKRIVPALHNSGYVFDKATNVSMFEQHLRTLVKMPLVDIKLVQPAGMVMIEEENIDDIRTQWVLKNNWYYTFFRYPESMRPQPEGYIIVLAESEMEIKQQIESTGIWDDLSKEMGNEVLFPGDTLGIIGDSSNGIRLAPTAKRLGFKVIVYATNEGSPTLADADVKIVGDFSDKAKLQDFAERCDLVMYESEHISSEVIAYLQKFTKVPQGSETLEIVQDRLLEHAFFEQMNINIAPYATIVSLEDVYQAVSSIGYPCVLKPIQKGFGPKRQQIIRKQTDIAKCADIIDMGTYILESWIPYNKELSVIMTRDYDGNLAYFPVIETRYKENRLNEAIVPANIQPDVEEEVKRLAGEIVSGLKYVGALEVAFYLTESGSLYVKRIVPALHNSGYVFDKATNVSMFEQHLRTLVKMPLVDIKLVQPAGMVMIEEENIDDIRTQWVLKNNWYYTFFRYPESMRPQPEGYIIVLAESEMEIKQQIESTGIWDDLSKE

Radius of gyration: 29.07 Å; Cα contacts (8 Å, |Δi|>4): 1630; chains: 2; bounding box: 55×98×67 Å

Organism: Ligilactobacillus salivarius (strain UCC118) (NCBI:txid362948)

Foldseek 3Di:
DDPAFDAQAAEEEEEEQPLQLLVQQVLCVVRRHQYEYEYQDPQRNSQVSHPHYHHDDLPPLVSLLVRLQRHQEYEYAFLPRQLVSQVSSVVRHHYQFHSVVSVQQQFQVSVVVLCVVLPAFAFDKDKDLALVRVVVVCVPNDPFKKKAARGPDPDCVLMATRHDPVSSVVNHVNSVVHMIMITHDDAFDWKKKWKWFAAPVGDIATDAIWTWDDDPNHTFKIWPPDPDDPVLRVVNVVSVSSSCSSDRGGFMKMWMWGQHPVGDIHTDGIISHDDPSQVLCVPQWPDGSSNQRVCRSSVHDHDRIDGPFIKMKGWAFPVCVVLVVVCVVPPPQKDWDASPRDPVPDDDTGGMIMGGDRDRVVNVCVVVVSVSRPPRPVD/DDPAFDAQAAEEEEEEQDLQLLVQQVLCVVRRHQYEYEYQDPQRNSQVSHPHYHHDDLPPLVSLLVRLQRHQEYEYAFLPRQLVSQVSSVVRHHYQFHSVVSVQQQFQVSVVVLCVVLPAFAFDKDKDLALVRVVVVCVPNDPFKKKAARGPDPDCVLMATRHDPVSSVVNHVNSVVHMIMITHDDAFDWKKKWKWFAAPVGDIATDAIWTWDDDPNHTFKIWPPDPDDPVLRVVNVVSVSSSCSSDRGGFMKMWMWGQHPVGDIHTDGIISHDDPSQQLCVPQWPDGSSNQRVCRRSVHDHDRIDGPFIKMKGWAFPVCVVLVVVCVVPPPQKDWDASPRDPVPPDDTGGMIMGGDRDRVVNVCVVVVSVRRPPRPVD

Solvent-accessible surface area (backbone atoms only — not comparable to full-atom values): 40044 Å² total; per-residue (Å²): 136,79,96,60,69,62,54,66,66,43,33,39,26,37,40,52,58,52,76,53,24,53,58,38,46,56,53,45,36,31,52,28,31,39,38,35,24,38,24,70,53,83,71,28,50,26,40,70,65,32,78,39,71,44,70,48,58,86,80,39,60,67,58,48,50,53,54,26,61,69,22,68,31,38,47,63,38,44,70,81,61,54,34,66,52,47,49,56,37,47,76,58,26,46,38,67,42,54,26,61,46,45,47,30,61,42,24,48,61,51,39,49,50,54,36,52,76,66,70,48,56,55,65,51,68,45,79,28,72,44,69,65,41,48,63,60,44,39,74,75,52,38,71,42,21,36,37,34,50,28,57,63,82,73,53,71,85,54,43,46,76,31,68,50,77,79,43,52,68,70,44,53,76,57,44,77,74,48,55,30,32,37,32,27,59,75,79,54,76,43,37,36,34,37,42,34,33,24,30,93,86,65,50,75,48,61,51,73,43,26,32,45,41,65,53,95,89,33,77,40,36,26,29,31,59,39,96,66,56,70,66,56,54,51,46,52,52,52,52,44,49,58,56,52,69,75,48,62,54,33,24,35,27,34,36,30,31,34,32,25,86,88,65,50,69,28,52,68,49,67,40,80,15,66,54,78,68,44,60,34,26,66,69,16,26,82,54,33,56,58,56,52,24,48,28,34,68,31,56,31,43,67,56,83,69,42,84,67,42,35,26,24,24,37,57,34,41,73,91,42,46,69,64,47,54,55,43,50,61,66,43,36,53,59,45,66,37,35,56,68,69,45,80,90,61,56,88,57,70,41,30,37,35,38,34,57,42,93,35,60,65,54,32,49,49,60,54,52,73,69,54,79,73,52,84,58,75,84,108,137,80,96,60,68,62,54,67,65,42,33,40,27,38,40,52,59,52,75,52,25,52,57,39,46,56,51,45,36,31,53,28,31,40,38,36,26,38,22,70,52,84,72,28,50,27,42,69,65,32,78,40,70,43,71,46,56,87,81,38,59,67,59,48,50,54,53,27,61,70,22,69,31,38,47,62,38,43,72,80,60,54,32,66,52,48,49,56,36,47,76,58,28,47,39,68,42,54,26,63,46,47,48,31,60,44,23,49,63,51,38,50,50,54,35,51,74,68,70,49,55,55,64,52,68,44,78,27,74,45,68,66,40,48,64,59,44,40,75,76,48,38,72,43,22,35,38,33,50,28,56,61,84,72,54,69,85,54,44,47,76,30,67,50,78,80,44,54,66,70,43,52,77,56,44,77,75,47,54,29,32,37,31,28,60,75,80,56,76,43,36,36,34,36,43,33,33,25,30,92,86,65,51,75,48,60,51,74,45,27,32,46,41,65,54,94,89,34,77,39,36,24,29,30,60,40,97,65,57,71,66,56,54,51,48,52,52,52,52,43,51,58,56,53,69,76,47,62,55,32,23,35,27,34,38,30,29,35,31,25,86,88,66,50,69,29,54,68,48,66,40,79,14,64,55,78,66,45,62,36,25,67,68,16,25,81,55,32,56,57,56,51,25,49,27,34,69,32,56,31,42,66,55,83,68,40,84,67,43,36,26,25,22,37,56,35,44,72,92,43,48,70,64,48,55,57,45,50,61,66,43,38,54,59,46,65,38,35,57,68,70,45,78,89,61,57,89,58,70,41,30,38,35,38,34,57,41,93,35,58,66,54,32,50,49,59,53,50,72,67,54,80,73,52,84,58,77,84,110

InterPro domains:
  IPR003135 ATP-grasp fold, ATP-dependent carboxylate-amine ligase-type [PF02222] (114-290)
  IPR011761 ATP-grasp fold [PS50975] (112-298)
  IPR013815 ATP-grasp fold, subdomain 1 [G3DSA:3.30.1490.20] 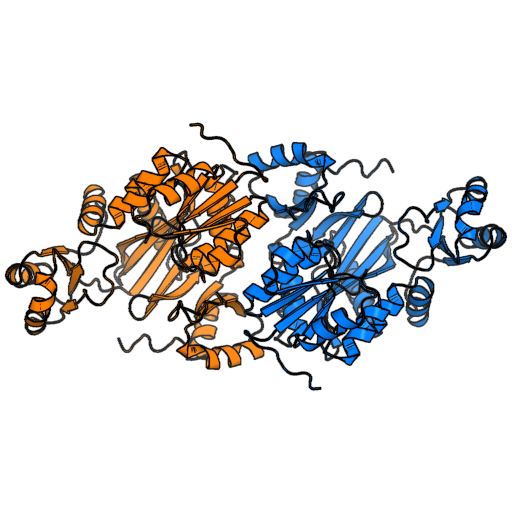(112-185)
  IPR016185 Pre-ATP-grasp domain superfamily [SSF52440] (7-103)
  IPR054350 PurT/PurK-like, preATP-grasp domain [PF22660] (11-106)

pLDDT: mean 94.74, std 8.66, range [34.16, 98.88]

Secondary structure (DSSP, 8-state):
---PPP-TTSEEEEE--SHHHHHHHHHHHHTT-EEEEEES-TT-HHHHT-SEEEE--TT-HHHHHHHHHT-SEEEESSTTS-HHHHHHHTTTSB-TT-SHHHHHHHBHHHHHHHHHHTT-----EEEESSHHHHHHHHHHH-SSEEEEESBTTS-GGG-EEE-SGGGGGGGHHHHTTS-EEEEE----SEEEEEEEEE-TT--EEEPPPEEEEEETTEEEEEEES-SS-HHHHHHHHHHHHHHHHTS---EEEEEEEEEPTTS-EEEEEEESS--GGGGGHHHHBSS-HHHHHHHHHTTPPPP---B-S-EEEEEE-GGGHHHHHHHHTT-SSEEEEE----GGG-S---EEEEEE-SSHHHHHHHHHHHTSS-TTTT-/---PPP-TTSEEEEE--SHHHHHHHHHHHHTT-EEEEEES-TT-HHHHT-SEEEE--TT-HHHHHHHHHT-SEEEESSTTS-HHHHHHHTTTSB-TT-SHHHHHHHBHHHHHHHHHHTT-----EEEESSHHHHHHHHHHH-SSEEEEESBTTS-GGG-EEE-SGGGGGGGHHHHTTS-EEEEE----SEEEEEEEEE-TT--EEEPPPEEEEEETTEEEEEEES-SS-HHHHHHHHHHHHHHHHTS---EEEEEEEEEPTTS-EEEEEEESS--GGGGGHHHHBSS-HHHHHHHHHTTPPPP---B-S-EEEEEE-GGGHHHHHHHHTT-SSEEEEE----GGG-S---EEEEEE-SSHHHHHHHHHHHTSS-TTTT-

Nearest PDB structures (foldseek):
  3qff-assembly1_B  TM=9.511E-01  e=3.728E-46  Bacillus anthracis str. A0248
  3k5h-assembly1_A  TM=9.188E-01  e=2.304E-35  Aspergillus clavatus
  3aw8-assembly1_B  TM=9.197E-01  e=1.805E-35  Thermus thermophilus HB8
  4ma0-assembly1_A  TM=8.971E-01  e=7.813E-35  Francisella tularensis subsp. tularensis SCHU S4
  3k5i-assembly1_B  TM=9.101E-01  e=1.654E-33  Aspergillus clavatus